Protein AF-A0A953M5I7-F1 (afdb_monomer)

Secondary structure (DSSP, 8-state):
-PPPPP------------S-EEEEHHHHHS----SS--SS-EEEEEEEEETTEEEEEEEEEEESTTPPPPPHHHHHHHHHHHHHHTTSSS--SEEEEEHHHHHHHHT--S-TTHHHHHHHHHHHHHHEEEEE-S--B-TTSPBPS--S-EE-SEEEEEE-SSTT-EEEEEE-HHHHHHHHHT-EEEE-HHHHHHT-SHHHHHHHHHHHHHTTT--SEEEEEHHHHHHHTT--GGG-SSHHHHHHHHHHHHHHHHHTTSEEEEEEETTTEEEEEE--HHHHHHHHHHHHTT--HHHHHHHHHHS-HHHHHHHHHHHHHSS----S-HHHHHHHHHHTT------TTHHHHHHHHHHTS-HHHHHHHHHHHHHHHT--S-HHHH-S-GGGS-HHHHHHHHHHHHTT--HHHHH------------

Mean predicted aligned error: 7.11 Å

Foldseek 3Di:
DDDDDDPPPDDDDDPDAFLKFKDQLLPLQADQAAQDFDQDKDWFWDWFFFLNDIDIWIKIKHFPRPQTGHHLLLVLLLRLQRRQQVVDVQRDQKDKDFLVSSCSLLVVPPDPCSVVSNVSSLNNQLRIWMFTQGWGAALLGHTDPDHRDTKGQWNDWDHDDDRGGMIMTGGIDVVVSCSVLVRMDIDSSLLLSLLVDSLLSSVLSNVCSRCLLLDQKTKDALCSSCSSSNHHPVVDPDLVRSCVVCVVSQVSCCLLVQFVHWDADPNRMIMTGGLRQLSNLLLVLLVVQPADNVLSSSLSRRAASLLLLLLSLLQVAFPDDVDPRRNVVSSCCSVVVPDRGHDPCVLVVLVVLLVVDDPVRNVLLQLLLCVRVSPDDRCCVVPVRSSPPDSSSSSNSCSCSVSVNDSVSSVDGRDSDPPDPDD

Nearest PDB structures (foldseek):
  5tbf-assembly1_A  TM=6.062E-01  e=2.603E-06  Vibrio cholerae
  5tbf-assembly1_B  TM=6.198E-01  e=1.354E-05  Vibrio cholerae
  5ubf-assembly1_B  TM=5.785E-01  e=1.354E-05  Vibrio cholerae

Radius of gyration: 23.2 Å; Cα contacts (8 Å, |Δi|>4): 694; chains: 1; bounding box: 58×84×65 Å

Sequence (423 aa):
MGKPAAILATHHEPALLPATGRDHAALAILPFTVASGGTEPVTVAYQMEVDEQTRRVSVTLDTARSVRLPMPSDQTVLLGLLQLSLRVPEPSERLHFSRRDLFDVLQWGNRHDGYTRLREALHRLAALVITMHSEVLARDGRAYQQRDQAVHLVDRYDIGNGYDAPCFIVWGDIVREGFALGDFKRLDWDLLLALGNPTAMQLYRLLDRVTLAGGQEWRIGWRPLASALGMSPESYARPARFRQVLEPHLETLAEHEVIDGFEYERGGRFVFHIRNYLRAQIRRVLEELGVYGPAARQLVAGYDEPAIMAQVDCLQHGTRPRPKEAGGYLVTAVRERYELRYPEDEPAAFVGLWELLGDEERRLYHEAGLRLCGVRDSLFETNDDPGVWPLEFRAVVRFMVCNGLDPEEVLRRPRALVAGGVG

Structure (mmCIF, N/CA/C/O backbone):
data_AF-A0A953M5I7-F1
#
_entry.id   AF-A0A953M5I7-F1
#
loop_
_atom_site.group_PDB
_atom_site.id
_atom_site.type_symbol
_atom_site.label_atom_id
_atom_site.label_alt_id
_atom_site.label_comp_id
_atom_site.label_asym_id
_atom_site.label_entity_id
_atom_site.label_seq_id
_atom_site.pdbx_PDB_ins_code
_atom_site.Cartn_x
_atom_site.Cartn_y
_atom_site.Cartn_z
_atom_site.occupancy
_atom_site.B_iso_or_equiv
_atom_site.auth_seq_id
_atom_site.auth_comp_id
_atom_site.auth_asym_id
_atom_site.auth_atom_id
_atom_site.pdbx_PDB_model_num
ATOM 1 N N . MET A 1 1 ? -22.673 -57.034 -14.505 1.00 39.69 1 MET A N 1
ATOM 2 C CA . MET A 1 1 ? -21.464 -56.388 -15.063 1.00 39.69 1 MET A CA 1
ATOM 3 C C . MET A 1 1 ? -21.818 -54.949 -15.408 1.00 39.69 1 MET A C 1
ATOM 5 O O . MET A 1 1 ? -22.358 -54.695 -16.475 1.00 39.69 1 MET A O 1
ATOM 9 N N . GLY A 1 2 ? -21.643 -54.041 -14.445 1.00 34.81 2 GLY A N 1
ATOM 10 C CA . GLY A 1 2 ? -21.962 -52.619 -14.591 1.00 34.81 2 GLY A CA 1
ATOM 11 C C . GLY A 1 2 ? -20.758 -51.847 -15.124 1.00 34.81 2 GLY A C 1
ATOM 12 O O . GLY A 1 2 ? -19.649 -52.024 -14.626 1.00 34.81 2 GLY A O 1
ATOM 13 N N . LYS A 1 3 ? -20.979 -51.021 -16.150 1.00 31.72 3 LYS A N 1
ATOM 14 C CA . LYS A 1 3 ? -20.005 -50.031 -16.626 1.00 31.72 3 LYS A CA 1
ATOM 15 C C . LYS A 1 3 ? -19.831 -48.944 -15.553 1.00 31.72 3 LYS A C 1
ATOM 17 O O . LYS A 1 3 ? -20.847 -48.497 -15.021 1.00 31.72 3 LYS A O 1
ATOM 22 N N . PRO A 1 4 ? -18.605 -48.488 -15.250 1.00 31.27 4 PRO A N 1
ATOM 23 C CA . PRO A 1 4 ? -18.420 -47.348 -14.366 1.00 31.27 4 PRO A CA 1
ATOM 24 C C . PRO A 1 4 ? -18.886 -46.069 -15.072 1.00 31.27 4 PRO A C 1
ATOM 26 O O . PRO A 1 4 ? -18.529 -45.812 -16.223 1.00 31.27 4 PRO A O 1
ATOM 29 N N . ALA A 1 5 ? -19.721 -45.299 -14.376 1.00 30.39 5 ALA A N 1
ATOM 30 C CA . ALA A 1 5 ? -20.162 -43.980 -14.794 1.00 30.39 5 ALA A CA 1
ATOM 31 C C . ALA A 1 5 ? -18.973 -43.012 -14.763 1.00 30.39 5 ALA A C 1
ATOM 33 O O . ALA A 1 5 ? -18.291 -42.881 -13.746 1.00 30.39 5 ALA A O 1
ATOM 34 N N . ALA A 1 6 ? -18.727 -42.351 -15.891 1.00 27.30 6 ALA A N 1
ATOM 35 C CA . ALA A 1 6 ? -17.799 -41.239 -15.978 1.00 27.30 6 ALA A CA 1
ATOM 36 C C . ALA A 1 6 ? -18.358 -40.073 -15.155 1.00 27.30 6 ALA A C 1
ATOM 38 O O . ALA A 1 6 ? -19.434 -39.553 -15.451 1.00 27.30 6 ALA A O 1
ATOM 39 N N . ILE A 1 7 ? -17.628 -39.681 -14.113 1.00 27.05 7 ILE A N 1
ATOM 40 C CA . ILE A 1 7 ? -17.876 -38.445 -13.377 1.00 27.05 7 ILE A CA 1
ATOM 41 C C . ILE A 1 7 ? -17.452 -37.309 -14.309 1.00 27.05 7 ILE A C 1
ATOM 43 O O . ILE A 1 7 ? -16.266 -37.023 -14.467 1.00 27.05 7 ILE A O 1
ATOM 47 N N . LEU A 1 8 ? -18.431 -36.704 -14.979 1.00 27.00 8 LEU A N 1
ATOM 48 C CA . LEU A 1 8 ? -18.275 -35.407 -15.622 1.00 27.00 8 LEU A CA 1
ATOM 49 C C . LEU A 1 8 ? -18.069 -34.385 -14.503 1.00 27.00 8 LEU A C 1
ATOM 51 O O . LEU A 1 8 ? -19.022 -33.983 -13.841 1.00 27.00 8 LEU A O 1
ATOM 55 N N . ALA A 1 9 ? -16.812 -34.011 -14.267 1.00 26.20 9 ALA A N 1
ATOM 56 C CA . ALA A 1 9 ? -16.483 -32.831 -13.488 1.00 26.20 9 ALA A CA 1
ATOM 57 C C . ALA A 1 9 ? -17.078 -31.623 -14.220 1.00 26.20 9 ALA A C 1
ATOM 59 O O . ALA A 1 9 ? -16.627 -31.236 -15.297 1.00 26.20 9 ALA A O 1
ATOM 60 N N . THR A 1 10 ? -18.162 -31.095 -13.665 1.00 26.52 10 THR A N 1
ATOM 61 C CA . THR A 1 10 ? -18.832 -29.891 -14.134 1.00 26.52 10 THR A CA 1
ATOM 62 C C . THR A 1 10 ? -17.888 -28.703 -14.014 1.00 26.52 10 THR A C 1
ATOM 64 O O . THR A 1 10 ? -17.273 -28.487 -12.971 1.00 26.52 10 THR A O 1
ATOM 67 N N . HIS A 1 11 ? -17.782 -27.968 -15.116 1.00 25.17 11 HIS A N 1
ATOM 68 C CA . HIS A 1 11 ? -16.998 -26.758 -15.301 1.00 25.17 11 HIS A CA 1
ATOM 69 C C . HIS A 1 11 ? -17.124 -25.780 -14.122 1.00 25.17 11 HIS A C 1
ATOM 71 O O . HIS A 1 11 ? -18.221 -25.363 -13.761 1.00 25.17 11 HIS A O 1
ATOM 77 N N . HIS A 1 12 ? -15.979 -25.399 -13.555 1.00 24.73 12 HIS A N 1
ATOM 78 C CA . HIS A 1 12 ? -15.851 -24.228 -12.696 1.00 24.73 12 HIS A CA 1
ATOM 79 C C . HIS A 1 12 ? -15.833 -22.972 -13.579 1.00 24.73 12 HIS A C 1
ATOM 81 O O . HIS A 1 12 ? -14.829 -22.676 -14.220 1.00 24.73 12 HIS A O 1
ATOM 87 N N . GLU A 1 13 ? -16.930 -22.225 -13.580 1.00 29.23 13 GLU A N 1
ATOM 88 C CA . GLU A 1 13 ? -16.876 -20.760 -13.601 1.00 29.23 13 GLU A CA 1
ATOM 89 C C . GLU A 1 13 ? -17.251 -20.290 -12.186 1.00 29.23 13 GLU A C 1
ATOM 91 O O . GLU A 1 13 ? -18.150 -20.876 -11.578 1.00 29.23 13 GLU A O 1
ATOM 96 N N . PRO A 1 14 ? -16.497 -19.332 -11.611 1.00 27.31 14 PRO A N 1
ATOM 97 C CA . PRO A 1 14 ? -16.535 -17.961 -12.109 1.00 27.31 14 PRO A CA 1
ATOM 98 C C . PRO A 1 14 ? -15.143 -17.342 -12.308 1.00 27.31 14 PRO A C 1
ATOM 100 O O . PRO A 1 14 ? -14.349 -17.219 -11.374 1.00 27.31 14 PRO A O 1
ATOM 103 N N . ALA A 1 15 ? -14.867 -16.856 -13.517 1.00 37.88 15 ALA A N 1
ATOM 104 C CA . ALA A 1 15 ? -13.786 -15.904 -13.742 1.00 37.88 15 ALA A CA 1
ATOM 105 C C . ALA A 1 15 ? -14.292 -14.482 -13.446 1.00 37.88 15 ALA A C 1
ATOM 107 O O . ALA A 1 15 ? -14.683 -13.752 -14.349 1.00 37.88 15 ALA A O 1
ATOM 108 N N . LEU A 1 16 ? -14.278 -14.085 -12.171 1.00 31.12 16 LEU A N 1
ATOM 109 C CA . LEU A 1 16 ? -14.242 -12.672 -11.784 1.00 31.12 16 LEU A CA 1
ATOM 110 C C . LEU A 1 16 ? -13.149 -12.485 -10.724 1.00 31.12 16 LEU A C 1
ATOM 112 O O . LEU A 1 16 ? -13.227 -12.970 -9.586 1.00 31.12 16 LEU A O 1
ATOM 116 N N . LEU A 1 17 ? -12.077 -11.836 -11.175 1.00 35.03 17 LEU A N 1
ATOM 117 C CA . LEU A 1 17 ? -10.911 -11.394 -10.413 1.00 35.03 17 LEU A CA 1
ATOM 118 C C . LEU A 1 17 ? -11.342 -10.568 -9.185 1.00 35.03 17 LEU A C 1
ATOM 120 O O . LEU A 1 17 ? -12.412 -9.965 -9.203 1.00 35.03 17 LEU A O 1
ATOM 124 N N . PRO A 1 18 ? -10.570 -10.556 -8.084 1.00 37.66 18 PRO A N 1
ATOM 125 C CA . PRO A 1 18 ? -10.942 -9.776 -6.911 1.00 37.66 18 PRO A CA 1
ATOM 126 C C . PRO A 1 18 ? -10.880 -8.277 -7.223 1.00 37.66 18 PRO A C 1
ATOM 128 O O . PRO A 1 18 ? -9.871 -7.803 -7.733 1.00 37.66 18 PRO A O 1
ATOM 131 N N . ALA A 1 19 ? -11.893 -7.527 -6.779 1.00 51.19 19 ALA A N 1
ATOM 132 C CA . ALA A 1 19 ? -11.892 -6.060 -6.690 1.00 51.19 19 ALA A CA 1
ATOM 133 C C . ALA A 1 19 ? -10.783 -5.493 -5.757 1.00 51.19 19 ALA A C 1
ATOM 135 O O . ALA A 1 19 ? -10.795 -4.320 -5.392 1.00 51.19 19 ALA A O 1
ATOM 136 N N . THR A 1 20 ? -9.847 -6.335 -5.305 1.00 70.31 20 THR A N 1
ATOM 137 C CA . THR A 1 20 ? -8.784 -6.053 -4.340 1.00 70.31 20 THR A CA 1
ATOM 138 C C . THR A 1 20 ? -7.496 -6.751 -4.781 1.00 70.31 20 THR A C 1
ATOM 140 O O . THR A 1 20 ? -7.315 -7.956 -4.611 1.00 70.31 20 THR A O 1
ATOM 143 N N . GLY A 1 21 ? -6.580 -5.981 -5.363 1.00 86.81 21 GLY A N 1
ATOM 144 C CA . GLY A 1 21 ? -5.219 -6.420 -5.643 1.00 86.81 21 GLY A CA 1
ATOM 145 C C . GLY A 1 21 ? -4.281 -6.191 -4.462 1.00 86.81 21 GLY A C 1
ATOM 146 O O . GLY A 1 21 ? -4.641 -5.620 -3.425 1.00 86.81 21 GLY A O 1
ATOM 147 N N . ARG A 1 22 ? -3.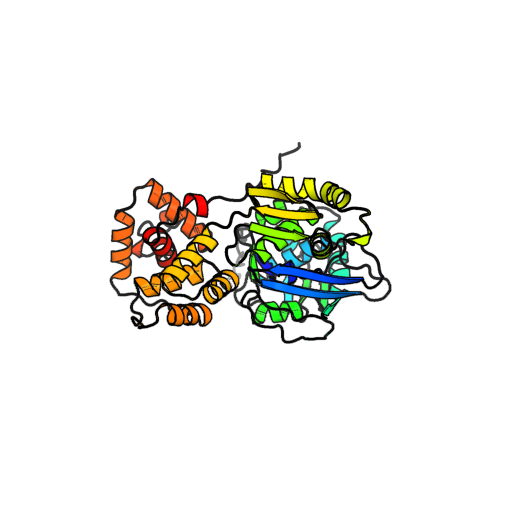035 -6.616 -4.639 1.00 91.88 22 ARG A N 1
ATOM 148 C CA . ARG A 1 22 ? -1.933 -6.420 -3.697 1.00 91.88 22 ARG A CA 1
ATOM 149 C C . ARG A 1 22 ? -0.703 -5.888 -4.423 1.00 91.88 22 ARG A C 1
ATOM 151 O O . ARG A 1 22 ? -0.410 -6.292 -5.541 1.00 91.88 22 ARG A O 1
ATOM 158 N N . ASP A 1 23 ? 0.055 -5.014 -3.782 1.00 95.06 23 ASP A N 1
ATOM 159 C CA . ASP A 1 23 ? 1.322 -4.505 -4.309 1.00 95.06 23 ASP A CA 1
ATOM 160 C C . ASP A 1 23 ? 2.426 -4.683 -3.279 1.00 95.06 23 ASP A C 1
ATOM 162 O O . ASP A 1 23 ? 2.204 -4.489 -2.084 1.00 95.06 23 ASP A O 1
ATOM 166 N N . HIS A 1 24 ? 3.623 -5.007 -3.746 1.00 95.94 24 HIS A N 1
ATOM 167 C CA . HIS A 1 24 ? 4.792 -5.110 -2.892 1.00 95.94 24 HIS A CA 1
ATOM 168 C C . HIS A 1 24 ? 5.241 -3.703 -2.486 1.00 95.94 24 HIS A C 1
ATOM 170 O O . HIS A 1 24 ? 5.701 -2.911 -3.312 1.00 95.94 24 HIS A O 1
ATOM 176 N N . ALA A 1 25 ? 5.108 -3.381 -1.202 1.00 95.56 25 ALA A N 1
ATOM 177 C CA . ALA A 1 25 ? 5.200 -2.009 -0.726 1.00 95.56 25 ALA A CA 1
ATOM 178 C C . ALA A 1 25 ? 6.622 -1.438 -0.863 1.00 95.56 25 ALA A C 1
ATOM 180 O O . ALA A 1 25 ? 6.769 -0.303 -1.315 1.00 95.56 25 ALA A O 1
ATOM 181 N N . ALA A 1 26 ? 7.677 -2.206 -0.565 1.00 94.19 26 ALA A N 1
ATOM 182 C CA . ALA A 1 26 ? 9.047 -1.757 -0.836 1.00 94.19 26 ALA A CA 1
ATOM 183 C C . ALA A 1 26 ? 9.332 -1.543 -2.339 1.00 94.19 26 ALA A C 1
ATOM 185 O O . ALA A 1 26 ? 9.894 -0.516 -2.720 1.00 94.19 26 ALA A O 1
ATOM 186 N N . LEU A 1 27 ? 8.888 -2.451 -3.218 1.00 94.69 27 LEU A N 1
ATOM 187 C CA . LEU A 1 27 ? 9.096 -2.332 -4.671 1.00 94.69 27 LEU A CA 1
ATOM 188 C C . LEU A 1 27 ? 8.278 -1.207 -5.330 1.00 94.69 27 LEU A C 1
ATOM 190 O O . LEU A 1 27 ? 8.489 -0.906 -6.503 1.00 94.69 27 LEU A O 1
ATOM 194 N N . ALA A 1 28 ? 7.330 -0.588 -4.625 1.00 95.12 28 ALA A N 1
ATOM 195 C CA . ALA A 1 28 ? 6.624 0.595 -5.118 1.00 95.12 28 ALA A CA 1
ATOM 196 C C . ALA A 1 28 ? 7.483 1.874 -5.034 1.00 95.12 28 ALA A C 1
ATOM 198 O O . ALA A 1 28 ? 7.301 2.784 -5.840 1.00 95.12 28 ALA A O 1
ATOM 199 N N . ILE A 1 29 ? 8.439 1.930 -4.097 1.00 93.56 29 ILE A N 1
ATOM 200 C CA . ILE A 1 29 ? 9.386 3.051 -3.933 1.00 93.56 29 ILE A CA 1
ATOM 201 C C . ILE A 1 29 ? 10.806 2.716 -4.396 1.00 93.56 29 ILE A C 1
ATOM 203 O O . ILE A 1 29 ? 11.629 3.624 -4.486 1.00 93.56 29 ILE A O 1
ATOM 207 N N . LEU A 1 30 ? 11.110 1.443 -4.661 1.00 91.44 30 LEU A N 1
ATOM 208 C CA . LEU A 1 30 ? 12.396 0.984 -5.177 1.00 91.44 30 LEU A CA 1
ATOM 209 C C . LEU A 1 30 ? 12.289 0.789 -6.698 1.00 91.44 30 LEU A C 1
ATOM 211 O O . LEU A 1 30 ? 11.549 -0.088 -7.143 1.00 91.44 30 LEU A O 1
ATOM 215 N N . PRO A 1 31 ? 13.009 1.574 -7.516 1.00 89.88 31 PRO A N 1
ATOM 216 C CA . PRO A 1 31 ? 12.932 1.448 -8.961 1.00 89.88 31 PRO A CA 1
ATOM 217 C C . PRO A 1 31 ? 13.656 0.175 -9.400 1.00 89.88 31 PRO A C 1
ATOM 219 O O . PRO A 1 31 ? 14.823 -0.021 -9.078 1.00 89.88 31 PRO A O 1
ATOM 222 N N . PHE A 1 32 ? 12.970 -0.670 -10.163 1.00 93.06 32 PHE A N 1
ATOM 223 C CA . PHE A 1 32 ? 13.538 -1.868 -10.798 1.00 93.06 32 PHE A CA 1
ATOM 224 C C . PHE A 1 32 ? 13.303 -1.892 -12.316 1.00 93.06 32 PHE A C 1
ATOM 226 O O . PHE A 1 32 ? 13.588 -2.881 -12.988 1.00 93.06 32 PHE A O 1
ATOM 233 N N . THR A 1 33 ? 12.774 -0.794 -12.859 1.00 92.94 33 THR A N 1
ATOM 234 C CA . THR A 1 33 ? 12.593 -0.575 -14.293 1.00 92.94 33 THR A CA 1
ATOM 235 C C . THR A 1 33 ? 13.203 0.761 -14.704 1.00 92.94 33 THR A C 1
ATOM 237 O O . THR A 1 33 ? 13.356 1.666 -13.880 1.00 92.94 33 THR A O 1
ATOM 240 N N . VAL A 1 34 ? 13.549 0.888 -15.984 1.00 91.62 34 VAL A N 1
ATOM 241 C CA . VAL A 1 34 ? 14.074 2.123 -16.579 1.00 91.62 34 VAL A CA 1
ATOM 242 C C . VAL A 1 34 ? 13.256 2.524 -17.805 1.00 91.62 34 VAL A C 1
ATOM 244 O O . VAL A 1 34 ? 12.856 1.679 -18.605 1.00 91.62 34 VAL A O 1
ATOM 247 N N . ALA A 1 35 ? 13.009 3.825 -17.978 1.00 84.19 35 ALA A N 1
ATOM 248 C CA . ALA A 1 35 ? 12.167 4.350 -19.058 1.00 84.19 35 ALA A CA 1
ATOM 249 C C . ALA A 1 35 ? 12.726 4.043 -20.461 1.00 84.19 35 ALA A C 1
ATOM 251 O O . ALA A 1 35 ? 11.968 3.778 -21.392 1.00 84.19 35 ALA A O 1
ATOM 252 N N . SER A 1 36 ? 14.052 4.038 -20.607 1.00 76.00 36 SER A N 1
ATOM 253 C CA . SER A 1 36 ? 14.759 3.625 -21.821 1.00 76.00 36 SER A CA 1
ATOM 254 C C . SER A 1 36 ? 15.642 2.417 -21.505 1.00 76.00 36 SER A C 1
ATOM 256 O O . SER A 1 36 ? 16.695 2.569 -20.886 1.00 76.00 36 SER A O 1
ATOM 258 N N . GLY A 1 37 ? 15.201 1.219 -21.902 1.00 70.06 37 GLY A N 1
ATOM 259 C CA . GLY A 1 37 ? 15.881 -0.054 -21.632 1.00 70.06 37 GLY A CA 1
ATOM 260 C C . GLY A 1 37 ? 17.238 -0.187 -22.331 1.00 70.06 37 GLY A C 1
ATOM 261 O O . GLY A 1 37 ? 17.312 -0.686 -23.454 1.00 70.06 37 GLY A O 1
ATOM 262 N N . GLY A 1 38 ? 18.306 0.253 -21.665 1.00 84.19 38 GLY A N 1
ATOM 263 C CA . GLY A 1 38 ? 19.694 -0.011 -22.053 1.00 84.19 38 GLY A CA 1
ATOM 264 C C . GLY A 1 38 ? 20.195 -1.368 -21.548 1.00 84.19 38 GLY A C 1
ATOM 265 O O . GLY A 1 38 ? 19.484 -2.074 -20.840 1.00 84.19 38 GLY A O 1
ATOM 266 N N . THR A 1 39 ? 21.419 -1.733 -21.923 1.00 86.81 39 THR A N 1
ATOM 267 C CA . THR A 1 39 ? 22.130 -2.925 -21.411 1.00 86.81 39 THR A CA 1
ATOM 268 C C . THR A 1 39 ? 23.199 -2.578 -20.376 1.00 86.81 39 THR A C 1
ATOM 270 O O . THR A 1 39 ? 23.814 -3.476 -19.815 1.00 86.81 39 THR A O 1
ATOM 273 N N . GLU A 1 40 ? 23.472 -1.287 -20.184 1.00 90.19 40 GLU A N 1
ATOM 274 C CA . GLU A 1 40 ? 24.459 -0.808 -19.219 1.00 90.19 40 GLU A CA 1
ATOM 275 C C . GLU A 1 40 ? 23.847 -0.743 -17.814 1.00 90.19 40 GLU A C 1
ATOM 277 O O . GLU A 1 40 ? 22.667 -0.390 -17.694 1.00 90.19 40 GLU A O 1
ATOM 282 N N . PRO A 1 41 ? 24.635 -1.017 -16.759 1.00 92.75 41 PRO A N 1
ATOM 283 C CA . PRO A 1 41 ? 24.179 -0.855 -15.388 1.00 92.75 41 PRO A CA 1
ATOM 284 C C . PRO A 1 41 ? 23.714 0.579 -15.104 1.00 92.75 41 PRO A C 1
ATOM 286 O O . PRO A 1 41 ? 24.354 1.552 -15.512 1.00 92.75 41 PRO A O 1
ATOM 289 N N . VAL A 1 42 ? 22.626 0.721 -14.346 1.00 93.75 42 VAL A N 1
ATOM 290 C CA . VAL A 1 42 ? 22.060 2.021 -13.957 1.00 93.75 42 VAL A CA 1
ATOM 291 C C . VAL A 1 42 ? 22.004 2.129 -12.440 1.00 93.75 42 VAL A C 1
ATOM 293 O O . VAL A 1 42 ? 21.349 1.331 -11.776 1.00 93.75 42 VAL A O 1
ATOM 296 N N . THR A 1 43 ? 22.647 3.156 -11.884 1.00 93.62 43 THR A N 1
ATOM 297 C CA . THR A 1 43 ? 22.565 3.474 -10.451 1.00 93.62 43 THR A CA 1
ATOM 298 C C . THR A 1 43 ? 21.579 4.607 -10.218 1.00 93.62 43 THR A C 1
ATOM 300 O O . THR A 1 43 ? 21.716 5.691 -10.784 1.00 93.62 43 THR A O 1
ATOM 303 N N . VAL A 1 44 ? 20.608 4.368 -9.340 1.00 93.50 44 VAL A N 1
ATOM 304 C CA . VAL A 1 44 ? 19.579 5.326 -8.950 1.00 93.50 44 VAL A CA 1
ATOM 305 C C . VAL A 1 44 ? 19.721 5.631 -7.466 1.00 93.50 44 VAL A C 1
ATOM 307 O O . VAL A 1 44 ? 19.649 4.730 -6.634 1.00 93.50 44 VAL A O 1
ATOM 310 N N . ALA A 1 45 ? 19.906 6.908 -7.128 1.00 94.50 45 ALA A N 1
ATOM 311 C CA . ALA A 1 45 ? 19.994 7.362 -5.746 1.00 94.50 45 ALA A CA 1
ATOM 312 C C . ALA A 1 45 ? 19.182 8.643 -5.529 1.00 94.50 45 ALA A C 1
ATOM 314 O O . ALA A 1 45 ? 19.343 9.623 -6.258 1.00 94.50 45 ALA A O 1
ATOM 315 N N . TYR A 1 46 ? 18.318 8.645 -4.517 1.00 95.69 46 TYR A N 1
ATOM 316 C CA . TYR A 1 46 ? 17.535 9.813 -4.119 1.00 95.69 46 TYR A CA 1
ATOM 317 C C . TYR A 1 46 ? 17.064 9.718 -2.667 1.00 95.69 46 TYR A C 1
ATOM 319 O O . TYR A 1 46 ? 17.187 8.691 -1.996 1.00 95.69 46 TYR A O 1
ATOM 327 N N . GLN A 1 47 ? 16.512 10.826 -2.183 1.00 96.12 47 GLN A N 1
ATOM 328 C CA . GLN A 1 47 ? 15.783 10.896 -0.926 1.00 96.12 47 GLN A CA 1
ATOM 329 C C . GLN A 1 47 ? 14.378 11.424 -1.190 1.00 96.12 47 GLN 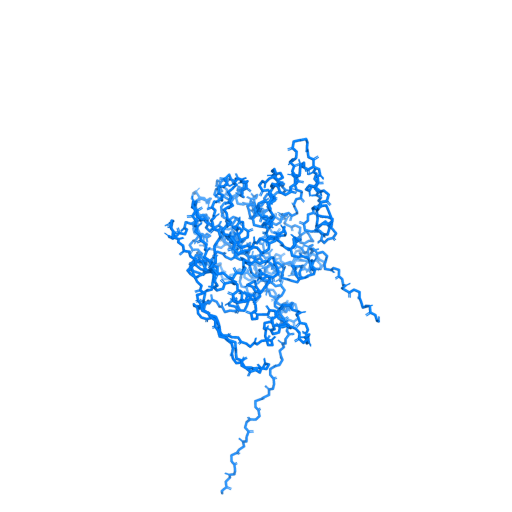A C 1
ATOM 331 O O . GLN A 1 47 ? 14.189 12.305 -2.032 1.00 96.12 47 GLN A O 1
ATOM 336 N N . MET A 1 48 ? 13.408 10.881 -0.469 1.00 95.81 48 MET A N 1
ATOM 337 C CA . MET A 1 48 ? 12.023 11.338 -0.488 1.00 95.81 48 MET A CA 1
ATOM 338 C C . MET A 1 48 ? 11.399 11.152 0.890 1.00 95.81 48 MET A C 1
ATOM 340 O O . MET A 1 48 ? 11.904 10.388 1.713 1.00 95.81 48 MET A O 1
ATOM 344 N N . GLU A 1 49 ? 10.299 11.848 1.131 1.00 95.50 49 GLU A N 1
ATOM 345 C CA . GLU A 1 49 ? 9.448 11.572 2.278 1.00 95.50 49 GLU A CA 1
ATOM 346 C C . GLU A 1 49 ? 8.590 10.336 1.981 1.00 95.50 49 GLU A C 1
ATOM 348 O O . GLU A 1 49 ? 8.008 10.226 0.905 1.00 95.50 49 GLU A O 1
ATOM 353 N N . VAL A 1 50 ? 8.534 9.394 2.913 1.00 94.38 50 VAL A N 1
ATOM 354 C CA . VAL A 1 50 ? 7.668 8.213 2.874 1.00 94.38 50 VAL A CA 1
ATOM 355 C C . VAL A 1 50 ? 7.051 8.111 4.257 1.00 94.38 50 VAL A C 1
ATOM 357 O O . VAL A 1 50 ? 7.792 8.004 5.235 1.00 94.38 50 VAL A O 1
ATOM 360 N N . ASP A 1 51 ? 5.725 8.162 4.350 1.00 91.75 51 ASP A N 1
ATOM 361 C CA . ASP A 1 51 ? 5.009 8.080 5.627 1.00 91.75 51 ASP A CA 1
ATOM 362 C C . ASP A 1 51 ? 5.486 9.136 6.651 1.00 91.75 51 ASP A C 1
ATOM 364 O O . ASP A 1 51 ? 5.712 8.835 7.826 1.00 91.75 51 ASP A O 1
ATOM 368 N N . GLU A 1 52 ? 5.688 10.379 6.187 1.00 89.81 52 GLU A N 1
ATOM 369 C CA . GLU A 1 52 ? 6.217 11.516 6.969 1.00 89.81 52 GLU A CA 1
ATOM 370 C C . GLU A 1 52 ? 7.650 11.310 7.502 1.00 89.81 52 GLU A C 1
ATOM 372 O O . GLU A 1 52 ? 8.086 11.969 8.450 1.00 89.81 52 GLU A O 1
ATOM 377 N N . GLN A 1 53 ? 8.410 10.382 6.912 1.00 90.69 53 GLN A N 1
ATOM 378 C CA . GLN A 1 53 ? 9.808 10.127 7.255 1.00 90.69 53 GLN A CA 1
ATOM 379 C C . GLN A 1 53 ? 10.706 10.206 6.023 1.00 90.69 53 GLN A C 1
ATOM 381 O O . GLN A 1 53 ? 10.426 9.610 4.985 1.00 90.69 53 GLN A O 1
ATOM 386 N N . THR A 1 54 ? 11.845 10.887 6.142 1.00 93.56 54 THR A N 1
ATOM 387 C CA . THR A 1 54 ? 12.843 10.907 5.069 1.00 93.56 54 THR A CA 1
ATOM 388 C C . THR A 1 54 ? 13.454 9.520 4.893 1.00 93.56 54 THR A C 1
ATOM 390 O O . THR A 1 54 ? 14.102 8.989 5.798 1.00 93.56 54 THR A O 1
ATOM 393 N N . ARG A 1 55 ? 13.299 8.947 3.700 1.00 92.69 55 ARG A N 1
ATOM 394 C CA . ARG A 1 55 ? 13.920 7.687 3.287 1.00 92.69 55 ARG A CA 1
ATOM 395 C C . ARG A 1 55 ? 14.944 7.938 2.196 1.00 92.69 55 ARG A C 1
ATOM 397 O O . ARG A 1 55 ? 14.727 8.740 1.288 1.00 92.69 55 ARG A O 1
ATOM 404 N N . ARG A 1 56 ? 16.062 7.219 2.279 1.00 93.94 56 ARG A N 1
ATOM 405 C CA . ARG A 1 56 ? 17.060 7.147 1.212 1.00 93.94 56 ARG A CA 1
ATOM 406 C C . ARG A 1 56 ? 16.816 5.880 0.406 1.00 93.94 56 ARG A C 1
ATOM 408 O O . ARG A 1 56 ? 16.719 4.808 0.986 1.00 93.94 56 ARG A O 1
ATOM 415 N N . VAL A 1 57 ? 16.785 6.024 -0.911 1.00 93.81 57 VAL A N 1
ATOM 416 C CA . VAL A 1 57 ? 16.793 4.912 -1.861 1.00 93.81 57 VAL A CA 1
ATOM 417 C C . VAL A 1 57 ? 18.089 5.007 -2.647 1.00 93.81 57 VAL A C 1
ATOM 419 O O . VAL A 1 57 ? 18.432 6.076 -3.152 1.00 93.81 57 VAL A O 1
ATOM 422 N N . SER A 1 58 ? 18.839 3.915 -2.705 1.00 93.69 58 SER A N 1
ATOM 423 C CA . SER A 1 58 ? 20.082 3.825 -3.462 1.00 93.69 58 SER A CA 1
ATOM 424 C C . SER A 1 58 ? 20.229 2.406 -3.986 1.00 93.69 58 SER A C 1
ATOM 426 O O . SER A 1 58 ? 20.489 1.495 -3.206 1.00 93.69 58 SER A O 1
ATOM 428 N N . VAL A 1 59 ? 20.053 2.212 -5.290 1.00 93.69 59 VAL A N 1
ATOM 429 C CA . VAL A 1 59 ? 20.113 0.894 -5.934 1.00 93.69 59 VAL A CA 1
ATOM 430 C C . VAL A 1 59 ? 20.903 0.948 -7.232 1.00 93.69 59 VAL A C 1
ATOM 432 O O . VAL A 1 59 ? 20.901 1.966 -7.922 1.00 93.69 59 VAL A O 1
ATOM 435 N N . THR A 1 60 ? 21.556 -0.153 -7.578 1.00 94.75 60 THR A N 1
ATOM 436 C CA . THR A 1 60 ? 22.116 -0.386 -8.911 1.00 94.75 60 THR A CA 1
ATOM 437 C C . THR A 1 60 ? 21.344 -1.512 -9.573 1.00 94.75 60 THR A C 1
ATOM 439 O O . THR A 1 60 ? 21.177 -2.579 -8.988 1.00 94.75 60 THR A O 1
ATOM 442 N N . LEU A 1 61 ? 20.875 -1.252 -10.786 1.00 95.12 61 LEU A N 1
ATOM 443 C CA . LEU A 1 61 ? 20.206 -2.207 -11.652 1.00 95.12 61 LEU A CA 1
ATOM 444 C C . LEU A 1 61 ? 21.207 -2.684 -12.691 1.00 95.12 61 LEU A C 1
ATOM 446 O O . LEU A 1 61 ? 21.802 -1.864 -13.390 1.00 95.12 61 LEU A O 1
ATOM 450 N N . ASP A 1 62 ? 21.380 -3.993 -12.790 1.00 94.69 62 ASP A N 1
ATOM 451 C CA . ASP A 1 62 ? 22.267 -4.620 -13.761 1.00 94.69 62 ASP A CA 1
ATOM 452 C C . ASP A 1 62 ? 21.600 -5.863 -14.358 1.00 94.69 62 ASP A C 1
ATOM 454 O O . ASP A 1 62 ? 20.685 -6.444 -13.778 1.00 94.69 62 ASP A O 1
ATOM 458 N N . THR A 1 63 ? 22.050 -6.277 -15.531 1.00 92.62 63 THR A N 1
ATOM 459 C CA . THR A 1 63 ? 21.632 -7.509 -16.199 1.00 92.62 63 THR A CA 1
ATOM 460 C C . THR A 1 63 ? 22.843 -8.170 -16.841 1.00 92.62 63 THR A C 1
ATOM 462 O O . THR A 1 63 ? 23.824 -7.508 -17.170 1.00 92.62 63 THR A O 1
ATOM 465 N N . ALA A 1 64 ? 22.779 -9.477 -17.104 1.00 81.25 64 ALA A N 1
ATOM 466 C CA . ALA A 1 64 ? 23.819 -10.136 -17.894 1.00 81.25 64 ALA A CA 1
ATOM 467 C C . ALA A 1 64 ? 24.064 -9.396 -19.230 1.00 81.25 64 ALA A C 1
ATOM 469 O O . ALA A 1 64 ? 23.114 -8.976 -19.899 1.00 81.25 64 ALA A O 1
ATOM 470 N N . ARG A 1 65 ? 25.340 -9.266 -19.639 1.00 70.06 65 ARG A N 1
ATOM 471 C CA . ARG A 1 65 ? 25.729 -8.602 -20.899 1.00 70.06 65 ARG A CA 1
ATOM 472 C C . ARG A 1 65 ? 24.866 -9.134 -22.044 1.00 70.06 65 ARG A C 1
ATOM 474 O O . ARG A 1 65 ? 24.833 -10.345 -22.238 1.00 70.06 65 ARG A O 1
ATOM 481 N N . SER A 1 66 ? 24.236 -8.232 -22.806 1.00 81.12 66 SER A N 1
ATOM 482 C CA . SER A 1 66 ? 23.274 -8.457 -23.913 1.00 81.12 66 SER A CA 1
ATOM 483 C C . SER A 1 66 ? 21.780 -8.494 -23.568 1.00 81.12 66 SER A C 1
ATOM 485 O O . SER A 1 66 ? 20.963 -8.384 -24.484 1.00 81.12 66 SER A O 1
ATOM 487 N N . VAL A 1 67 ? 21.396 -8.556 -22.292 1.00 90.88 67 VAL A N 1
ATOM 488 C CA . VAL A 1 67 ? 19.992 -8.390 -21.890 1.00 90.88 67 VAL A CA 1
ATOM 489 C C . VAL A 1 67 ? 19.731 -6.915 -21.592 1.00 90.88 67 VAL A C 1
ATOM 491 O O . VAL A 1 67 ? 20.575 -6.228 -21.029 1.00 90.88 67 VAL A O 1
ATOM 494 N N . ARG A 1 68 ? 18.582 -6.394 -22.035 1.00 93.69 68 ARG A N 1
ATOM 495 C CA . ARG A 1 68 ? 18.157 -5.030 -21.689 1.00 93.69 68 ARG A CA 1
ATOM 496 C C . ARG A 1 68 ? 17.553 -5.016 -20.291 1.00 93.69 68 ARG A C 1
ATOM 498 O O . ARG A 1 68 ? 16.819 -5.942 -19.945 1.00 93.69 68 ARG A O 1
ATOM 505 N N . LEU A 1 69 ? 17.772 -3.931 -19.557 1.00 95.19 69 LEU A N 1
ATOM 506 C CA . LEU A 1 69 ? 17.097 -3.674 -18.291 1.00 95.19 69 LEU A CA 1
ATOM 507 C C . LEU A 1 69 ? 15.565 -3.716 -18.462 1.00 95.19 69 LEU A C 1
ATOM 509 O O . LEU A 1 69 ? 15.053 -3.329 -19.523 1.00 95.19 69 LEU A O 1
ATOM 513 N N . PRO A 1 70 ? 14.822 -4.162 -17.433 1.00 95.31 70 PRO A N 1
ATOM 514 C CA . PRO A 1 70 ? 13.368 -4.137 -17.446 1.00 95.31 70 PRO A CA 1
ATOM 515 C C . PRO A 1 70 ? 12.811 -2.738 -17.703 1.00 95.31 70 PRO A C 1
ATOM 517 O O . PRO A 1 70 ? 13.312 -1.731 -17.201 1.00 95.31 70 PRO A O 1
ATOM 520 N N . MET A 1 71 ? 11.738 -2.686 -18.479 1.00 92.31 71 MET A N 1
ATOM 521 C CA . MET A 1 71 ? 11.003 -1.468 -18.805 1.00 92.31 71 MET A CA 1
ATOM 522 C C . MET A 1 71 ? 9.706 -1.406 -17.986 1.00 92.31 71 MET A C 1
ATOM 524 O O . MET A 1 71 ? 9.239 -2.443 -17.508 1.00 92.31 71 MET A O 1
ATOM 528 N N . PRO A 1 72 ? 9.055 -0.235 -17.862 1.00 89.31 72 PRO A N 1
ATOM 529 C CA . PRO A 1 72 ? 7.798 -0.095 -17.121 1.00 89.31 72 PRO A CA 1
ATOM 530 C C . PRO A 1 72 ? 6.697 -1.096 -17.520 1.00 89.31 72 PRO A C 1
ATOM 532 O O . PRO A 1 72 ? 5.877 -1.482 -16.695 1.00 89.31 72 PRO A O 1
ATOM 535 N N . SER A 1 73 ? 6.686 -1.583 -18.765 1.00 87.94 73 SER A N 1
ATOM 536 C CA . SER A 1 73 ? 5.755 -2.628 -19.210 1.00 87.94 73 SER A CA 1
ATOM 537 C C . SER A 1 73 ? 5.973 -4.000 -18.559 1.00 87.94 73 SER A C 1
ATOM 539 O O . SER A 1 73 ? 5.031 -4.790 -18.495 1.00 87.94 73 SER A O 1
ATOM 541 N N . ASP A 1 74 ? 7.199 -4.304 -18.128 1.00 94.00 74 ASP A N 1
ATOM 542 C CA . ASP A 1 74 ? 7.569 -5.577 -17.491 1.00 94.00 74 ASP A CA 1
ATOM 543 C C . ASP A 1 74 ? 7.103 -5.611 -16.032 1.00 94.00 74 ASP A C 1
ATOM 545 O O . ASP A 1 74 ? 6.724 -6.660 -15.513 1.00 94.00 74 ASP A O 1
ATOM 549 N N . GLN A 1 75 ? 7.044 -4.444 -15.388 1.00 92.38 75 GLN A N 1
ATOM 550 C CA . GLN A 1 75 ? 6.476 -4.290 -14.053 1.00 92.38 75 GLN A CA 1
ATOM 551 C C . GLN A 1 75 ? 5.014 -4.744 -13.998 1.00 92.38 75 GLN A C 1
ATOM 553 O O . GLN A 1 75 ? 4.626 -5.394 -13.033 1.00 92.38 75 GLN A O 1
ATOM 558 N N . THR A 1 76 ? 4.200 -4.464 -15.020 1.00 91.88 76 THR A N 1
ATOM 559 C CA . THR A 1 76 ? 2.807 -4.937 -15.043 1.00 91.88 76 THR A CA 1
ATOM 560 C C . THR A 1 76 ? 2.739 -6.468 -15.019 1.00 91.88 76 THR A C 1
ATOM 562 O O . THR A 1 76 ? 1.890 -7.026 -14.332 1.00 91.88 76 THR A O 1
ATOM 565 N N . VAL A 1 77 ? 3.670 -7.158 -15.694 1.00 95.12 77 VAL A N 1
ATOM 566 C CA . VAL A 1 77 ? 3.772 -8.630 -15.659 1.00 95.12 77 VAL A CA 1
ATOM 567 C C . VAL A 1 77 ? 4.128 -9.119 -14.261 1.00 95.12 77 VAL A C 1
ATOM 569 O O . VAL A 1 77 ? 3.458 -10.012 -13.748 1.00 95.12 77 VAL A O 1
ATOM 572 N N . LEU A 1 78 ? 5.139 -8.510 -13.630 1.00 96.00 78 LEU A N 1
ATOM 573 C CA . LEU A 1 78 ? 5.517 -8.814 -12.247 1.00 96.00 78 LEU A CA 1
ATOM 574 C C . LEU A 1 78 ? 4.315 -8.666 -11.304 1.00 96.00 78 LEU A C 1
ATOM 576 O O . LEU A 1 78 ? 4.042 -9.555 -10.503 1.00 96.00 78 LEU A O 1
ATOM 580 N N . LEU A 1 79 ? 3.568 -7.569 -11.435 1.00 95.19 79 LEU A N 1
ATOM 581 C CA . LEU A 1 79 ? 2.389 -7.301 -10.618 1.00 95.19 79 LEU A CA 1
ATOM 582 C C . LEU A 1 79 ? 1.273 -8.326 -10.847 1.00 95.19 79 LEU A C 1
ATOM 584 O O . LEU A 1 79 ? 0.679 -8.777 -9.872 1.00 95.19 79 LEU A O 1
ATOM 588 N N . GLY A 1 80 ? 1.016 -8.739 -12.092 1.00 95.19 80 GLY A N 1
ATOM 589 C CA . GLY A 1 80 ? 0.041 -9.793 -12.393 1.00 95.19 80 GLY A CA 1
ATOM 590 C C . GLY A 1 80 ? 0.428 -11.143 -11.782 1.00 95.19 80 GLY A C 1
ATOM 591 O O . GLY A 1 80 ? -0.410 -11.826 -11.196 1.00 95.19 80 GLY A O 1
ATOM 592 N N . LEU A 1 81 ? 1.714 -11.499 -11.838 1.00 96.75 81 LEU A N 1
ATOM 593 C CA . LEU A 1 81 ? 2.248 -12.702 -11.190 1.00 96.75 81 LEU A CA 1
ATOM 594 C C . LEU A 1 81 ? 2.110 -12.625 -9.661 1.00 96.75 81 LEU A C 1
ATOM 596 O O . LEU A 1 81 ? 1.728 -13.608 -9.031 1.00 96.75 81 LEU A O 1
ATOM 600 N N . LEU A 1 82 ? 2.350 -11.457 -9.057 1.00 96.12 82 LEU A N 1
ATOM 601 C CA . LEU A 1 82 ? 2.105 -11.243 -7.627 1.00 96.12 82 LEU A CA 1
ATOM 602 C C . LEU A 1 82 ? 0.624 -11.414 -7.268 1.00 96.12 82 LEU A C 1
ATOM 604 O O . LEU A 1 82 ? 0.334 -12.043 -6.252 1.00 96.12 82 LEU A O 1
ATOM 608 N N . GLN A 1 83 ? -0.307 -10.937 -8.108 1.00 95.06 83 GLN A N 1
ATOM 609 C CA . GLN A 1 83 ? -1.740 -11.155 -7.868 1.00 95.06 83 GLN A CA 1
ATOM 610 C C . GLN A 1 83 ? -2.067 -12.646 -7.817 1.00 95.06 83 GLN A C 1
ATOM 612 O O . GLN A 1 83 ? -2.829 -13.068 -6.956 1.00 95.06 83 GLN A O 1
ATOM 617 N N . LEU A 1 84 ? -1.486 -13.449 -8.715 1.00 94.50 84 LEU A N 1
ATOM 618 C CA . LEU A 1 84 ? -1.679 -14.899 -8.719 1.00 94.50 84 LEU A CA 1
ATOM 619 C C . LEU A 1 84 ? -1.111 -15.557 -7.455 1.00 94.50 84 LEU A C 1
ATOM 621 O O . LEU A 1 84 ? -1.806 -16.364 -6.840 1.00 94.50 84 LEU A O 1
ATOM 625 N N . SER A 1 85 ? 0.105 -15.186 -7.040 1.00 94.88 85 SER A N 1
ATOM 626 C CA . SER A 1 85 ? 0.731 -15.712 -5.816 1.00 94.88 85 SER A CA 1
ATOM 627 C C . SER A 1 85 ? -0.082 -15.410 -4.561 1.00 94.88 85 SER A C 1
ATOM 629 O O . SER A 1 85 ? -0.173 -16.250 -3.675 1.00 94.88 85 SER A O 1
ATOM 631 N N . LEU A 1 86 ? -0.687 -14.224 -4.486 1.00 91.50 86 LEU A N 1
ATOM 632 C CA . LEU A 1 86 ? -1.375 -13.728 -3.291 1.00 91.50 86 LEU A CA 1
ATOM 633 C C . LEU A 1 86 ? -2.864 -14.104 -3.236 1.00 91.50 86 LEU A C 1
ATOM 635 O O . LEU A 1 86 ? -3.584 -13.634 -2.357 1.00 91.50 86 LEU A O 1
ATOM 639 N N . ARG A 1 87 ? -3.338 -14.969 -4.144 1.00 87.94 87 ARG A N 1
ATOM 640 C CA . ARG A 1 87 ? -4.678 -15.581 -4.048 1.00 87.94 87 ARG A CA 1
ATOM 641 C C . ARG A 1 87 ? -4.784 -16.599 -2.919 1.00 87.94 87 ARG A C 1
ATOM 643 O O . ARG A 1 87 ? -5.893 -16.912 -2.496 1.00 87.94 87 ARG A O 1
ATOM 650 N N . VAL A 1 88 ? -3.654 -17.137 -2.469 1.00 85.00 88 VAL A N 1
ATOM 651 C CA . VAL A 1 88 ? -3.590 -18.087 -1.359 1.00 85.00 88 VAL A CA 1
ATOM 652 C C . VAL A 1 88 ? -3.048 -17.396 -0.103 1.00 85.00 88 VAL A C 1
ATOM 654 O O . VAL A 1 88 ? -2.221 -16.492 -0.232 1.00 85.00 88 VAL A O 1
ATOM 657 N N . PRO A 1 89 ? -3.474 -17.806 1.107 1.00 77.69 89 PRO A N 1
ATOM 658 C CA . PRO A 1 89 ? -3.014 -17.187 2.354 1.00 77.69 89 PRO A CA 1
ATOM 659 C C . PRO A 1 89 ? -1.498 -17.270 2.570 1.00 77.69 89 PRO A C 1
ATOM 661 O O . PRO A 1 89 ? -0.902 -16.347 3.119 1.00 77.69 89 PRO A O 1
ATOM 664 N N . GLU A 1 90 ? -0.882 -18.365 2.121 1.00 87.62 90 GLU A N 1
ATOM 665 C CA . GLU A 1 90 ? 0.550 -18.633 2.260 1.00 87.62 90 GLU A CA 1
ATOM 666 C C . GLU A 1 90 ? 1.184 -18.777 0.867 1.00 87.62 90 GLU A C 1
ATOM 668 O O . GLU A 1 90 ? 1.199 -19.873 0.297 1.00 87.62 90 GLU A O 1
ATOM 673 N N . PRO A 1 91 ? 1.659 -17.673 0.260 1.00 89.75 91 PRO A N 1
ATOM 674 C CA . PRO A 1 91 ? 2.326 -17.720 -1.035 1.00 89.75 91 PRO A CA 1
ATOM 675 C C . PRO A 1 91 ? 3.632 -18.515 -0.936 1.00 89.75 91 PRO A C 1
ATOM 677 O O . PRO A 1 91 ? 4.432 -18.327 -0.020 1.00 89.75 91 PRO A O 1
ATOM 680 N N . SER A 1 92 ? 3.865 -19.395 -1.910 1.00 91.69 92 SER A N 1
ATOM 681 C CA . SER A 1 92 ? 5.080 -20.210 -1.960 1.00 91.69 92 SER A CA 1
ATOM 682 C C . SER A 1 92 ? 6.188 -19.544 -2.782 1.00 91.69 92 SER A C 1
ATOM 684 O O . SER A 1 92 ? 5.929 -18.688 -3.630 1.00 91.69 92 SER A O 1
ATOM 686 N N . GLU A 1 93 ? 7.431 -19.990 -2.589 1.00 95.31 93 GLU A N 1
ATOM 687 C CA . GLU A 1 93 ? 8.584 -19.586 -3.407 1.00 95.31 93 GLU A CA 1
ATOM 688 C C . GLU A 1 93 ? 8.354 -19.810 -4.913 1.00 95.31 93 GLU A C 1
ATOM 690 O O . GLU A 1 93 ? 8.841 -19.034 -5.737 1.00 95.31 93 GLU A O 1
ATOM 695 N N . ARG A 1 94 ? 7.612 -20.858 -5.289 1.00 97.44 94 ARG A N 1
ATOM 696 C CA . ARG A 1 94 ? 7.330 -21.189 -6.687 1.00 97.44 94 ARG A CA 1
ATOM 697 C C . ARG A 1 94 ? 5.869 -20.920 -7.021 1.00 97.44 94 ARG A C 1
ATOM 699 O O . ARG A 1 94 ? 4.967 -21.565 -6.493 1.00 97.44 94 ARG A O 1
ATOM 706 N N . LEU A 1 95 ? 5.631 -20.038 -7.982 1.00 97.00 95 LEU A N 1
ATOM 707 C CA . LEU A 1 95 ? 4.303 -19.844 -8.550 1.00 97.00 95 LEU A CA 1
ATOM 708 C C . LEU A 1 95 ? 4.138 -20.739 -9.779 1.00 97.00 95 LEU A C 1
ATOM 710 O O . LEU A 1 95 ? 4.883 -20.601 -10.748 1.00 97.00 95 LEU A O 1
ATOM 714 N N . HIS A 1 96 ? 3.131 -21.609 -9.753 1.00 95.50 96 HIS A N 1
ATOM 715 C CA . HIS A 1 96 ? 2.625 -22.307 -10.933 1.00 95.50 96 HIS A CA 1
ATOM 716 C C . HIS A 1 96 ? 1.403 -21.567 -11.480 1.00 95.50 96 HIS A C 1
ATOM 718 O O . HIS A 1 96 ? 0.536 -21.160 -10.710 1.00 95.50 96 HIS A O 1
ATOM 724 N N . PHE A 1 97 ? 1.330 -21.393 -12.797 1.00 93.94 97 PHE A N 1
ATOM 725 C CA . PHE A 1 97 ? 0.223 -20.691 -13.448 1.00 93.94 97 PHE A CA 1
ATOM 726 C C . PHE A 1 97 ? 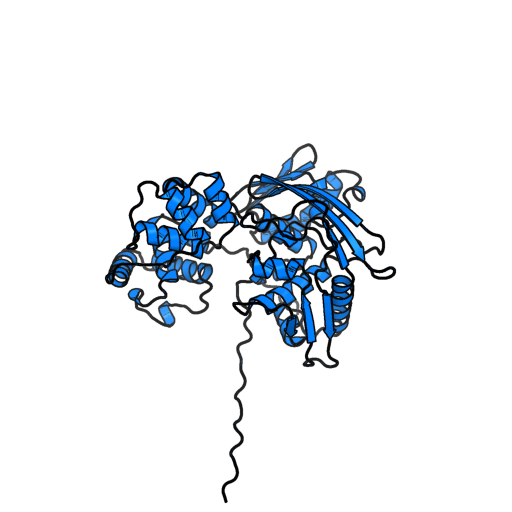0.053 -21.146 -14.901 1.00 93.94 97 PHE A C 1
ATOM 728 O O . PHE A 1 97 ? 0.975 -21.713 -15.493 1.00 93.94 97 PHE A O 1
ATOM 735 N N . SER A 1 98 ? -1.110 -20.880 -15.497 1.00 91.31 98 SER A N 1
ATOM 736 C CA . SER A 1 98 ? -1.289 -20.948 -16.950 1.00 91.31 98 SER A CA 1
ATOM 737 C C . SER A 1 98 ? -1.200 -19.552 -17.572 1.00 91.31 98 SER A C 1
ATOM 739 O O . SER A 1 98 ? -1.460 -18.539 -16.917 1.00 91.31 98 SER A O 1
ATOM 741 N N . ARG A 1 99 ? -0.857 -19.467 -18.864 1.00 90.62 99 ARG A N 1
ATOM 742 C CA . ARG A 1 99 ? -0.849 -18.171 -19.569 1.00 90.62 99 ARG A CA 1
ATOM 743 C C . ARG A 1 99 ? -2.229 -17.534 -19.600 1.00 90.62 99 ARG A C 1
ATOM 745 O O . ARG A 1 99 ? -2.310 -16.319 -19.478 1.00 90.62 99 ARG A O 1
ATOM 752 N N . ARG A 1 100 ? -3.274 -18.357 -19.719 1.00 88.25 100 ARG A N 1
ATOM 753 C CA . ARG A 1 100 ? -4.670 -17.931 -19.633 1.00 88.25 100 ARG A CA 1
ATOM 754 C C . ARG A 1 100 ? -4.931 -17.187 -18.326 1.00 88.25 100 ARG A C 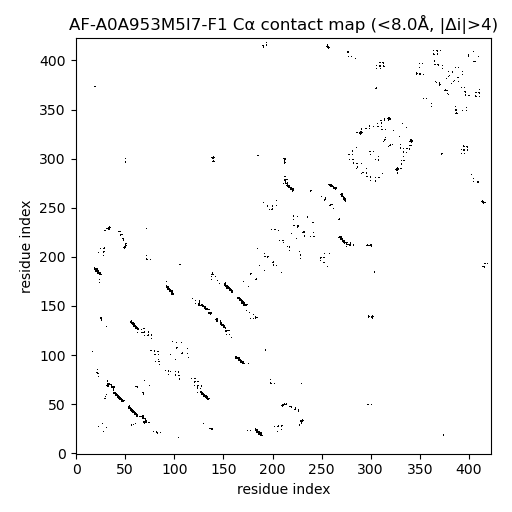1
ATOM 756 O O . ARG A 1 100 ? -5.289 -16.020 -18.377 1.00 88.25 100 ARG A O 1
ATOM 763 N N . ASP A 1 101 ? -4.614 -17.799 -17.183 1.00 89.12 101 ASP A N 1
ATOM 764 C CA . ASP A 1 101 ? -4.863 -17.185 -15.870 1.00 89.12 101 ASP A CA 1
ATOM 765 C C . ASP A 1 101 ? -4.157 -15.833 -15.720 1.00 89.12 101 ASP A C 1
ATOM 767 O O . ASP A 1 101 ? -4.724 -14.881 -15.183 1.00 89.12 101 ASP A O 1
ATOM 771 N N . LEU A 1 102 ? -2.909 -15.738 -16.189 1.00 91.88 102 LEU A N 1
ATOM 772 C CA . LEU A 1 102 ? -2.153 -14.490 -16.131 1.00 91.88 102 LEU A CA 1
ATOM 773 C C . LEU A 1 102 ? -2.712 -13.440 -17.098 1.00 91.88 102 LEU A C 1
ATOM 775 O O . LEU A 1 102 ? -2.772 -12.264 -16.753 1.00 91.88 102 LEU A O 1
ATOM 779 N N . PHE A 1 103 ? -3.100 -13.834 -18.306 1.00 91.06 103 PHE A N 1
ATOM 780 C CA . PHE A 1 103 ? -3.648 -12.915 -19.302 1.00 91.06 103 PHE A CA 1
ATOM 781 C C . PHE A 1 103 ? -5.020 -12.390 -18.893 1.00 91.06 103 PHE A C 1
ATOM 783 O O . PHE A 1 103 ? -5.265 -11.197 -19.065 1.00 91.06 103 PHE A O 1
ATOM 790 N N . ASP A 1 104 ? -5.836 -13.224 -18.251 1.00 89.75 104 ASP A N 1
ATOM 791 C CA . ASP A 1 104 ? -7.093 -12.811 -17.634 1.00 89.75 104 ASP A CA 1
ATOM 792 C C . ASP A 1 104 ? -6.827 -11.772 -16.537 1.00 89.75 104 ASP A C 1
ATOM 794 O O . ASP A 1 104 ? -7.396 -10.682 -16.576 1.00 89.75 104 ASP A O 1
ATOM 798 N N . VAL A 1 105 ? -5.885 -12.043 -15.617 1.00 91.25 105 VAL A N 1
ATOM 799 C CA . VAL A 1 105 ? -5.463 -11.082 -14.573 1.00 91.25 105 VAL A CA 1
ATOM 800 C C . VAL A 1 105 ? -5.008 -9.753 -15.165 1.00 91.25 105 VAL A C 1
ATOM 802 O O . VAL A 1 105 ? -5.352 -8.699 -14.639 1.00 91.25 105 VAL A O 1
ATOM 805 N N . LEU A 1 106 ? -4.210 -9.797 -16.230 1.00 90.69 106 LEU A N 1
ATOM 806 C CA . LEU A 1 106 ? -3.638 -8.616 -16.874 1.00 90.69 106 LEU A CA 1
ATOM 807 C C . LEU A 1 106 ? -4.609 -7.918 -17.839 1.00 90.69 106 LEU A C 1
ATOM 809 O O . LEU A 1 106 ? -4.244 -6.883 -18.400 1.00 90.69 106 LEU A O 1
ATOM 813 N N . GLN A 1 107 ? -5.790 -8.497 -18.083 1.00 88.94 107 GLN A N 1
ATOM 814 C CA . GLN A 1 107 ? -6.725 -8.099 -19.142 1.00 88.94 107 GLN A CA 1
ATOM 815 C C . GLN A 1 107 ? -6.055 -7.998 -20.525 1.00 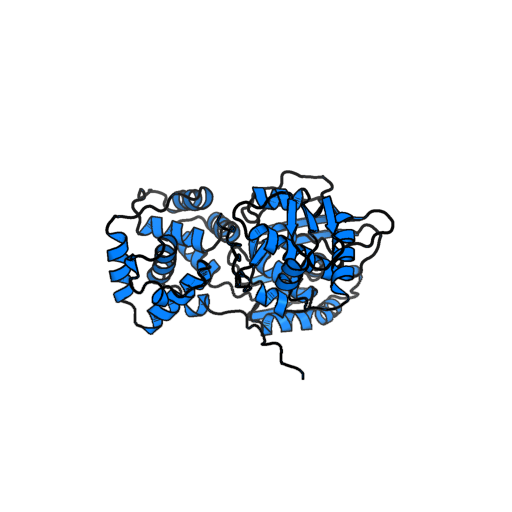88.94 107 GLN A C 1
ATOM 817 O O . GLN A 1 107 ? -6.428 -7.204 -21.394 1.00 88.94 107 GLN A O 1
ATOM 822 N N . TRP A 1 108 ? -5.031 -8.819 -20.756 1.00 86.06 108 TRP A N 1
ATOM 823 C CA . TRP A 1 108 ? -4.438 -8.985 -22.073 1.00 86.06 108 TRP A CA 1
ATOM 824 C C . TRP A 1 108 ? -5.332 -9.972 -22.807 1.00 86.06 108 TRP A C 1
ATOM 826 O O . TRP A 1 108 ? -5.208 -11.170 -22.600 1.00 86.06 108 TRP A O 1
ATOM 836 N N . GLY A 1 109 ? -6.264 -9.492 -23.634 1.00 71.94 109 GLY A N 1
ATOM 837 C CA . GLY A 1 109 ? -7.100 -10.383 -24.450 1.00 71.94 109 GLY A CA 1
ATOM 838 C C . GLY A 1 109 ? -6.273 -11.340 -25.331 1.00 71.94 109 GLY A C 1
ATOM 839 O O . GLY A 1 109 ? -5.045 -11.372 -25.270 1.00 71.94 109 GLY A O 1
ATOM 840 N N . ASN A 1 110 ? -6.918 -12.077 -26.240 1.00 59.75 110 ASN A N 1
ATOM 841 C CA . ASN A 1 110 ? -6.263 -13.056 -27.133 1.00 59.75 110 ASN A CA 1
ATOM 842 C C . ASN A 1 110 ? -5.346 -12.444 -28.222 1.00 59.75 110 ASN A C 1
ATOM 844 O O . ASN A 1 110 ? -5.347 -12.876 -29.376 1.00 59.75 110 ASN A O 1
ATOM 848 N N . ARG A 1 111 ? -4.546 -11.427 -27.886 1.00 60.47 111 ARG A N 1
ATOM 849 C CA . ARG A 1 111 ? -3.549 -10.829 -28.769 1.00 60.47 111 ARG A CA 1
ATOM 850 C C . ARG A 1 111 ? -2.452 -11.845 -29.071 1.00 60.47 111 ARG A C 1
ATOM 852 O O . ARG A 1 111 ? -1.895 -12.483 -28.177 1.00 60.47 111 ARG A O 1
ATOM 859 N N . HIS A 1 112 ? -2.113 -11.969 -30.350 1.00 59.69 112 HIS A N 1
ATOM 860 C CA . HIS A 1 112 ? -1.111 -12.921 -30.831 1.00 59.69 112 HIS A CA 1
ATOM 861 C C . HIS A 1 112 ? 0.320 -12.631 -30.331 1.00 59.69 112 HIS A C 1
ATOM 863 O O . HIS A 1 112 ? 1.178 -13.507 -30.418 1.00 59.69 112 HIS A O 1
ATOM 869 N N . ASP A 1 113 ? 0.584 -11.451 -29.761 1.00 79.88 113 ASP A N 1
ATOM 870 C CA . ASP A 1 113 ? 1.889 -11.042 -29.227 1.00 79.88 113 ASP A CA 1
ATOM 871 C C . ASP A 1 113 ? 2.067 -11.293 -27.715 1.00 79.88 113 ASP A C 1
ATOM 873 O O . ASP A 1 113 ? 3.189 -11.191 -27.211 1.00 79.88 113 ASP A O 1
ATOM 877 N N . GLY A 1 114 ? 1.006 -11.675 -26.989 1.00 84.19 114 GLY A N 1
ATOM 878 C CA . GLY A 1 114 ? 1.034 -11.822 -25.529 1.00 84.19 114 GLY A CA 1
ATOM 879 C C . GLY A 1 114 ? 2.080 -12.826 -25.037 1.00 84.19 114 GLY A C 1
ATOM 880 O O . GLY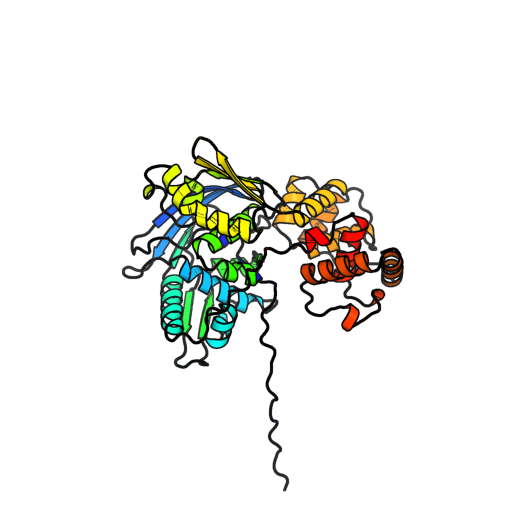 A 1 114 ? 2.764 -12.581 -24.044 1.00 84.19 114 GLY A O 1
ATOM 881 N N . TYR A 1 115 ? 2.276 -13.929 -25.770 1.00 87.50 115 TYR A N 1
ATOM 882 C CA . TYR A 1 115 ? 3.323 -14.911 -25.464 1.00 87.50 115 TYR A CA 1
ATOM 883 C C . TYR A 1 115 ? 4.727 -14.309 -25.564 1.00 87.50 115 TYR A C 1
ATOM 885 O O . TYR A 1 115 ? 5.530 -14.455 -24.644 1.00 87.50 115 TYR A O 1
ATOM 893 N N . THR A 1 116 ? 5.019 -13.618 -26.668 1.00 90.12 116 THR A N 1
ATOM 894 C CA . THR A 1 116 ? 6.321 -12.980 -26.887 1.00 90.12 116 THR A CA 1
ATOM 895 C C . THR A 1 116 ? 6.575 -11.923 -25.823 1.00 90.12 116 THR A C 1
ATOM 897 O O . THR A 1 116 ? 7.646 -11.920 -25.219 1.00 90.12 116 THR A O 1
ATOM 900 N N . ARG A 1 117 ? 5.566 -11.096 -25.521 1.00 91.25 117 ARG A N 1
ATOM 901 C CA . ARG A 1 117 ? 5.632 -10.075 -24.474 1.00 91.25 117 ARG A CA 1
ATOM 902 C C . ARG A 1 117 ? 5.922 -10.677 -23.098 1.00 91.25 117 ARG A C 1
ATOM 904 O O . ARG A 1 117 ? 6.820 -10.196 -22.413 1.00 91.25 117 ARG A O 1
ATOM 911 N N . LEU A 1 118 ? 5.210 -11.739 -22.711 1.00 93.50 118 LEU A N 1
ATOM 912 C CA . LEU A 1 118 ? 5.435 -12.444 -21.445 1.00 93.50 118 LEU A CA 1
ATOM 913 C C . LEU A 1 118 ? 6.845 -13.037 -21.373 1.00 93.50 118 LEU A C 1
ATOM 915 O O . LEU A 1 118 ? 7.551 -12.830 -20.389 1.00 93.50 118 LEU A O 1
ATOM 919 N N . ARG A 1 119 ? 7.269 -13.749 -22.423 1.00 93.81 119 ARG A N 1
ATOM 920 C CA . ARG A 1 119 ? 8.594 -14.378 -22.495 1.00 93.81 119 ARG A CA 1
ATOM 921 C C . ARG A 1 119 ? 9.711 -13.351 -22.364 1.00 93.81 119 ARG A C 1
ATOM 923 O O . ARG A 1 119 ? 10.670 -13.573 -21.635 1.00 93.81 119 ARG A O 1
ATOM 930 N N . GLU A 1 120 ? 9.590 -12.230 -23.060 1.00 94.50 120 GLU A N 1
ATOM 931 C CA . GLU A 1 120 ? 10.571 -11.155 -22.995 1.00 94.50 120 GLU A CA 1
ATOM 932 C C . GLU A 1 120 ? 10.607 -10.454 -21.635 1.00 94.50 120 GLU A C 1
ATOM 934 O O . GLU A 1 120 ? 11.697 -10.170 -21.138 1.00 94.50 120 GLU A O 1
ATOM 939 N N . ALA A 1 121 ? 9.444 -10.203 -21.027 1.00 95.38 121 ALA A N 1
ATOM 940 C CA . ALA A 1 121 ? 9.361 -9.624 -19.691 1.00 95.38 121 ALA A CA 1
ATOM 941 C C . ALA A 1 121 ? 10.005 -10.549 -18.651 1.00 95.38 121 ALA A C 1
ATOM 943 O O . ALA A 1 121 ? 10.878 -10.114 -17.907 1.00 95.38 121 ALA A O 1
ATOM 944 N N . LEU A 1 122 ? 9.652 -11.840 -18.650 1.00 96.75 122 LEU A N 1
ATOM 945 C CA . LEU A 1 122 ? 10.244 -12.832 -17.748 1.00 96.75 122 LEU A CA 1
ATOM 946 C C . LEU A 1 122 ? 11.749 -12.989 -17.968 1.00 96.75 122 LEU A C 1
ATOM 948 O O . LEU A 1 122 ? 12.495 -13.086 -17.000 1.00 96.75 122 LEU A O 1
ATOM 952 N N . HIS A 1 123 ? 12.213 -12.951 -19.219 1.00 95.69 123 HIS A N 1
ATOM 953 C CA . HIS A 1 123 ? 13.641 -12.992 -19.506 1.00 95.69 123 HIS A CA 1
ATOM 954 C C . HIS A 1 123 ? 14.391 -11.793 -18.910 1.00 95.69 123 HIS A C 1
ATOM 956 O O . HIS A 1 123 ? 15.427 -11.994 -18.281 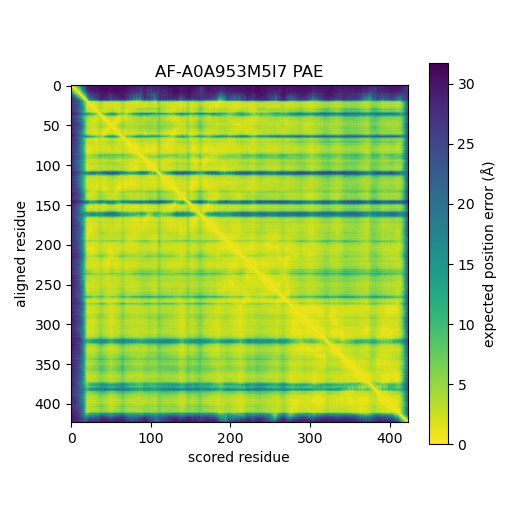1.00 95.69 123 HIS A O 1
ATOM 962 N N . ARG A 1 124 ? 13.866 -10.567 -19.060 1.00 96.31 124 ARG A N 1
ATOM 963 C CA . ARG A 1 124 ? 14.472 -9.361 -18.469 1.00 96.31 124 ARG A CA 1
ATOM 964 C C . ARG A 1 124 ? 14.398 -9.365 -16.944 1.00 96.31 124 ARG A C 1
ATOM 966 O O . ARG A 1 124 ? 15.391 -9.056 -16.298 1.00 96.31 124 ARG A O 1
ATOM 973 N N . LEU A 1 125 ? 13.255 -9.746 -16.371 1.00 96.94 125 LEU A N 1
ATOM 974 C CA . LEU A 1 125 ? 13.057 -9.819 -14.919 1.00 96.94 125 LEU A CA 1
ATOM 975 C C . LEU A 1 125 ? 13.959 -10.869 -14.261 1.00 96.94 125 LEU A C 1
ATOM 977 O O . LEU A 1 125 ? 14.478 -10.615 -13.181 1.00 96.94 125 LEU A O 1
ATOM 981 N N . ALA A 1 126 ? 14.171 -12.016 -14.914 1.00 96.44 126 ALA A N 1
ATOM 982 C CA . ALA A 1 126 ? 15.056 -13.060 -14.404 1.00 96.44 126 ALA A CA 1
ATOM 983 C C . ALA A 1 126 ? 16.546 -12.745 -14.598 1.00 96.44 126 ALA A C 1
ATOM 985 O O . ALA A 1 126 ? 17.390 -13.225 -13.851 1.00 96.44 126 ALA A O 1
ATOM 986 N N . ALA A 1 127 ? 16.884 -11.936 -15.604 1.00 95.94 127 ALA A N 1
ATOM 987 C CA . ALA A 1 127 ? 18.247 -11.455 -15.799 1.00 95.94 127 ALA A CA 1
ATOM 988 C C . ALA A 1 127 ? 18.603 -10.273 -14.884 1.00 95.94 127 ALA A C 1
ATOM 990 O O . ALA A 1 127 ? 19.788 -9.973 -14.749 1.00 95.94 127 ALA A O 1
ATOM 991 N N . LEU A 1 128 ? 17.606 -9.585 -14.312 1.00 96.44 128 LEU A N 1
ATOM 992 C CA . LEU A 1 128 ? 17.813 -8.413 -13.469 1.00 96.44 128 LEU A CA 1
ATOM 993 C C . LEU A 1 128 ? 18.482 -8.807 -12.153 1.00 96.44 128 LEU A C 1
ATOM 995 O O . LEU A 1 128 ? 17.988 -9.655 -11.409 1.00 96.44 128 LEU A O 1
ATOM 999 N N . VAL A 1 129 ? 19.558 -8.096 -11.849 1.00 95.19 129 VAL A N 1
ATOM 1000 C CA . VAL A 1 129 ? 20.225 -8.049 -10.556 1.00 95.19 129 VAL A CA 1
ATOM 1001 C C . VAL A 1 129 ? 20.001 -6.661 -9.961 1.00 95.19 129 VAL A C 1
ATOM 1003 O O . VAL A 1 129 ? 20.262 -5.646 -10.610 1.00 95.19 129 VAL A O 1
ATOM 1006 N N . ILE A 1 130 ? 19.521 -6.613 -8.721 1.00 94.56 130 ILE A N 1
ATOM 1007 C CA . ILE A 1 130 ? 19.331 -5.383 -7.953 1.00 94.56 130 ILE A CA 1
ATOM 1008 C C . ILE A 1 130 ? 20.340 -5.380 -6.810 1.00 94.56 130 ILE A C 1
ATOM 1010 O O . ILE A 1 130 ? 20.252 -6.196 -5.899 1.00 94.56 130 ILE A O 1
ATOM 1014 N N . THR A 1 131 ? 21.275 -4.436 -6.823 1.00 94.19 131 THR A N 1
ATOM 1015 C CA . THR A 1 131 ? 22.208 -4.220 -5.711 1.00 94.19 131 THR A CA 1
ATOM 1016 C C . THR A 1 131 ? 21.726 -3.042 -4.880 1.00 94.19 131 THR A C 1
ATOM 1018 O O . THR A 1 131 ? 21.662 -1.917 -5.377 1.00 94.19 131 THR A O 1
ATOM 1021 N N . MET A 1 132 ? 21.380 -3.286 -3.619 1.00 91.94 132 MET A N 1
ATOM 1022 C CA . MET A 1 132 ? 20.889 -2.255 -2.703 1.00 91.94 132 MET A CA 1
ATOM 1023 C C . MET A 1 132 ? 22.052 -1.654 -1.908 1.00 91.94 132 MET A C 1
ATOM 1025 O O . MET A 1 132 ? 22.811 -2.379 -1.278 1.00 91.94 132 MET A O 1
ATOM 1029 N N . HIS A 1 133 ? 22.155 -0.324 -1.905 1.00 91.44 133 HIS A N 1
ATOM 1030 C CA . HIS A 1 133 ? 23.168 0.458 -1.170 1.00 91.44 133 HIS A CA 1
ATOM 1031 C C . HIS A 1 133 ? 22.562 1.258 -0.006 1.00 91.44 133 HIS A C 1
ATOM 1033 O O . HIS A 1 133 ? 23.186 2.158 0.559 1.00 91.44 133 HIS A O 1
ATOM 1039 N N . SER A 1 134 ? 21.290 1.011 0.291 1.00 88.31 134 SER A N 1
ATOM 1040 C CA . SER A 1 134 ? 20.539 1.607 1.391 1.00 88.31 134 SER A CA 1
ATOM 1041 C C . SER A 1 134 ? 19.629 0.554 2.004 1.00 88.31 134 SER A C 1
ATOM 1043 O O . SER A 1 134 ? 19.162 -0.340 1.303 1.00 88.31 134 SER A O 1
ATOM 1045 N N . GLU A 1 135 ? 19.339 0.694 3.294 1.00 88.69 135 GLU A N 1
ATOM 1046 C CA . GLU A 1 135 ? 18.408 -0.183 3.999 1.00 88.69 135 GLU A CA 1
ATOM 1047 C C . GLU A 1 135 ? 17.015 -0.149 3.351 1.00 88.69 135 GLU A C 1
ATOM 1049 O O . GLU A 1 135 ? 16.425 0.920 3.171 1.00 88.69 135 GLU A O 1
ATOM 1054 N N . VAL A 1 136 ? 16.494 -1.330 3.015 1.00 90.38 136 VAL A N 1
ATOM 1055 C CA . VAL A 1 136 ? 15.112 -1.509 2.568 1.00 90.38 136 VAL A CA 1
ATOM 1056 C C . VAL A 1 136 ? 14.270 -1.888 3.775 1.00 90.38 136 VAL A C 1
ATOM 1058 O O . VAL A 1 136 ? 14.617 -2.795 4.531 1.00 90.38 136 VAL A O 1
ATOM 1061 N N . LEU A 1 137 ? 13.164 -1.174 3.959 1.00 92.06 137 LEU A N 1
ATOM 1062 C CA . LEU A 1 137 ? 12.226 -1.412 5.046 1.00 92.06 137 LEU A CA 1
ATOM 1063 C C . LEU A 1 137 ? 10.864 -1.796 4.487 1.00 92.06 137 LEU A C 1
ATOM 1065 O O . LEU A 1 137 ? 10.368 -1.165 3.548 1.00 92.06 137 LEU A O 1
ATOM 1069 N N . ALA A 1 138 ? 10.249 -2.784 5.122 1.00 94.56 138 ALA A N 1
ATOM 1070 C CA . ALA A 1 138 ? 8.849 -3.101 4.921 1.00 94.56 138 ALA A CA 1
ATOM 1071 C C . ALA A 1 138 ? 7.953 -1.949 5.404 1.00 94.56 138 ALA A C 1
ATOM 1073 O O . ALA A 1 138 ? 8.374 -1.064 6.158 1.00 94.56 138 ALA A O 1
ATOM 1074 N N . ARG A 1 139 ? 6.688 -1.962 4.979 1.00 93.88 139 ARG A N 1
ATOM 1075 C CA . ARG A 1 139 ? 5.657 -0.981 5.358 1.00 93.88 139 ARG A CA 1
ATOM 1076 C C . ARG A 1 139 ? 5.456 -0.863 6.869 1.00 93.88 139 ARG A C 1
ATOM 1078 O O . ARG A 1 139 ? 5.124 0.211 7.356 1.00 93.88 139 ARG A O 1
ATOM 1085 N N . ASP A 1 140 ? 5.707 -1.933 7.618 1.00 90.75 140 ASP A N 1
ATOM 1086 C CA . ASP A 1 140 ? 5.621 -1.948 9.081 1.00 90.75 140 ASP A CA 1
ATOM 1087 C C . ASP A 1 140 ? 6.908 -1.471 9.782 1.00 90.75 140 ASP A C 1
ATOM 1089 O O . ASP A 1 140 ? 6.955 -1.396 11.012 1.00 90.75 140 ASP A O 1
ATOM 1093 N N . GLY A 1 141 ? 7.944 -1.119 9.017 1.00 90.62 141 GLY A N 1
ATOM 1094 C CA . GLY A 1 141 ? 9.226 -0.619 9.502 1.00 90.62 141 GLY A CA 1
ATOM 1095 C C . GLY A 1 141 ? 10.277 -1.691 9.795 1.00 90.62 141 GLY A C 1
ATOM 1096 O O . GLY A 1 141 ? 11.396 -1.320 10.150 1.00 90.62 141 GLY A O 1
ATOM 1097 N N . ARG A 1 142 ? 9.976 -2.991 9.647 1.00 92.19 142 ARG A N 1
ATOM 1098 C CA . ARG A 1 142 ? 11.001 -4.044 9.749 1.00 92.19 142 ARG A CA 1
ATOM 1099 C C . ARG A 1 142 ? 11.978 -3.954 8.580 1.00 92.19 142 ARG A C 1
ATOM 1101 O O . ARG A 1 142 ? 11.585 -3.683 7.448 1.00 92.19 142 ARG A O 1
ATOM 1108 N N . ALA A 1 143 ? 13.256 -4.184 8.861 1.00 91.94 143 ALA A N 1
ATOM 1109 C CA . ALA A 1 143 ? 14.291 -4.188 7.838 1.00 91.94 143 ALA A CA 1
ATOM 1110 C C . ALA A 1 143 ? 14.348 -5.521 7.102 1.00 91.94 143 ALA A C 1
ATOM 1112 O O . ALA A 1 143 ? 14.236 -6.576 7.727 1.00 91.94 143 ALA A O 1
ATOM 1113 N N . TYR A 1 144 ? 14.598 -5.443 5.798 1.00 91.81 144 TYR A N 1
ATOM 1114 C CA . TYR A 1 144 ? 15.005 -6.597 5.011 1.00 91.81 144 TYR A CA 1
ATOM 1115 C C . TYR A 1 144 ? 16.401 -7.050 5.479 1.00 91.81 144 TYR A C 1
ATOM 1117 O O . TYR A 1 144 ? 17.275 -6.230 5.792 1.00 91.81 144 TYR A O 1
ATOM 1125 N N . GLN A 1 145 ? 16.598 -8.361 5.573 1.00 84.50 145 GLN A N 1
ATOM 1126 C CA . GLN A 1 145 ? 17.805 -9.024 6.055 1.00 84.50 145 GLN A CA 1
ATOM 1127 C C . GLN A 1 145 ? 18.959 -8.861 5.065 1.00 84.50 145 GLN A C 1
ATOM 1129 O O . GLN A 1 145 ? 20.111 -8.724 5.481 1.00 84.50 145 GLN A O 1
ATOM 1134 N N . GLN A 1 146 ? 18.655 -8.831 3.767 1.00 66.69 146 GLN A N 1
ATOM 1135 C CA . GLN A 1 146 ? 19.650 -8.773 2.698 1.00 66.69 146 GLN A CA 1
ATOM 1136 C C . GLN A 1 146 ? 20.197 -7.349 2.505 1.00 66.69 146 GLN A C 1
ATOM 1138 O O . GLN A 1 146 ? 19.835 -6.642 1.566 1.00 66.69 146 GLN A O 1
ATOM 1143 N N . ARG A 1 147 ? 21.076 -6.903 3.410 1.00 60.44 147 ARG A N 1
ATOM 1144 C CA . ARG A 1 147 ? 21.853 -5.659 3.253 1.00 60.44 147 ARG A CA 1
ATOM 1145 C C . ARG A 1 147 ? 23.105 -5.935 2.418 1.00 60.44 147 ARG A C 1
ATOM 1147 O O . ARG A 1 147 ? 23.770 -6.943 2.634 1.00 60.44 147 ARG A O 1
ATOM 1154 N N . ASP A 1 148 ? 23.410 -5.043 1.476 1.00 59.09 148 ASP A N 1
ATOM 1155 C CA . ASP A 1 148 ? 24.608 -5.083 0.620 1.00 59.09 148 ASP A CA 1
ATOM 1156 C C . ASP A 1 148 ? 24.737 -6.320 -0.295 1.00 59.09 148 ASP A C 1
ATOM 1158 O O . ASP A 1 148 ? 25.832 -6.647 -0.759 1.00 59.09 148 ASP A O 1
ATOM 1162 N N . GLN A 1 149 ? 23.626 -7.005 -0.591 1.00 70.69 149 GLN A N 1
ATOM 1163 C CA . GLN A 1 149 ? 23.598 -8.139 -1.517 1.00 70.69 149 GLN A CA 1
ATOM 1164 C C . GLN A 1 149 ? 22.892 -7.799 -2.829 1.00 70.69 149 GLN A C 1
ATOM 1166 O O . GLN A 1 149 ? 21.923 -7.038 -2.879 1.00 70.69 149 GLN A O 1
ATOM 1171 N N . ALA A 1 150 ? 23.413 -8.391 -3.898 1.00 86.75 150 ALA A N 1
ATOM 1172 C CA . ALA A 1 150 ? 22.761 -8.475 -5.190 1.00 86.75 150 ALA A CA 1
ATOM 1173 C C . ALA A 1 150 ? 21.596 -9.470 -5.087 1.00 86.75 150 ALA A C 1
ATOM 1175 O O . ALA A 1 150 ? 21.817 -10.638 -4.776 1.00 86.75 150 ALA A O 1
ATOM 1176 N N . VAL A 1 151 ? 20.373 -9.008 -5.338 1.00 92.69 151 VAL A N 1
ATOM 1177 C CA . VAL A 1 151 ? 19.152 -9.821 -5.263 1.00 92.69 151 VAL A CA 1
ATOM 1178 C C . VAL A 1 151 ? 18.430 -9.857 -6.604 1.00 92.69 151 VAL A C 1
ATOM 1180 O O . VAL A 1 151 ? 18.551 -8.946 -7.425 1.00 92.69 151 VAL A O 1
ATOM 1183 N N . HIS A 1 152 ? 17.638 -10.902 -6.808 1.00 94.50 152 HIS A N 1
ATOM 1184 C CA . HIS A 1 152 ? 16.786 -11.069 -7.981 1.00 94.50 152 HIS A CA 1
ATOM 1185 C C . HIS A 1 152 ? 15.312 -10.876 -7.619 1.00 94.50 152 HIS A C 1
ATOM 1187 O O . HIS A 1 152 ? 14.892 -11.140 -6.492 1.00 94.50 152 HIS A O 1
ATOM 1193 N N . LEU A 1 153 ? 14.506 -10.453 -8.598 1.00 95.94 153 LEU A N 1
ATOM 1194 C CA . LEU A 1 153 ? 13.040 -10.490 -8.491 1.00 95.94 153 LEU A CA 1
ATOM 1195 C C . LEU A 1 153 ? 12.493 -11.877 -8.848 1.00 95.94 153 LEU A C 1
ATOM 1197 O O . LEU A 1 153 ? 11.552 -12.363 -8.223 1.00 95.94 153 LEU A O 1
ATOM 1201 N N . VAL A 1 154 ? 13.088 -12.510 -9.860 1.00 97.44 154 VAL A N 1
ATOM 1202 C CA . VAL A 1 154 ? 12.743 -13.840 -10.366 1.00 97.44 154 VAL A CA 1
ATOM 1203 C C . VAL A 1 154 ? 14.046 -14.614 -10.540 1.00 97.44 154 VAL A C 1
ATOM 1205 O O . VAL A 1 154 ? 14.895 -14.195 -11.314 1.00 97.44 154 VAL A O 1
ATOM 1208 N N . ASP A 1 155 ? 14.200 -15.745 -9.860 1.00 96.25 155 ASP A N 1
ATOM 1209 C CA . ASP A 1 155 ? 15.412 -16.573 -9.963 1.00 96.25 155 ASP A CA 1
ATOM 1210 C C . ASP A 1 155 ? 15.364 -17.484 -11.193 1.00 96.25 155 ASP A C 1
ATOM 1212 O O . ASP A 1 155 ? 16.371 -17.780 -11.837 1.00 96.25 155 ASP A O 1
ATOM 1216 N N . ARG A 1 156 ? 14.167 -17.981 -11.518 1.00 96.88 156 ARG A N 1
ATOM 1217 C CA . ARG A 1 156 ? 13.959 -18.938 -12.605 1.00 96.88 156 ARG A CA 1
ATOM 1218 C C . ARG A 1 156 ? 12.549 -18.837 -13.145 1.00 96.88 156 ARG A C 1
ATOM 1220 O O . ARG A 1 156 ? 11.615 -18.556 -12.405 1.00 96.88 156 ARG A O 1
ATOM 1227 N N . TYR A 1 157 ? 12.382 -19.155 -14.420 1.00 97.38 157 TYR A N 1
ATOM 1228 C CA . TYR A 1 157 ? 11.070 -19.333 -15.018 1.00 97.38 157 TYR A CA 1
ATOM 1229 C C . TYR A 1 157 ? 11.076 -20.469 -16.039 1.00 97.38 157 TYR A C 1
ATOM 1231 O O . TYR A 1 157 ? 12.130 -20.857 -16.547 1.00 97.38 157 TYR A O 1
ATOM 1239 N N . ASP A 1 158 ? 9.889 -20.979 -16.333 1.00 95.69 158 ASP A N 1
ATOM 1240 C CA . ASP A 1 158 ? 9.607 -21.875 -17.447 1.00 95.69 158 ASP A CA 1
ATOM 1241 C C . ASP A 1 158 ? 8.247 -21.507 -18.040 1.00 95.69 158 ASP A C 1
ATOM 1243 O O . ASP A 1 158 ? 7.287 -21.239 -17.309 1.00 95.69 158 ASP A O 1
ATOM 1247 N N . ILE A 1 159 ? 8.176 -21.454 -19.368 1.00 91.25 159 ILE A N 1
ATOM 1248 C CA . ILE A 1 159 ? 6.946 -21.136 -20.094 1.00 91.25 159 ILE A CA 1
ATOM 1249 C C . ILE A 1 159 ? 6.655 -22.305 -21.019 1.00 91.25 159 ILE A C 1
ATOM 1251 O O . ILE A 1 159 ? 7.330 -22.479 -22.036 1.00 91.25 159 ILE A O 1
ATOM 1255 N N . GLY A 1 160 ? 5.633 -23.084 -20.679 1.00 82.75 160 GLY A N 1
ATOM 1256 C CA . GLY A 1 160 ? 5.230 -24.231 -21.474 1.00 82.75 160 GLY A CA 1
ATOM 1257 C C . GLY A 1 160 ? 4.807 -23.865 -22.906 1.00 82.75 160 GLY A C 1
ATOM 1258 O O . GLY A 1 160 ? 4.279 -22.783 -23.196 1.00 82.75 160 GLY A O 1
ATOM 1259 N N . ASN A 1 161 ? 5.004 -24.816 -23.820 1.00 74.25 161 ASN A N 1
ATOM 1260 C CA . ASN A 1 161 ? 4.571 -24.709 -25.212 1.00 74.25 161 ASN A CA 1
ATOM 1261 C C . ASN A 1 161 ? 3.064 -25.009 -25.326 1.00 74.25 161 ASN A C 1
ATOM 1263 O O . ASN A 1 161 ? 2.639 -26.126 -25.057 1.00 74.25 161 ASN A O 1
ATOM 1267 N N . GLY A 1 162 ? 2.261 -24.030 -25.756 1.00 68.44 162 GLY A N 1
ATOM 1268 C CA . GLY A 1 162 ? 0.790 -24.143 -25.870 1.00 68.44 162 GLY A CA 1
ATOM 1269 C C . GLY A 1 162 ? 0.016 -23.290 -24.853 1.00 68.44 162 GLY A C 1
ATOM 1270 O O . GLY A 1 162 ? 0.540 -22.970 -23.787 1.00 68.44 162 GLY A O 1
ATOM 1271 N N . TYR A 1 163 ? -1.179 -22.815 -25.220 1.00 67.06 163 TYR A N 1
ATOM 1272 C CA . TYR A 1 163 ? -1.901 -21.756 -24.486 1.00 67.06 163 TYR A CA 1
ATOM 1273 C C . TYR A 1 163 ? -2.222 -22.140 -23.028 1.00 67.06 163 TYR A C 1
ATOM 1275 O O . TYR A 1 163 ? -2.027 -21.325 -22.131 1.00 67.06 163 TYR A O 1
ATOM 1283 N N . ASP A 1 164 ? -2.567 -23.408 -22.793 1.00 76.06 164 ASP A N 1
ATOM 1284 C CA . ASP A 1 164 ? -2.853 -23.965 -21.461 1.00 76.06 164 ASP A CA 1
ATOM 1285 C C . ASP A 1 164 ? -1.676 -24.760 -20.872 1.00 76.06 164 ASP A C 1
ATOM 1287 O O . ASP A 1 164 ? -1.838 -25.535 -19.930 1.00 76.06 164 ASP A O 1
ATOM 1291 N N . ALA A 1 165 ? -0.478 -24.617 -21.443 1.00 81.06 165 ALA A N 1
ATOM 1292 C CA . ALA A 1 165 ? 0.688 -25.315 -20.931 1.00 81.06 165 ALA A CA 1
ATOM 1293 C C . ALA A 1 165 ? 1.093 -24.749 -19.558 1.00 81.06 165 ALA A C 1
ATOM 1295 O O . ALA A 1 165 ? 1.066 -23.525 -19.365 1.00 81.06 165 ALA A O 1
ATOM 1296 N N . PRO A 1 166 ? 1.496 -25.617 -18.613 1.00 89.19 166 PRO A N 1
ATOM 1297 C CA . PRO A 1 166 ? 1.920 -25.177 -17.296 1.00 89.19 166 PRO A CA 1
ATOM 1298 C C . PRO A 1 166 ? 3.151 -24.282 -17.427 1.00 89.19 166 PRO A C 1
ATOM 1300 O O . PRO A 1 166 ? 4.110 -24.610 -18.125 1.00 89.19 166 PRO A O 1
ATOM 1303 N N . CYS A 1 167 ? 3.104 -23.140 -16.756 1.00 94.94 167 CYS A N 1
ATOM 1304 C CA . CYS A 1 167 ? 4.221 -22.227 -16.589 1.00 94.94 167 CYS A CA 1
ATOM 1305 C C . CYS A 1 167 ? 4.598 -22.188 -15.107 1.00 94.94 167 CYS A C 1
ATOM 1307 O O . CYS A 1 167 ? 3.768 -22.459 -14.230 1.00 94.94 167 CYS A O 1
ATOM 1309 N N . PHE A 1 168 ? 5.844 -21.834 -14.812 1.00 96.94 168 PHE A N 1
ATOM 1310 C CA . PHE A 1 168 ? 6.221 -21.506 -13.445 1.00 96.94 168 PHE A CA 1
ATOM 1311 C C . PHE A 1 168 ? 7.252 -20.391 -13.383 1.00 96.94 168 PHE A C 1
ATOM 1313 O O . PHE A 1 168 ? 8.029 -20.183 -14.314 1.00 96.94 168 PHE A O 1
ATOM 1320 N N . ILE A 1 169 ? 7.287 -19.717 -12.239 1.00 98.12 169 ILE A N 1
ATOM 1321 C CA . ILE A 1 169 ? 8.415 -18.892 -11.815 1.00 98.12 169 ILE A CA 1
ATOM 1322 C C . ILE A 1 169 ? 8.864 -19.301 -10.416 1.00 98.12 169 ILE A C 1
ATOM 1324 O O . ILE A 1 169 ? 8.075 -19.810 -9.623 1.00 98.12 169 ILE A O 1
ATOM 1328 N N . VAL A 1 170 ? 10.134 -19.068 -10.122 1.00 98.38 170 VAL A N 1
ATOM 1329 C CA . VAL A 1 170 ? 10.701 -19.092 -8.777 1.00 98.38 170 VAL A CA 1
ATOM 1330 C C . VAL A 1 170 ? 10.991 -17.645 -8.409 1.00 98.38 170 VAL A C 1
ATOM 1332 O O . VAL A 1 170 ? 11.750 -16.971 -9.108 1.00 98.38 170 VAL A O 1
ATOM 1335 N N . TRP A 1 171 ? 10.332 -17.158 -7.363 1.00 97.94 171 TRP A N 1
ATOM 1336 C CA . TRP A 1 171 ? 10.516 -15.806 -6.846 1.00 97.94 171 TRP A CA 1
ATOM 1337 C C . TRP A 1 171 ? 11.914 -15.645 -6.283 1.00 97.94 171 TRP A C 1
ATOM 1339 O O . TRP A 1 171 ? 12.347 -16.536 -5.566 1.00 97.94 171 TRP A O 1
ATOM 1349 N N . GLY A 1 172 ? 12.584 -14.530 -6.568 1.00 95.75 172 GLY A N 1
ATOM 1350 C CA . GLY A 1 172 ? 13.881 -14.218 -5.969 1.00 95.75 172 GLY A CA 1
ATOM 1351 C C . GLY A 1 172 ? 13.774 -13.700 -4.533 1.00 95.75 172 GLY A C 1
ATOM 1352 O O . GLY A 1 172 ? 12.676 -13.445 -4.025 1.00 95.75 172 GLY A O 1
ATOM 1353 N N . ASP A 1 173 ? 14.926 -13.556 -3.873 1.00 92.56 173 ASP A N 1
ATOM 1354 C CA . ASP A 1 173 ? 15.034 -13.285 -2.431 1.00 92.56 173 ASP A CA 1
ATOM 1355 C C . ASP A 1 173 ? 14.184 -12.113 -1.947 1.00 92.56 173 ASP A C 1
ATOM 1357 O O . ASP A 1 173 ? 13.461 -12.253 -0.964 1.00 92.56 173 ASP A O 1
ATOM 1361 N N . ILE A 1 174 ? 14.214 -10.978 -2.652 1.00 93.56 174 ILE A N 1
ATOM 1362 C CA . ILE A 1 174 ? 13.496 -9.774 -2.215 1.00 93.56 174 ILE A CA 1
ATOM 1363 C C . ILE A 1 174 ? 11.980 -9.992 -2.165 1.00 93.56 174 ILE A C 1
ATOM 1365 O O . ILE A 1 174 ? 11.319 -9.512 -1.250 1.00 93.56 174 ILE A O 1
ATOM 1369 N N . VAL A 1 175 ? 11.424 -10.771 -3.099 1.00 95.94 175 VAL A N 1
ATOM 1370 C CA . VAL A 1 175 ? 9.986 -11.067 -3.127 1.00 95.94 175 VAL A CA 1
ATOM 1371 C C . VAL A 1 175 ? 9.627 -12.108 -2.065 1.00 95.94 175 VAL A C 1
ATOM 1373 O O . VAL A 1 175 ? 8.613 -11.960 -1.383 1.00 95.94 175 VAL A O 1
ATOM 1376 N N . ARG A 1 176 ? 10.469 -13.137 -1.881 1.00 94.94 176 ARG A N 1
ATOM 1377 C CA . ARG A 1 176 ? 10.282 -14.144 -0.820 1.00 94.94 176 ARG A CA 1
ATOM 1378 C C . ARG A 1 176 ? 10.327 -13.519 0.568 1.00 94.94 176 ARG A C 1
ATOM 1380 O O . ARG A 1 176 ? 9.505 -13.845 1.421 1.00 94.94 176 ARG A O 1
ATOM 1387 N N . GLU A 1 177 ? 11.260 -12.603 0.787 1.00 93.88 177 GLU A N 1
ATOM 1388 C CA . GLU A 1 177 ? 11.342 -11.851 2.030 1.00 93.88 177 GLU A CA 1
ATOM 1389 C C . GLU A 1 177 ? 10.119 -10.946 2.212 1.00 93.88 177 GLU A C 1
ATOM 1391 O O . GLU A 1 177 ? 9.552 -10.906 3.303 1.00 93.88 177 GLU A O 1
ATOM 1396 N N . GLY A 1 178 ? 9.624 -10.328 1.135 1.00 94.81 178 GLY A N 1
ATOM 1397 C CA . GLY A 1 178 ? 8.332 -9.647 1.136 1.00 94.81 178 GLY A CA 1
ATOM 1398 C C . GLY A 1 178 ? 7.191 -10.544 1.634 1.00 94.81 178 GLY A C 1
ATOM 1399 O O . GLY A 1 178 ? 6.396 -10.100 2.464 1.00 94.81 178 GLY A O 1
ATOM 1400 N N . PHE A 1 179 ? 7.119 -11.815 1.201 1.00 94.88 179 PHE A N 1
ATOM 1401 C CA . PHE A 1 179 ? 6.138 -12.795 1.710 1.00 94.88 179 PHE A CA 1
ATOM 1402 C C . PHE A 1 179 ? 6.300 -13.051 3.207 1.00 94.88 179 PHE A C 1
ATOM 1404 O O . PHE A 1 179 ? 5.318 -12.966 3.942 1.00 94.88 179 PHE A O 1
ATOM 1411 N N . ALA A 1 180 ? 7.526 -13.291 3.673 1.00 93.25 180 ALA A N 1
ATOM 1412 C CA . ALA A 1 180 ? 7.804 -13.540 5.087 1.00 93.25 180 ALA A CA 1
ATOM 1413 C C . ALA A 1 180 ? 7.505 -12.322 5.982 1.00 93.25 180 ALA A C 1
ATOM 1415 O O . ALA A 1 180 ? 7.048 -12.465 7.118 1.00 93.25 180 ALA A O 1
ATOM 1416 N N . LEU A 1 181 ? 7.746 -11.111 5.475 1.00 93.00 181 LEU A N 1
ATOM 1417 C CA . LEU A 1 181 ? 7.446 -9.864 6.172 1.00 93.00 181 LEU A CA 1
ATOM 1418 C C . LEU A 1 181 ? 5.972 -9.456 6.035 1.00 93.00 181 LEU A C 1
ATOM 1420 O O . LEU A 1 181 ? 5.503 -8.648 6.830 1.00 93.00 181 LEU A O 1
ATOM 1424 N N . GLY A 1 182 ? 5.220 -10.005 5.080 1.00 92.44 182 GLY A N 1
ATOM 1425 C CA . GLY A 1 182 ? 3.873 -9.529 4.770 1.00 92.44 182 GLY A CA 1
ATOM 1426 C C . GLY A 1 182 ? 3.872 -8.111 4.186 1.00 92.44 182 GLY A C 1
ATOM 1427 O O . GLY A 1 182 ? 2.943 -7.342 4.430 1.00 92.44 182 GLY A O 1
ATOM 1428 N N . ASP A 1 183 ? 4.904 -7.749 3.417 1.00 95.19 183 ASP A N 1
ATOM 1429 C CA . ASP A 1 183 ? 5.129 -6.399 2.879 1.00 95.19 183 ASP A CA 1
ATOM 1430 C C . ASP A 1 183 ? 4.250 -6.072 1.653 1.00 95.19 183 ASP A C 1
ATOM 1432 O O . ASP A 1 183 ? 4.700 -5.506 0.654 1.00 95.19 183 ASP A O 1
ATOM 1436 N N . PHE A 1 184 ? 2.968 -6.441 1.716 1.00 93.81 184 PHE A N 1
ATOM 1437 C CA . PHE A 1 184 ? 2.009 -6.259 0.630 1.00 93.81 184 PHE A CA 1
ATOM 1438 C C . PHE A 1 184 ? 0.877 -5.335 1.048 1.00 93.81 184 PHE A C 1
ATOM 1440 O O . PHE A 1 184 ? 0.061 -5.669 1.909 1.00 93.81 184 PHE A O 1
ATOM 1447 N N . LYS A 1 185 ? 0.804 -4.168 0.412 1.00 91.94 185 LYS A N 1
ATOM 1448 C CA . LYS A 1 185 ? -0.308 -3.226 0.574 1.00 91.94 185 LYS A CA 1
ATOM 1449 C C . LYS A 1 185 ? -1.471 -3.611 -0.330 1.00 91.94 185 LYS A C 1
ATOM 1451 O O . LYS A 1 185 ? -1.269 -4.237 -1.371 1.00 91.94 185 LYS A O 1
ATOM 1456 N N . ARG A 1 186 ? -2.689 -3.243 0.066 1.00 89.06 186 ARG A N 1
ATOM 1457 C CA . ARG A 1 186 ? -3.851 -3.305 -0.829 1.00 89.06 186 ARG A CA 1
ATOM 1458 C C . ARG A 1 186 ? -3.602 -2.405 -2.039 1.00 89.06 186 ARG A C 1
ATOM 1460 O O . ARG A 1 186 ? -2.950 -1.374 -1.921 1.00 89.06 186 ARG A O 1
ATOM 1467 N N . LEU A 1 187 ? -4.107 -2.818 -3.189 1.00 89.31 187 LEU A N 1
ATOM 1468 C CA . LEU A 1 187 ? -4.039 -2.073 -4.438 1.00 89.31 187 LEU A CA 1
ATOM 1469 C C . LEU A 1 187 ? -5.400 -2.165 -5.122 1.00 89.31 187 LEU A C 1
ATOM 1471 O O . LEU A 1 187 ? -5.987 -3.246 -5.173 1.00 89.31 187 LEU A O 1
ATOM 1475 N N . ASP A 1 188 ? -5.890 -1.061 -5.673 1.00 88.50 188 ASP A N 1
ATOM 1476 C CA . ASP A 1 188 ? -7.021 -1.118 -6.592 1.00 88.50 188 ASP A CA 1
ATOM 1477 C C . ASP A 1 188 ? -6.505 -1.631 -7.946 1.00 88.50 188 ASP A C 1
ATOM 1479 O O . ASP A 1 188 ? -5.843 -0.914 -8.702 1.00 88.50 188 ASP A O 1
ATOM 1483 N N . TRP A 1 189 ? -6.696 -2.931 -8.186 1.00 90.44 189 TRP A N 1
ATOM 1484 C CA . TRP A 1 189 ? -6.165 -3.614 -9.367 1.00 90.44 189 TRP A CA 1
ATOM 1485 C C . TRP A 1 189 ? -6.850 -3.143 -10.646 1.00 90.44 189 TRP A C 1
ATOM 1487 O O . TRP A 1 189 ? -6.178 -2.882 -11.644 1.00 90.44 189 TRP A O 1
ATOM 1497 N N . ASP A 1 190 ? -8.172 -2.991 -10.600 1.00 87.75 190 ASP A N 1
ATOM 1498 C CA . ASP A 1 190 ? -8.963 -2.566 -11.750 1.00 87.75 190 ASP A CA 1
ATOM 1499 C C . ASP A 1 190 ? -8.606 -1.134 -12.142 1.00 87.75 190 ASP A C 1
ATOM 1501 O O . ASP A 1 190 ? -8.392 -0.851 -13.320 1.00 87.75 190 ASP A O 1
ATOM 1505 N N . LEU A 1 191 ? -8.438 -0.248 -11.156 1.00 89.25 191 LEU A N 1
ATOM 1506 C CA . LEU A 1 191 ? -7.925 1.096 -11.389 1.00 89.25 191 LEU A CA 1
ATOM 1507 C C . LEU A 1 191 ? -6.521 1.077 -11.994 1.00 89.25 191 LEU A C 1
ATOM 1509 O O . LEU A 1 191 ? -6.284 1.769 -12.981 1.00 89.25 191 LEU A O 1
ATOM 1513 N N . LEU A 1 192 ? -5.592 0.295 -11.426 1.00 91.75 192 LEU A N 1
ATOM 1514 C CA . LEU A 1 192 ? -4.228 0.195 -11.950 1.00 91.75 192 LEU A CA 1
ATOM 1515 C C . LEU A 1 192 ? -4.256 -0.158 -13.442 1.00 91.75 192 LEU A C 1
ATOM 1517 O O . LEU A 1 192 ? -3.561 0.487 -14.223 1.00 91.75 192 LEU A O 1
ATOM 1521 N N . LEU A 1 193 ? -5.056 -1.151 -13.839 1.00 90.00 193 LEU A N 1
ATOM 1522 C CA . LEU A 1 193 ? -5.201 -1.538 -15.241 1.00 90.00 193 LEU A CA 1
ATOM 1523 C C . LEU A 1 193 ? -5.877 -0.443 -16.077 1.00 90.00 193 LEU A C 1
ATOM 1525 O O . LEU A 1 193 ? -5.405 -0.156 -17.181 1.00 90.00 193 LEU A O 1
ATOM 1529 N N . ALA A 1 194 ? -6.916 0.206 -15.542 1.00 89.12 194 ALA A N 1
ATOM 1530 C CA . ALA A 1 194 ? -7.652 1.278 -16.210 1.00 89.12 194 ALA A CA 1
ATOM 1531 C C . ALA A 1 194 ? -6.780 2.500 -16.537 1.00 89.12 194 ALA A C 1
ATOM 1533 O O . ALA A 1 194 ? -7.008 3.141 -17.560 1.00 89.12 194 ALA A O 1
ATOM 1534 N N . LEU A 1 195 ? -5.738 2.784 -15.742 1.00 91.00 195 LEU A N 1
ATOM 1535 C CA . LEU A 1 195 ? -4.790 3.868 -16.034 1.00 91.00 195 LEU A CA 1
ATOM 1536 C C . LEU A 1 195 ? -4.082 3.686 -17.386 1.00 91.00 195 LEU A C 1
ATOM 1538 O O . LEU A 1 195 ? -3.646 4.673 -17.977 1.00 91.00 195 LEU A O 1
ATOM 1542 N N . GLY A 1 196 ? -3.913 2.443 -17.862 1.00 85.12 196 GLY A N 1
ATOM 1543 C CA . GLY A 1 196 ? -3.426 2.084 -19.205 1.00 85.12 196 GLY A CA 1
ATOM 1544 C C . GLY A 1 196 ? -1.981 2.480 -19.555 1.00 85.12 196 GLY A C 1
ATOM 1545 O O . GLY A 1 196 ? -1.369 1.885 -20.444 1.00 85.12 196 GLY A O 1
ATOM 1546 N N . ASN A 1 197 ? -1.399 3.450 -18.850 1.00 89.94 197 ASN A N 1
ATOM 1547 C CA . ASN A 1 197 ? -0.075 4.001 -19.082 1.00 89.94 197 ASN A CA 1
ATOM 1548 C C . ASN A 1 197 ? 0.901 3.569 -17.968 1.00 89.94 197 ASN A C 1
ATOM 1550 O O . ASN A 1 197 ? 0.635 3.833 -16.794 1.00 89.94 197 ASN A O 1
ATOM 1554 N N . PRO A 1 198 ? 2.069 2.985 -18.298 1.00 89.75 198 PRO A N 1
ATOM 1555 C CA . PRO A 1 198 ? 3.017 2.513 -17.287 1.00 89.75 198 PRO A CA 1
ATOM 1556 C C . PRO A 1 198 ? 3.548 3.592 -16.328 1.00 89.75 198 PRO A C 1
ATOM 1558 O O . PRO A 1 198 ? 3.804 3.300 -15.162 1.00 89.75 198 PRO A O 1
ATOM 1561 N N . THR A 1 199 ? 3.701 4.839 -16.783 1.00 91.75 199 THR A N 1
ATOM 1562 C CA . THR A 1 199 ? 4.126 5.957 -15.928 1.00 91.75 199 THR A CA 1
ATOM 1563 C C . THR A 1 199 ? 3.021 6.362 -14.958 1.00 91.75 199 THR A C 1
ATOM 1565 O O . THR A 1 199 ? 3.310 6.555 -13.779 1.00 91.75 199 THR A O 1
ATOM 1568 N N . ALA A 1 200 ? 1.764 6.425 -15.410 1.00 94.25 200 ALA A N 1
ATOM 1569 C CA . ALA A 1 200 ? 0.621 6.671 -14.526 1.00 94.25 200 ALA A CA 1
ATOM 1570 C C . ALA A 1 200 ? 0.458 5.543 -13.491 1.00 94.25 200 ALA A C 1
ATOM 1572 O O . ALA A 1 200 ? 0.286 5.818 -12.306 1.00 94.25 200 ALA A O 1
ATOM 1573 N N . MET A 1 201 ? 0.619 4.280 -13.906 1.00 94.12 201 MET A N 1
ATOM 1574 C CA . MET A 1 201 ? 0.623 3.128 -12.994 1.00 94.12 201 MET A CA 1
ATOM 1575 C C . MET A 1 201 ? 1.729 3.241 -11.936 1.00 94.12 201 MET A C 1
ATOM 1577 O O . MET A 1 201 ? 1.479 3.006 -10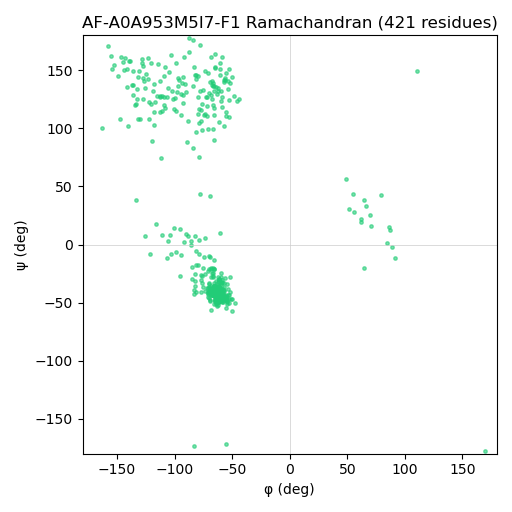.756 1.00 94.12 201 MET A O 1
ATOM 1581 N N . GLN A 1 202 ? 2.951 3.613 -12.332 1.00 94.31 202 GLN A N 1
ATOM 1582 C CA . GLN A 1 202 ? 4.061 3.763 -11.389 1.00 94.31 202 GLN A CA 1
ATOM 1583 C C . GLN A 1 202 ? 3.867 4.955 -10.443 1.00 94.31 202 GLN A C 1
ATOM 1585 O O . GLN A 1 202 ? 4.172 4.835 -9.259 1.00 94.31 202 GLN A O 1
ATOM 1590 N N . LEU A 1 203 ? 3.314 6.072 -10.928 1.00 95.50 203 LEU A N 1
ATOM 1591 C CA . LEU A 1 203 ? 2.914 7.195 -10.077 1.00 95.50 203 LEU A CA 1
ATOM 1592 C C . LEU A 1 203 ? 1.854 6.773 -9.055 1.00 95.50 203 LEU A C 1
ATOM 1594 O O . LEU A 1 203 ? 2.013 7.078 -7.878 1.00 95.50 203 LEU A O 1
ATOM 1598 N N . TYR A 1 204 ? 0.813 6.048 -9.475 1.00 95.31 204 TYR A N 1
ATOM 1599 C CA . TYR A 1 204 ? -0.222 5.550 -8.567 1.00 95.31 204 TYR A CA 1
ATOM 1600 C C . TYR A 1 204 ? 0.379 4.665 -7.468 1.00 95.31 204 TYR A C 1
ATOM 1602 O O . TYR A 1 204 ? 0.151 4.915 -6.286 1.00 95.31 204 TYR A O 1
ATOM 1610 N N . ARG A 1 205 ? 1.219 3.687 -7.837 1.00 95.69 205 ARG A N 1
ATOM 1611 C CA . ARG A 1 205 ? 1.906 2.814 -6.868 1.00 95.69 205 ARG A CA 1
ATOM 1612 C C . ARG A 1 205 ? 2.767 3.600 -5.886 1.00 95.69 205 ARG A C 1
ATOM 1614 O O . ARG A 1 205 ? 2.743 3.306 -4.691 1.00 95.69 205 ARG A O 1
ATOM 1621 N N . LEU A 1 206 ? 3.518 4.581 -6.390 1.00 96.38 206 LEU A N 1
ATOM 1622 C CA . LEU A 1 206 ? 4.373 5.439 -5.581 1.00 96.38 206 LEU A CA 1
ATOM 1623 C C . LEU A 1 206 ? 3.544 6.263 -4.592 1.00 96.38 206 LEU A C 1
ATOM 1625 O O . LEU A 1 206 ? 3.817 6.205 -3.398 1.00 96.38 206 LEU A O 1
ATOM 1629 N N . LEU A 1 207 ? 2.524 6.984 -5.067 1.00 95.94 207 LEU A N 1
ATOM 1630 C CA . LEU A 1 207 ? 1.666 7.844 -4.244 1.00 95.94 207 LEU A CA 1
ATOM 1631 C C . LEU A 1 207 ? 0.932 7.050 -3.161 1.00 95.94 207 LEU A C 1
ATOM 1633 O O . LEU A 1 207 ? 0.948 7.441 -1.993 1.00 95.94 207 LEU A O 1
ATOM 1637 N N . ASP A 1 208 ? 0.363 5.902 -3.527 1.00 93.38 208 ASP A N 1
ATOM 1638 C CA . ASP A 1 208 ? -0.293 5.004 -2.576 1.00 93.38 208 ASP A CA 1
ATOM 1639 C C . ASP A 1 208 ? 0.702 4.468 -1.535 1.00 93.38 208 ASP A C 1
ATOM 1641 O O . ASP A 1 208 ? 0.380 4.370 -0.355 1.00 93.38 208 ASP A O 1
ATOM 1645 N N . ARG A 1 209 ? 1.956 4.191 -1.927 1.00 95.31 209 ARG A N 1
ATOM 1646 C CA . ARG A 1 209 ? 2.988 3.747 -0.982 1.00 95.31 209 ARG A CA 1
ATOM 1647 C C . ARG A 1 209 ? 3.455 4.851 -0.037 1.00 95.31 209 ARG A C 1
ATOM 1649 O O . ARG A 1 209 ? 3.648 4.571 1.141 1.00 95.31 209 ARG A O 1
ATOM 1656 N N . VAL A 1 210 ? 3.722 6.059 -0.523 1.00 95.25 210 VAL A N 1
ATOM 1657 C CA . VAL A 1 210 ? 4.323 7.128 0.302 1.00 95.25 210 VAL A CA 1
ATOM 1658 C C . VAL A 1 210 ? 3.343 7.757 1.288 1.00 95.25 210 VAL A C 1
ATOM 1660 O O . VAL A 1 210 ? 3.776 8.484 2.181 1.00 95.25 210 VAL A O 1
ATOM 1663 N N . THR A 1 211 ? 2.050 7.457 1.150 1.00 93.56 211 THR A N 1
ATOM 1664 C CA . THR A 1 211 ? 0.977 7.988 1.997 1.00 93.56 211 THR A CA 1
ATOM 1665 C C . THR A 1 211 ? 0.245 6.930 2.813 1.00 93.56 211 THR A C 1
ATOM 1667 O O . THR A 1 211 ? -0.830 7.202 3.352 1.00 93.56 211 THR A O 1
ATOM 1670 N N . LEU A 1 212 ? 0.818 5.738 2.997 1.00 94.06 212 LEU A N 1
ATOM 1671 C CA . LEU A 1 212 ? 0.185 4.707 3.822 1.00 94.06 212 LEU A CA 1
ATOM 1672 C C . LEU A 1 212 ? -0.030 5.171 5.275 1.00 94.06 212 LEU A C 1
ATOM 1674 O O . LEU A 1 212 ? -0.953 4.699 5.915 1.00 94.06 212 LEU A O 1
ATOM 1678 N N . ALA A 1 213 ? 0.731 6.138 5.798 1.00 93.38 213 ALA A N 1
ATOM 1679 C CA . ALA A 1 213 ? 0.493 6.717 7.132 1.00 93.38 213 ALA A CA 1
ATOM 1680 C C . ALA A 1 213 ? -0.718 7.675 7.253 1.00 93.38 213 ALA A C 1
ATOM 1682 O O . ALA A 1 213 ? -0.905 8.296 8.305 1.00 93.38 213 ALA A O 1
ATOM 1683 N N . GLY A 1 214 ? -1.533 7.831 6.204 1.00 91.88 214 GLY A N 1
ATOM 1684 C CA . GLY A 1 214 ? -2.718 8.700 6.229 1.00 91.88 214 GLY A CA 1
ATOM 1685 C C . GLY A 1 214 ? -2.450 10.161 5.860 1.00 91.88 214 GLY A C 1
ATOM 1686 O O . GLY A 1 214 ? -3.308 11.011 6.084 1.00 91.88 214 GLY A O 1
ATOM 1687 N N . GLY A 1 215 ? -1.271 10.469 5.310 1.00 91.69 215 GLY A N 1
ATOM 1688 C CA . GLY A 1 215 ? -0.955 11.805 4.806 1.00 91.69 215 GLY A CA 1
ATOM 1689 C C . GLY A 1 215 ? -1.880 12.191 3.649 1.00 91.69 215 GLY A C 1
ATOM 1690 O O . GLY A 1 215 ? -2.116 11.381 2.751 1.00 91.69 215 GLY A O 1
ATOM 1691 N N . GLN A 1 216 ? -2.400 13.419 3.687 1.00 92.06 216 GLN A N 1
ATOM 1692 C CA . GLN A 1 216 ? -3.259 13.997 2.641 1.00 92.06 216 GLN A CA 1
ATOM 1693 C C . GLN A 1 216 ? -2.491 14.913 1.684 1.00 92.06 216 GLN A C 1
ATOM 1695 O O . GLN A 1 216 ? -3.027 15.367 0.681 1.00 92.06 216 GLN A O 1
ATOM 1700 N N . GLU A 1 217 ? -1.223 15.181 1.979 1.00 94.94 217 GLU A N 1
ATOM 1701 C CA . GLU A 1 217 ? -0.349 15.961 1.122 1.00 94.94 217 GLU A CA 1
ATOM 1702 C C . GLU A 1 217 ? 1.008 15.269 1.037 1.00 94.94 217 GLU A C 1
ATOM 1704 O O . GLU A 1 217 ? 1.536 14.808 2.051 1.00 94.94 217 GLU A O 1
ATOM 1709 N N . TRP A 1 218 ? 1.588 15.209 -0.159 1.00 97.06 218 TRP A N 1
ATOM 1710 C CA . TRP A 1 218 ? 2.942 14.699 -0.348 1.00 97.06 218 TRP A CA 1
ATOM 1711 C C . TRP A 1 218 ? 3.772 15.630 -1.222 1.00 97.06 218 TRP A C 1
ATOM 1713 O O . TRP A 1 218 ? 3.329 16.085 -2.277 1.00 97.06 218 TRP A O 1
ATOM 1723 N N . ARG A 1 219 ? 5.003 15.910 -0.783 1.00 96.88 219 ARG A N 1
ATOM 1724 C CA . ARG A 1 219 ? 5.899 16.867 -1.437 1.00 96.88 219 ARG A CA 1
ATOM 1725 C C . ARG A 1 219 ? 7.172 16.183 -1.909 1.00 96.88 219 ARG A C 1
ATOM 1727 O O . ARG A 1 219 ? 7.848 15.502 -1.140 1.00 96.88 219 ARG A O 1
ATOM 1734 N N . ILE A 1 220 ? 7.567 16.436 -3.154 1.00 97.75 220 ILE A N 1
ATOM 1735 C CA . ILE A 1 220 ? 8.802 15.873 -3.714 1.00 97.75 220 ILE A CA 1
ATOM 1736 C C . ILE A 1 220 ? 9.438 16.799 -4.754 1.00 97.75 220 ILE A C 1
ATOM 1738 O O . ILE A 1 220 ? 8.767 17.491 -5.516 1.00 97.75 220 ILE A O 1
ATOM 1742 N N . GLY A 1 221 ? 10.771 16.829 -4.799 1.00 97.31 221 GLY A N 1
ATOM 1743 C CA . GLY A 1 221 ? 11.504 17.503 -5.872 1.00 97.31 221 GLY A CA 1
ATOM 1744 C C . GLY A 1 221 ? 11.446 16.719 -7.188 1.00 97.31 221 GLY A C 1
ATOM 1745 O O . GLY A 1 221 ? 11.447 15.491 -7.191 1.00 97.31 221 GLY A O 1
ATOM 1746 N N . TRP A 1 222 ? 11.486 17.416 -8.322 1.00 97.12 222 TRP A N 1
ATOM 1747 C CA . TRP A 1 222 ? 11.381 16.795 -9.647 1.00 97.12 222 TRP A CA 1
ATOM 1748 C C . TRP A 1 222 ? 12.464 15.742 -9.937 1.00 97.12 222 TRP A C 1
ATOM 1750 O O . TRP A 1 222 ? 12.184 14.770 -10.627 1.00 97.12 222 TRP A O 1
ATOM 1760 N N . ARG A 1 223 ? 13.689 15.908 -9.409 1.00 96.44 223 ARG A N 1
ATOM 1761 C CA . ARG A 1 223 ? 14.786 14.939 -9.599 1.00 96.44 223 ARG A CA 1
ATOM 1762 C C . ARG A 1 223 ? 14.513 13.619 -8.862 1.00 96.44 223 ARG A C 1
ATOM 1764 O O . ARG A 1 223 ? 14.481 12.598 -9.539 1.00 96.44 223 ARG A O 1
ATOM 1771 N N . PRO A 1 224 ? 14.270 13.609 -7.530 1.00 96.69 224 PRO A N 1
ATOM 1772 C CA . PRO A 1 224 ? 13.814 12.403 -6.841 1.00 96.69 224 PRO A CA 1
ATOM 1773 C C . PRO A 1 224 ? 12.585 11.754 -7.481 1.00 96.69 224 PRO A C 1
ATOM 1775 O O . PRO A 1 224 ? 12.553 10.535 -7.606 1.00 96.69 224 PRO A O 1
ATOM 1778 N N . LEU A 1 225 ? 11.607 12.553 -7.929 1.00 97.06 225 LEU A N 1
ATOM 1779 C CA . LEU A 1 225 ? 10.412 12.027 -8.585 1.00 97.06 225 LEU A CA 1
ATOM 1780 C C . LEU A 1 225 ? 10.745 11.341 -9.916 1.00 97.06 225 LEU A C 1
ATOM 1782 O O . LEU A 1 225 ? 10.334 10.207 -10.121 1.00 97.06 225 LEU A O 1
ATOM 1786 N N . ALA A 1 226 ? 11.534 11.972 -10.790 1.00 95.62 226 ALA A N 1
ATOM 1787 C CA . ALA A 1 226 ? 11.981 11.358 -12.042 1.00 95.62 226 ALA A CA 1
ATOM 1788 C C . ALA A 1 226 ? 12.681 10.013 -11.787 1.00 95.62 226 ALA A C 1
ATOM 1790 O O . ALA A 1 226 ? 12.306 9.003 -12.382 1.00 95.62 226 ALA A O 1
ATOM 1791 N N . SER A 1 227 ? 13.622 9.987 -10.839 1.00 95.25 227 SER A N 1
ATOM 1792 C CA . SER A 1 227 ? 14.341 8.772 -10.455 1.00 95.25 227 SER A CA 1
ATOM 1793 C C . SER A 1 227 ? 13.416 7.667 -9.928 1.00 95.25 227 SER A C 1
ATOM 1795 O O . SER A 1 227 ? 13.579 6.507 -10.302 1.00 95.25 227 SER A O 1
ATOM 1797 N N . ALA A 1 228 ? 12.422 8.009 -9.103 1.00 94.94 228 ALA A N 1
ATOM 1798 C CA . ALA A 1 228 ? 11.443 7.056 -8.570 1.00 94.94 228 ALA A CA 1
ATOM 1799 C C . ALA A 1 228 ? 10.516 6.464 -9.649 1.00 94.94 228 ALA A C 1
ATOM 1801 O O . ALA A 1 228 ? 9.999 5.356 -9.500 1.00 94.94 228 ALA A O 1
ATOM 1802 N N . LEU A 1 229 ? 10.331 7.186 -10.758 1.00 93.81 229 LEU A N 1
ATOM 1803 C CA . LEU A 1 229 ? 9.581 6.737 -11.933 1.00 93.81 229 LEU A CA 1
ATOM 1804 C C . LEU A 1 229 ? 10.450 5.973 -12.948 1.00 93.81 229 LEU A C 1
ATOM 1806 O O . LEU A 1 229 ? 9.989 5.687 -14.053 1.00 93.81 229 LEU A O 1
ATOM 1810 N N . GLY A 1 230 ? 11.711 5.674 -12.615 1.00 91.50 230 GLY A N 1
ATOM 1811 C CA . GLY A 1 230 ? 12.649 5.009 -13.524 1.00 91.50 230 GLY A CA 1
ATOM 1812 C C . GLY A 1 230 ? 13.115 5.898 -14.685 1.00 91.50 230 GLY A C 1
ATOM 1813 O O . GLY A 1 230 ? 13.633 5.399 -15.685 1.00 91.50 230 GLY A O 1
ATOM 1814 N N . MET A 1 231 ? 12.923 7.215 -14.590 1.00 92.50 231 MET A N 1
ATOM 1815 C CA . MET A 1 231 ? 13.380 8.190 -15.580 1.00 92.50 231 MET A CA 1
ATOM 1816 C C . MET A 1 231 ? 14.722 8.786 -15.149 1.00 92.50 231 MET A C 1
ATOM 1818 O O . MET A 1 231 ? 14.915 9.095 -13.977 1.00 92.50 231 MET A O 1
ATOM 1822 N N . SER A 1 232 ? 15.639 9.020 -16.092 1.00 91.12 232 SER A N 1
ATOM 1823 C CA . SER A 1 232 ? 16.892 9.726 -15.790 1.00 91.12 232 SER A CA 1
ATOM 1824 C C . SER A 1 232 ? 16.627 11.232 -15.643 1.00 91.12 232 SER A C 1
ATOM 1826 O O . SER A 1 232 ? 16.178 11.864 -16.606 1.00 91.12 232 SER A O 1
ATOM 1828 N N . PRO A 1 233 ? 16.927 11.848 -14.483 1.00 91.50 233 PRO A N 1
ATOM 1829 C CA . PRO A 1 233 ? 16.797 13.294 -14.309 1.00 91.50 233 PRO A CA 1
ATOM 1830 C C . PRO A 1 233 ? 17.656 14.102 -15.292 1.00 91.50 233 PRO A C 1
ATOM 1832 O O . PRO A 1 233 ? 17.277 15.202 -15.690 1.00 91.50 233 PRO A O 1
ATOM 1835 N N . GLU A 1 234 ? 18.796 13.555 -15.711 1.00 91.19 234 GLU A N 1
ATOM 1836 C CA . GLU A 1 234 ? 19.756 14.165 -16.640 1.00 91.19 234 GLU A CA 1
ATOM 1837 C C . GLU A 1 234 ? 19.192 14.278 -18.060 1.00 91.19 234 GLU A C 1
ATOM 1839 O O . GLU A 1 234 ? 19.631 15.127 -18.832 1.00 91.19 234 GLU A O 1
ATOM 1844 N N . SER A 1 235 ? 18.168 13.482 -18.386 1.00 89.56 235 SER A N 1
ATOM 1845 C CA . SER A 1 235 ? 17.452 13.568 -19.665 1.00 89.56 235 SER A CA 1
ATOM 1846 C C . SER A 1 235 ? 16.612 14.847 -19.794 1.00 89.56 235 SER A C 1
ATOM 1848 O O . SER A 1 235 ? 16.133 15.175 -20.881 1.00 89.56 235 SER A O 1
ATOM 1850 N N . TYR A 1 236 ? 16.435 15.599 -18.702 1.00 91.94 236 TYR A N 1
ATOM 1851 C CA . TYR A 1 236 ? 15.644 16.823 -18.669 1.00 91.94 236 TYR A CA 1
ATOM 1852 C C . TYR A 1 236 ? 16.529 18.046 -18.428 1.00 91.94 236 TYR A C 1
ATOM 1854 O O . TYR A 1 236 ? 17.049 18.264 -17.337 1.00 91.94 236 TYR A O 1
ATOM 1862 N N . ALA A 1 237 ? 16.617 18.922 -19.432 1.00 88.31 237 ALA A N 1
ATOM 1863 C CA . ALA A 1 237 ? 17.411 20.150 -19.339 1.00 88.31 237 ALA A CA 1
ATOM 1864 C C . ALA A 1 237 ? 16.942 21.107 -18.225 1.00 88.31 237 ALA A C 1
ATOM 1866 O O . ALA A 1 237 ? 17.729 21.885 -17.690 1.00 88.31 237 ALA A O 1
ATOM 1867 N N . ARG A 1 238 ? 15.643 21.091 -17.893 1.00 91.44 238 ARG A N 1
ATOM 1868 C CA . ARG A 1 238 ? 15.045 21.960 -16.872 1.00 91.44 238 ARG A CA 1
ATOM 1869 C C . ARG A 1 238 ? 13.807 21.324 -16.231 1.00 91.44 238 ARG A C 1
ATOM 1871 O O . ARG A 1 238 ? 13.095 20.593 -16.924 1.00 91.44 238 ARG A O 1
ATOM 1878 N N . PRO A 1 239 ? 13.464 21.698 -14.982 1.00 94.44 239 PRO A N 1
ATOM 1879 C CA . PRO A 1 239 ? 12.294 21.174 -14.266 1.00 94.44 239 PRO A CA 1
ATOM 1880 C C . PRO A 1 239 ? 10.976 21.304 -15.050 1.00 94.44 239 PRO A C 1
ATOM 1882 O O . PRO A 1 239 ? 10.160 20.389 -15.074 1.00 94.44 239 PRO A O 1
ATOM 1885 N N . ALA A 1 240 ? 10.801 22.415 -15.777 1.00 93.75 240 ALA A N 1
ATOM 1886 C CA . ALA A 1 240 ? 9.612 22.658 -16.594 1.00 93.75 240 ALA A CA 1
ATOM 1887 C C . ALA A 1 240 ? 9.418 21.620 -17.714 1.00 93.75 240 ALA A C 1
ATOM 1889 O O . ALA A 1 240 ? 8.286 21.330 -18.084 1.00 93.75 240 ALA A O 1
ATOM 1890 N N . ARG A 1 241 ? 10.506 21.051 -18.256 1.00 94.44 241 ARG A N 1
ATOM 1891 C CA . ARG A 1 241 ? 10.407 20.021 -19.298 1.00 94.44 241 ARG A CA 1
ATOM 1892 C C . ARG A 1 241 ? 9.946 18.690 -18.714 1.00 94.44 241 ARG A C 1
ATOM 1894 O O . ARG A 1 241 ? 9.126 18.030 -19.333 1.00 94.44 241 ARG A O 1
ATOM 1901 N N . PHE A 1 242 ? 10.441 18.337 -17.528 1.00 95.50 242 PHE A N 1
ATOM 1902 C CA . PHE A 1 242 ? 9.955 17.171 -16.795 1.00 95.50 242 PHE A CA 1
ATOM 1903 C C . PHE A 1 242 ? 8.471 17.322 -16.445 1.00 95.50 242 PHE A C 1
ATOM 1905 O O . PHE A 1 242 ? 7.691 16.418 -16.721 1.00 95.50 242 PHE A O 1
ATOM 1912 N N . ARG A 1 243 ? 8.058 18.500 -15.950 1.00 95.94 243 ARG A N 1
ATOM 1913 C CA . ARG A 1 243 ? 6.641 18.803 -15.702 1.00 95.94 243 ARG A CA 1
ATOM 1914 C C . ARG A 1 243 ? 5.777 18.557 -16.941 1.00 95.94 243 ARG A C 1
ATOM 1916 O O . ARG A 1 243 ? 4.808 17.830 -16.826 1.00 95.94 243 ARG A O 1
ATOM 1923 N N . GLN A 1 244 ? 6.147 19.094 -18.107 1.00 94.94 244 GLN A N 1
ATOM 1924 C CA . GLN A 1 244 ? 5.387 18.895 -19.354 1.00 94.94 244 GLN A CA 1
ATOM 1925 C C . GLN A 1 244 ? 5.215 17.419 -19.740 1.00 94.94 244 GLN A C 1
ATOM 1927 O O . GLN A 1 244 ? 4.219 17.063 -20.356 1.00 94.94 244 GLN A O 1
ATOM 1932 N N . VAL A 1 245 ? 6.203 16.576 -19.430 1.00 94.12 245 VAL A N 1
ATOM 1933 C CA . VAL A 1 245 ? 6.127 15.131 -19.690 1.00 94.12 245 VAL A CA 1
ATOM 1934 C C . VAL A 1 245 ? 5.212 14.441 -18.682 1.00 94.12 245 VAL A C 1
ATOM 1936 O O . VAL A 1 245 ? 4.503 13.511 -19.045 1.00 94.12 245 VAL A O 1
ATOM 1939 N N . LEU A 1 246 ? 5.221 14.890 -17.426 1.00 95.75 246 LEU A N 1
ATOM 1940 C CA . LEU A 1 246 ? 4.464 14.260 -16.351 1.00 95.75 246 LEU A CA 1
ATOM 1941 C C . LEU A 1 246 ? 2.992 14.697 -16.307 1.00 95.75 246 LEU A C 1
ATOM 1943 O O . LEU A 1 246 ? 2.145 13.901 -15.921 1.00 95.75 246 LEU A O 1
ATOM 1947 N N . GLU A 1 247 ? 2.693 15.934 -16.706 1.00 96.25 247 GLU A N 1
ATOM 1948 C CA . GLU A 1 247 ? 1.377 16.583 -16.591 1.00 96.25 247 GLU A CA 1
ATOM 1949 C C . GLU A 1 247 ? 0.216 15.727 -17.136 1.00 96.25 247 GLU A C 1
ATOM 1951 O O . GLU A 1 247 ? -0.708 15.492 -16.361 1.00 96.25 247 GLU A O 1
ATOM 1956 N N . PRO A 1 248 ? 0.291 15.104 -18.334 1.00 96.00 248 PRO A N 1
ATOM 1957 C CA . PRO A 1 248 ? -0.796 14.246 -18.826 1.00 96.00 248 PRO A CA 1
ATOM 1958 C C . PRO A 1 248 ? -1.080 13.032 -17.926 1.00 96.00 248 PRO A C 1
ATOM 1960 O O . PRO A 1 248 ? -2.213 12.568 -17.811 1.00 96.00 248 PRO A O 1
ATOM 1963 N N . HIS A 1 249 ? -0.049 12.495 -17.267 1.00 95.75 249 HIS A N 1
ATOM 1964 C CA . HIS A 1 249 ? -0.197 11.370 -16.342 1.00 95.75 249 HIS A CA 1
ATOM 1965 C C . HIS A 1 249 ? -0.802 11.810 -15.008 1.00 95.75 249 HIS A C 1
ATOM 1967 O O . HIS A 1 249 ? -1.547 11.049 -14.401 1.00 95.75 249 HIS A O 1
ATOM 1973 N N . LEU A 1 250 ? -0.502 13.030 -14.559 1.00 96.44 250 LEU A N 1
ATOM 1974 C CA . LEU A 1 250 ? -1.101 13.610 -13.355 1.00 96.44 250 LEU A CA 1
ATOM 1975 C C . LEU A 1 250 ? -2.573 13.954 -13.572 1.00 96.44 250 LEU A C 1
ATOM 1977 O O . LEU A 1 250 ? -3.390 13.678 -12.699 1.00 96.44 250 LEU A O 1
ATOM 1981 N N . GLU A 1 251 ? -2.909 14.495 -14.743 1.00 95.25 251 GLU A N 1
ATOM 1982 C CA . GLU A 1 251 ? -4.292 14.729 -15.165 1.00 95.25 251 GLU A CA 1
ATOM 1983 C C . GLU A 1 251 ? -5.079 13.416 -15.177 1.00 95.25 251 GLU A C 1
ATOM 1985 O O . GLU A 1 251 ? -6.138 13.350 -14.562 1.00 95.25 251 GLU A O 1
ATOM 1990 N N . THR A 1 252 ? -4.506 12.338 -15.730 1.00 94.12 252 THR A N 1
ATOM 1991 C CA . THR A 1 252 ? -5.121 10.997 -15.676 1.00 94.12 252 THR A CA 1
ATOM 1992 C C . THR A 1 252 ? -5.402 10.568 -14.227 1.00 94.12 252 THR A C 1
ATOM 1994 O O . THR A 1 252 ? -6.487 10.091 -13.912 1.00 94.12 252 THR A O 1
ATOM 1997 N N . LEU A 1 253 ? -4.452 10.752 -13.303 1.00 93.69 253 LEU A N 1
ATOM 1998 C CA . LEU A 1 253 ? -4.667 10.399 -11.893 1.00 93.69 253 LEU A CA 1
ATOM 1999 C C . LEU A 1 253 ? -5.759 11.245 -11.223 1.00 93.69 253 LEU A C 1
ATOM 2001 O O . LEU A 1 253 ? -6.497 10.718 -10.393 1.00 93.69 253 LEU A O 1
ATOM 2005 N N . ALA A 1 254 ? -5.873 12.527 -11.574 1.00 93.00 254 ALA A N 1
ATOM 2006 C CA . ALA A 1 254 ? -6.919 13.407 -11.061 1.00 93.00 254 ALA A CA 1
ATOM 2007 C C . ALA A 1 254 ? -8.305 13.057 -11.636 1.00 93.00 254 ALA A C 1
ATOM 2009 O O . ALA A 1 254 ? -9.281 12.999 -10.893 1.00 93.00 254 ALA A O 1
ATOM 2010 N N . GLU A 1 255 ? -8.394 12.755 -12.935 1.00 90.94 255 GLU A N 1
ATOM 2011 C CA . GLU A 1 255 ? -9.624 12.294 -13.603 1.00 90.94 255 GLU A CA 1
ATOM 2012 C C . GLU A 1 255 ? -10.156 10.998 -12.993 1.00 90.94 255 GLU A C 1
ATOM 2014 O O . GLU A 1 255 ? -11.361 10.831 -12.792 1.00 90.94 255 GLU A O 1
ATOM 2019 N N . HIS A 1 256 ? -9.236 10.097 -12.661 1.00 88.25 256 HIS A N 1
ATOM 2020 C CA . HIS A 1 256 ? -9.537 8.873 -11.948 1.00 88.25 256 HIS A CA 1
ATOM 2021 C C . HIS A 1 256 ? -9.712 9.090 -10.437 1.00 88.25 256 HIS A C 1
ATOM 2023 O O . HIS A 1 256 ? -9.914 8.112 -9.746 1.00 88.25 256 HIS A O 1
ATOM 2029 N N . GLU A 1 257 ? -9.672 10.308 -9.888 1.00 88.06 257 GLU A N 1
ATOM 2030 C CA . GLU A 1 257 ? -9.807 10.606 -8.446 1.00 88.06 257 GLU A CA 1
ATOM 2031 C C . GLU A 1 257 ? -8.792 9.880 -7.526 1.00 88.06 257 GLU A C 1
ATOM 2033 O O . GLU A 1 257 ? -9.072 9.623 -6.355 1.00 88.06 257 GLU A O 1
ATOM 2038 N N . VAL A 1 258 ? -7.595 9.552 -8.031 1.00 88.62 258 VAL A N 1
ATOM 2039 C CA . VAL A 1 258 ? -6.463 9.076 -7.204 1.00 88.62 258 VAL A CA 1
ATOM 2040 C C . VAL A 1 258 ? -5.886 10.219 -6.369 1.00 88.62 258 VAL A C 1
ATOM 2042 O O . VAL A 1 258 ? -5.471 10.026 -5.227 1.00 88.62 258 VAL A O 1
ATOM 2045 N N . ILE A 1 259 ? -5.852 11.414 -6.956 1.00 93.12 259 ILE A N 1
ATOM 2046 C CA . ILE A 1 259 ? -5.450 12.664 -6.313 1.00 93.12 259 ILE A CA 1
ATOM 2047 C C . ILE A 1 259 ? -6.573 13.687 -6.471 1.00 93.12 259 ILE A C 1
ATOM 2049 O O . ILE A 1 259 ? -7.250 13.711 -7.496 1.00 93.12 259 ILE A O 1
ATOM 2053 N N . ASP A 1 260 ? -6.740 14.554 -5.476 1.00 92.50 260 ASP A N 1
ATOM 2054 C CA . ASP A 1 260 ? -7.645 15.707 -5.567 1.00 92.50 260 ASP A CA 1
ATOM 2055 C C . ASP A 1 260 ? -7.064 16.797 -6.479 1.00 92.50 260 ASP A C 1
ATOM 2057 O O . ASP A 1 260 ? -7.789 17.597 -7.068 1.00 92.50 260 ASP A O 1
ATOM 2061 N N . GLY A 1 261 ? -5.739 16.817 -6.613 1.00 95.06 261 GLY A N 1
ATOM 2062 C CA . GLY A 1 261 ? -5.027 17.724 -7.493 1.00 95.06 261 GLY A CA 1
ATOM 2063 C C . GLY A 1 261 ? -3.526 17.699 -7.249 1.00 95.06 261 GLY A C 1
ATOM 2064 O O . GLY A 1 261 ? -3.007 16.953 -6.415 1.00 95.06 261 GLY A O 1
ATOM 2065 N N . PHE A 1 262 ? -2.818 18.542 -7.990 1.00 97.00 262 PHE A N 1
ATOM 2066 C CA . PHE A 1 262 ? -1.391 18.745 -7.809 1.00 97.00 262 PHE A CA 1
ATOM 2067 C C . PHE A 1 262 ? -1.016 20.202 -8.053 1.00 97.00 262 PHE A C 1
ATOM 2069 O O . PHE A 1 262 ? -1.616 20.900 -8.870 1.00 97.00 262 PHE A O 1
ATOM 2076 N N . GLU A 1 263 ? 0.030 20.643 -7.370 1.00 96.75 263 GLU A N 1
ATOM 2077 C CA . GLU A 1 263 ? 0.631 21.953 -7.557 1.00 96.75 263 GLU A CA 1
ATOM 2078 C C . GLU A 1 263 ? 2.108 21.821 -7.909 1.00 96.75 263 GLU A C 1
ATOM 2080 O O . GLU A 1 263 ? 2.771 20.804 -7.676 1.00 96.75 263 GLU A O 1
ATOM 2085 N N . TYR A 1 264 ? 2.633 22.895 -8.489 1.00 95.50 264 TYR A N 1
ATOM 2086 C CA . TYR A 1 264 ? 4.027 22.987 -8.874 1.00 95.50 264 TYR A CA 1
ATOM 2087 C C . TYR A 1 264 ? 4.634 24.284 -8.347 1.00 95.50 264 TYR A C 1
ATOM 2089 O O . TYR A 1 264 ? 4.358 25.378 -8.849 1.00 95.50 264 TYR A O 1
ATOM 2097 N N . GLU A 1 265 ? 5.494 24.149 -7.345 1.00 95.00 265 GLU A N 1
ATOM 2098 C CA . GLU A 1 265 ? 6.147 25.264 -6.673 1.00 95.00 265 GLU A CA 1
ATOM 2099 C C . GLU A 1 265 ? 7.458 25.680 -7.364 1.00 95.00 265 GLU A C 1
ATOM 2101 O O . GLU A 1 265 ? 8.070 24.961 -8.171 1.00 95.00 265 GLU A O 1
ATOM 2106 N N . ARG A 1 266 ? 7.950 26.870 -6.993 1.00 89.12 266 ARG A N 1
ATOM 2107 C CA . ARG A 1 266 ? 9.277 27.349 -7.404 1.00 89.12 266 ARG A CA 1
ATOM 2108 C C . ARG A 1 266 ? 10.361 26.342 -7.000 1.00 89.12 266 ARG A C 1
ATOM 2110 O O . ARG A 1 266 ? 10.308 25.732 -5.940 1.00 89.12 266 ARG A O 1
ATOM 2117 N N . GLY A 1 267 ? 11.376 26.192 -7.851 1.00 85.94 267 GLY A N 1
ATOM 2118 C CA . GLY A 1 267 ? 12.463 25.228 -7.631 1.00 85.94 267 GLY A CA 1
ATOM 2119 C C . GLY A 1 267 ? 12.160 23.805 -8.113 1.00 85.94 267 GLY A C 1
ATOM 2120 O O . GLY A 1 267 ? 13.020 22.935 -8.005 1.00 85.94 267 GLY A O 1
ATOM 2121 N N . GLY A 1 268 ? 10.986 23.569 -8.708 1.00 93.50 268 GLY A N 1
ATOM 2122 C CA . GLY A 1 268 ? 10.639 22.270 -9.277 1.00 93.50 268 GLY A CA 1
ATOM 2123 C C . GLY A 1 268 ? 10.204 21.257 -8.237 1.00 93.50 268 GLY A C 1
ATOM 2124 O O . GLY A 1 268 ? 10.636 20.106 -8.284 1.00 93.50 268 GLY A O 1
ATOM 2125 N N . ARG A 1 269 ? 9.383 21.697 -7.285 1.00 96.69 269 ARG A N 1
ATOM 2126 C CA . ARG A 1 269 ? 8.767 20.832 -6.286 1.00 96.69 269 ARG A CA 1
ATOM 2127 C C . ARG A 1 269 ? 7.313 20.580 -6.670 1.00 96.69 269 ARG A C 1
ATOM 2129 O O . ARG A 1 269 ? 6.596 21.516 -7.010 1.00 96.69 269 ARG A O 1
ATOM 2136 N N . PHE A 1 270 ? 6.925 19.315 -6.634 1.00 97.88 270 PHE A N 1
ATOM 2137 C CA . PHE A 1 270 ? 5.552 18.869 -6.798 1.00 97.88 270 PHE A CA 1
ATOM 2138 C C . PHE A 1 270 ? 4.913 18.728 -5.426 1.00 97.88 270 PHE A C 1
ATOM 2140 O O . PHE A 1 270 ? 5.553 18.226 -4.495 1.00 97.88 270 PHE A O 1
ATOM 2147 N N . VAL A 1 271 ? 3.664 19.161 -5.337 1.00 97.69 271 VAL A N 1
ATOM 2148 C CA . VAL A 1 271 ? 2.794 18.970 -4.183 1.00 97.69 271 VAL A CA 1
ATOM 2149 C C . VAL A 1 271 ? 1.583 18.195 -4.671 1.00 97.69 271 VAL A C 1
ATOM 2151 O O . VAL A 1 271 ? 0.916 18.630 -5.604 1.00 97.69 271 VAL A O 1
ATOM 2154 N N . PHE A 1 272 ? 1.337 17.032 -4.088 1.00 97.62 272 PHE A N 1
ATOM 2155 C CA . PHE A 1 272 ? 0.208 16.175 -4.424 1.00 97.62 272 PHE A CA 1
ATOM 2156 C C . PHE A 1 272 ? -0.815 16.250 -3.303 1.00 97.62 272 PHE A C 1
ATOM 2158 O O . PHE A 1 272 ? -0.460 15.990 -2.154 1.00 97.62 272 PHE A O 1
ATOM 2165 N N . HIS A 1 273 ? -2.063 16.550 -3.649 1.00 96.19 273 HIS A N 1
ATOM 2166 C CA . HIS A 1 273 ? -3.197 16.516 -2.728 1.00 96.19 273 HIS A CA 1
ATOM 2167 C C . HIS A 1 273 ? -3.867 15.154 -2.857 1.00 96.19 273 HIS A C 1
ATOM 2169 O O . HIS A 1 273 ? -4.385 14.805 -3.918 1.00 96.19 273 HIS A O 1
ATOM 2175 N N . ILE A 1 274 ? -3.768 14.342 -1.811 1.00 91.19 274 ILE A N 1
ATOM 2176 C CA . ILE A 1 274 ? -4.070 12.912 -1.838 1.00 91.19 274 ILE A CA 1
ATOM 2177 C C . ILE A 1 274 ? -5.303 12.649 -0.991 1.00 91.19 274 ILE A C 1
ATOM 2179 O O . ILE A 1 274 ? -5.353 12.975 0.198 1.00 91.19 274 ILE A O 1
ATOM 2183 N N . ARG A 1 275 ? -6.281 11.976 -1.595 1.00 83.00 275 ARG A N 1
ATOM 2184 C CA . ARG A 1 275 ? -7.488 11.582 -0.885 1.00 83.00 275 ARG A CA 1
ATOM 2185 C C . ARG A 1 275 ? -7.207 10.350 -0.037 1.00 83.00 275 ARG A C 1
ATOM 2187 O O . ARG A 1 275 ? -7.104 9.237 -0.539 1.00 83.00 275 ARG A O 1
ATOM 2194 N N . ASN A 1 276 ? -7.083 10.560 1.269 1.00 88.88 276 ASN A N 1
ATOM 2195 C CA . ASN A 1 276 ? -6.693 9.513 2.216 1.00 88.88 276 ASN A CA 1
ATOM 2196 C C . ASN A 1 276 ? -7.593 9.482 3.460 1.00 88.88 276 ASN A C 1
ATOM 2198 O O . ASN A 1 276 ? -7.123 9.305 4.585 1.00 88.88 276 ASN A O 1
ATOM 2202 N N . TYR A 1 277 ? -8.894 9.714 3.251 1.00 92.50 277 TYR A N 1
ATOM 2203 C CA . TYR A 1 277 ? -9.888 9.908 4.310 1.00 92.50 277 TYR A CA 1
ATOM 2204 C C . TYR A 1 277 ? -9.840 8.807 5.375 1.00 92.50 277 TYR A C 1
ATOM 2206 O O . TYR A 1 277 ? -9.603 9.098 6.544 1.00 92.50 277 TYR A O 1
ATOM 2214 N N . LEU A 1 278 ? -9.993 7.542 4.972 1.00 93.69 278 LEU A N 1
ATOM 2215 C CA . LEU A 1 278 ? -10.080 6.423 5.910 1.00 93.69 278 LEU A CA 1
ATOM 2216 C C . LEU A 1 278 ? -8.838 6.308 6.801 1.00 93.69 278 LEU A C 1
ATOM 2218 O O . LEU A 1 278 ? -8.959 6.207 8.018 1.00 93.69 278 LEU A O 1
ATOM 2222 N N . ARG A 1 279 ? -7.637 6.360 6.216 1.00 95.00 279 ARG A N 1
ATOM 2223 C CA . ARG A 1 279 ? -6.382 6.252 6.975 1.00 95.00 279 ARG A CA 1
ATOM 2224 C C . ARG A 1 279 ? -6.169 7.457 7.888 1.00 95.00 279 ARG A C 1
ATOM 2226 O O . ARG A 1 279 ? -5.715 7.281 9.018 1.00 95.00 279 ARG A O 1
ATOM 2233 N N . ALA A 1 280 ? -6.548 8.656 7.443 1.00 95.50 280 ALA A N 1
ATOM 2234 C CA . ALA A 1 280 ? -6.535 9.852 8.282 1.00 95.50 280 ALA A CA 1
ATOM 2235 C C . ALA A 1 280 ? -7.502 9.722 9.476 1.00 95.50 280 ALA A C 1
ATOM 2237 O O . ALA A 1 280 ? -7.120 10.035 10.604 1.00 95.50 280 ALA A O 1
ATOM 2238 N N . GLN A 1 281 ? -8.713 9.190 9.265 1.00 97.75 281 GLN A N 1
ATOM 2239 C CA . GLN A 1 281 ? -9.678 8.944 10.343 1.00 97.75 281 GLN A CA 1
ATOM 2240 C C . GLN A 1 281 ? -9.208 7.857 11.310 1.00 97.75 281 GLN A C 1
ATOM 2242 O O . GLN A 1 281 ? -9.287 8.047 12.520 1.00 97.75 281 GLN A O 1
ATOM 2247 N N . ILE A 1 282 ? -8.657 6.749 10.811 1.00 98.19 282 ILE A N 1
ATOM 2248 C CA . ILE A 1 282 ? -8.092 5.699 11.669 1.00 98.19 282 ILE A CA 1
ATOM 2249 C C . ILE A 1 282 ? -6.965 6.272 12.526 1.00 98.19 282 ILE A C 1
ATOM 2251 O O . ILE A 1 282 ? -6.937 6.042 13.733 1.00 98.19 282 ILE A O 1
ATOM 2255 N N . ARG A 1 283 ? -6.060 7.063 11.937 1.00 97.44 283 ARG A N 1
ATOM 2256 C CA . ARG A 1 283 ? -4.993 7.726 12.690 1.00 97.44 283 ARG A CA 1
ATOM 2257 C C . ARG A 1 283 ? -5.545 8.651 13.774 1.00 97.44 283 ARG A C 1
ATOM 2259 O O . ARG A 1 283 ? -5.065 8.572 14.901 1.00 97.44 283 ARG A O 1
ATOM 2266 N N . ARG A 1 284 ? -6.558 9.468 13.461 1.00 97.75 284 ARG A N 1
ATOM 2267 C CA . ARG A 1 284 ? -7.244 10.321 14.447 1.00 97.75 284 ARG A CA 1
ATOM 2268 C C . ARG A 1 284 ? -7.762 9.491 15.622 1.00 97.75 284 ARG A C 1
ATOM 2270 O O . ARG A 1 284 ? -7.444 9.800 16.765 1.00 97.75 284 ARG A O 1
ATOM 2277 N N . VAL A 1 285 ? -8.499 8.414 15.345 1.00 98.19 285 VAL A N 1
ATOM 2278 C CA . VAL A 1 285 ? -9.075 7.545 16.385 1.00 98.19 285 VAL A CA 1
ATOM 2279 C C . VAL A 1 285 ? -7.982 6.879 17.231 1.00 98.19 285 VAL A C 1
ATOM 2281 O O . VAL A 1 285 ? -8.097 6.818 18.453 1.00 98.19 285 VAL A O 1
ATOM 2284 N N . LEU A 1 286 ? -6.886 6.417 16.617 1.00 98.31 286 LEU A N 1
ATOM 2285 C CA . LEU A 1 286 ? -5.740 5.869 17.353 1.00 98.31 286 LEU A CA 1
ATOM 2286 C C . LEU A 1 286 ? -5.148 6.902 18.326 1.00 98.31 286 LEU A C 1
ATOM 2288 O O . LEU A 1 286 ? -4.889 6.578 19.486 1.00 98.31 286 LEU A O 1
ATOM 2292 N N . GLU A 1 287 ? -4.937 8.137 17.869 1.00 97.69 287 GLU A N 1
ATOM 2293 C CA . GLU A 1 287 ? -4.380 9.223 18.685 1.00 97.69 287 GLU A CA 1
ATOM 2294 C C . GLU A 1 287 ? -5.335 9.632 19.824 1.00 97.69 287 GLU A C 1
ATOM 2296 O O . GLU A 1 287 ? -4.889 9.810 20.959 1.00 97.69 287 GLU A O 1
ATOM 2301 N N . GLU A 1 288 ? -6.648 9.679 19.574 1.00 97.00 288 GLU A N 1
ATOM 2302 C CA . GLU A 1 288 ? -7.685 9.920 20.594 1.00 97.00 288 GLU A CA 1
ATOM 2303 C C . GLU A 1 288 ? -7.721 8.830 21.676 1.00 97.00 288 GLU A C 1
ATOM 2305 O O . GLU A 1 288 ? -7.969 9.117 22.848 1.00 97.00 288 GLU A O 1
ATOM 2310 N N . LEU A 1 289 ? -7.395 7.587 21.312 1.00 95.69 289 LEU A N 1
ATOM 2311 C CA . LEU A 1 289 ? -7.246 6.461 22.241 1.00 95.69 289 LEU A CA 1
ATOM 2312 C C . LEU A 1 289 ? -5.871 6.419 22.936 1.00 95.69 289 LEU A C 1
ATOM 2314 O O . LEU A 1 289 ? -5.558 5.469 23.661 1.00 95.69 289 LEU A O 1
ATOM 2318 N N . GLY A 1 290 ? -5.048 7.453 22.748 1.00 96.19 290 GLY A N 1
ATOM 2319 C CA . GLY A 1 290 ? -3.769 7.630 23.427 1.00 96.19 290 GLY A CA 1
ATOM 2320 C C . GLY A 1 290 ? -2.586 6.937 22.751 1.00 96.19 290 GLY A C 1
ATOM 2321 O O . GLY A 1 290 ? -1.541 6.769 23.384 1.00 96.19 290 GLY A O 1
ATOM 2322 N N . VAL A 1 291 ? -2.711 6.511 21.490 1.00 97.75 291 VAL A N 1
ATOM 2323 C CA . VAL A 1 291 ? -1.561 6.031 20.711 1.00 97.75 291 VAL A CA 1
ATOM 2324 C C . VAL A 1 291 ? -0.673 7.220 20.348 1.00 97.75 291 VAL A C 1
ATOM 2326 O O . VAL A 1 291 ? -1.118 8.205 19.766 1.00 97.75 291 VAL A O 1
ATOM 2329 N N . TYR A 1 292 ? 0.617 7.123 20.660 1.00 96.44 292 TYR A N 1
ATOM 2330 C CA . TYR A 1 292 ? 1.595 8.151 20.306 1.00 96.44 292 TYR A CA 1
ATOM 2331 C C . TYR A 1 292 ? 1.670 8.351 18.780 1.00 96.44 292 TYR A C 1
ATOM 2333 O O . TYR A 1 292 ? 1.813 7.374 18.048 1.00 96.44 292 TYR A O 1
ATOM 2341 N N . GLY A 1 293 ? 1.635 9.598 18.293 1.00 95.31 293 GLY A N 1
ATOM 2342 C CA . GLY A 1 293 ? 1.512 9.923 16.859 1.00 95.31 293 GLY A CA 1
ATOM 2343 C C . GLY A 1 293 ? 2.454 9.149 15.916 1.00 95.31 293 GLY A C 1
ATOM 2344 O O . GLY A 1 293 ? 1.985 8.531 14.963 1.00 95.31 293 GLY A O 1
ATOM 2345 N N . PRO A 1 294 ? 3.775 9.077 16.174 1.00 94.81 294 PRO A N 1
ATOM 2346 C CA . PRO A 1 294 ? 4.684 8.228 15.399 1.00 94.81 294 PRO A CA 1
ATOM 2347 C C . PRO A 1 294 ? 4.317 6.737 15.376 1.00 94.81 294 PRO A C 1
ATOM 2349 O O . PRO A 1 294 ? 4.487 6.091 14.344 1.00 94.81 294 PRO A O 1
ATOM 2352 N N . ALA A 1 295 ? 3.803 6.191 16.482 1.00 95.94 295 ALA A N 1
ATOM 2353 C CA . ALA A 1 295 ? 3.315 4.816 16.525 1.00 95.94 295 ALA A CA 1
ATOM 2354 C C . ALA A 1 295 ? 2.013 4.670 15.725 1.00 95.94 295 ALA A C 1
ATOM 2356 O O . ALA A 1 295 ? 1.896 3.719 14.961 1.00 95.94 295 ALA A O 1
ATOM 2357 N N . ALA A 1 296 ? 1.086 5.632 15.819 1.00 97.12 296 ALA A N 1
ATOM 2358 C CA . ALA A 1 296 ? -0.139 5.641 15.019 1.00 97.12 296 ALA A CA 1
ATOM 2359 C C . ALA A 1 296 ? 0.181 5.641 13.515 1.00 97.12 296 ALA A C 1
ATOM 2361 O O . ALA A 1 296 ? -0.329 4.797 12.784 1.00 97.12 296 ALA A O 1
ATOM 2362 N N . ARG A 1 297 ? 1.119 6.488 13.065 1.00 95.50 297 ARG A N 1
ATOM 2363 C CA . ARG A 1 297 ? 1.612 6.478 11.675 1.00 95.50 297 ARG A CA 1
ATOM 2364 C C . ARG A 1 297 ? 2.146 5.122 11.246 1.00 95.50 297 ARG A C 1
ATOM 2366 O O . ARG A 1 297 ? 1.801 4.644 10.172 1.00 95.50 297 ARG A O 1
ATOM 2373 N N . GLN A 1 298 ? 2.977 4.502 12.081 1.00 94.69 298 GLN A N 1
ATOM 2374 C CA . GLN A 1 298 ? 3.551 3.195 11.777 1.00 94.69 298 GLN A CA 1
ATOM 2375 C C . GLN A 1 298 ? 2.486 2.092 11.733 1.00 94.69 298 GLN A C 1
ATOM 2377 O O . GLN A 1 298 ? 2.602 1.182 10.918 1.00 94.69 298 GLN A O 1
ATOM 2382 N N . LEU A 1 299 ? 1.454 2.156 12.582 1.00 96.62 299 LEU A N 1
ATOM 2383 C CA . LEU A 1 299 ? 0.343 1.207 12.531 1.00 96.62 299 LEU A CA 1
ATOM 2384 C C . LEU A 1 299 ? -0.448 1.358 11.231 1.00 96.62 299 LEU A C 1
ATOM 2386 O O . LEU A 1 299 ? -0.635 0.371 10.528 1.00 96.62 299 LEU A O 1
ATOM 2390 N N . VAL A 1 300 ? -0.857 2.581 10.887 1.00 96.50 300 VAL A N 1
ATOM 2391 C CA . VAL A 1 300 ? -1.649 2.839 9.675 1.00 96.50 300 VAL A CA 1
ATOM 2392 C C . VAL A 1 300 ? -0.852 2.505 8.411 1.00 96.50 300 VAL A C 1
ATOM 2394 O O . VAL A 1 300 ? -1.393 1.900 7.491 1.00 96.50 300 VAL A O 1
ATOM 2397 N N . ALA A 1 301 ? 0.458 2.774 8.397 1.00 94.81 301 ALA A N 1
ATOM 2398 C CA . ALA A 1 301 ? 1.316 2.365 7.289 1.00 94.81 301 ALA A CA 1
ATOM 2399 C C . ALA A 1 301 ? 1.535 0.840 7.225 1.00 94.81 301 ALA A C 1
ATOM 2401 O O . ALA A 1 301 ? 1.546 0.227 6.152 1.00 94.81 301 ALA A O 1
ATOM 2402 N N . GLY A 1 302 ? 1.705 0.208 8.386 1.00 94.31 302 GLY A N 1
ATOM 2403 C CA . GLY A 1 302 ? 2.125 -1.184 8.511 1.00 94.31 302 GLY A CA 1
ATOM 2404 C C . GLY A 1 302 ? 1.017 -2.222 8.358 1.00 94.31 302 GLY A C 1
ATOM 2405 O O . GLY A 1 302 ? 1.311 -3.348 7.967 1.00 94.31 302 GLY A O 1
ATOM 2406 N N . TYR A 1 303 ? -0.239 -1.864 8.633 1.00 94.62 303 TYR A N 1
ATOM 2407 C CA . TYR A 1 303 ? -1.346 -2.819 8.768 1.00 94.62 303 TYR A CA 1
ATOM 2408 C C . TYR A 1 303 ? -2.562 -2.392 7.947 1.00 94.62 303 TYR A C 1
ATOM 2410 O O . TYR A 1 303 ? -2.753 -1.211 7.675 1.00 94.62 303 TYR A O 1
ATOM 2418 N N . ASP A 1 304 ? -3.334 -3.366 7.464 1.00 92.12 304 ASP A N 1
ATOM 2419 C CA . ASP A 1 304 ? -4.530 -3.085 6.668 1.00 92.12 304 ASP A CA 1
ATOM 2420 C C . ASP A 1 304 ? -5.625 -2.488 7.558 1.00 92.12 304 ASP A C 1
ATOM 2422 O O . ASP A 1 304 ? -5.742 -2.825 8.739 1.00 92.12 304 ASP A O 1
ATOM 2426 N N . GLU A 1 305 ? -6.442 -1.615 6.977 1.00 94.69 305 GLU A N 1
ATOM 2427 C CA . GLU A 1 305 ? -7.427 -0.814 7.699 1.00 94.69 305 GLU A CA 1
ATOM 2428 C C . GLU A 1 305 ? -8.390 -1.674 8.539 1.00 94.69 305 GLU A C 1
ATOM 2430 O O . GLU A 1 305 ? -8.494 -1.399 9.736 1.00 94.69 305 GLU A O 1
ATOM 2435 N N . PRO A 1 306 ? -9.001 -2.761 8.007 1.00 94.69 306 PRO A N 1
ATOM 2436 C CA . PRO A 1 306 ? -9.890 -3.625 8.791 1.00 94.69 306 PRO A CA 1
ATOM 2437 C C . PRO A 1 306 ? -9.228 -4.212 10.038 1.00 94.69 306 PRO A C 1
ATOM 2439 O O . PRO A 1 306 ? -9.841 -4.252 11.102 1.00 94.69 306 PRO A O 1
ATOM 2442 N N . ALA A 1 307 ? -7.953 -4.600 9.934 1.00 94.75 307 ALA A N 1
ATOM 2443 C CA . ALA A 1 307 ? -7.222 -5.183 11.049 1.00 94.75 307 ALA A CA 1
ATOM 2444 C C . ALA A 1 307 ? -7.019 -4.159 12.173 1.00 94.75 307 ALA A C 1
ATOM 2446 O O . ALA A 1 307 ? -7.153 -4.501 13.342 1.00 94.75 307 ALA A O 1
ATOM 2447 N N . ILE A 1 308 ? -6.736 -2.897 11.842 1.00 98.00 308 ILE A N 1
ATOM 2448 C CA . ILE A 1 308 ? -6.613 -1.830 12.845 1.00 98.00 308 ILE A CA 1
ATOM 2449 C C . ILE A 1 308 ? -7.986 -1.514 13.449 1.00 98.00 308 ILE A C 1
ATOM 2451 O O . ILE A 1 308 ? -8.123 -1.469 14.672 1.00 98.00 308 ILE A O 1
ATOM 2455 N N . MET A 1 309 ? -9.004 -1.342 12.599 1.00 98.50 309 MET A N 1
ATOM 2456 C CA . MET A 1 309 ? -10.376 -1.011 13.000 1.00 98.50 309 MET A CA 1
ATOM 2457 C C . MET A 1 309 ? -10.952 -2.061 13.955 1.00 98.50 309 MET A C 1
ATOM 2459 O O . MET A 1 309 ? -11.482 -1.702 15.001 1.00 98.50 309 MET A O 1
ATOM 2463 N N . ALA A 1 310 ? -10.772 -3.352 13.661 1.00 98.00 310 ALA A N 1
ATOM 2464 C CA . ALA A 1 310 ? -11.246 -4.435 14.517 1.00 98.00 310 ALA A CA 1
ATOM 2465 C C . ALA A 1 310 ? -10.536 -4.468 15.882 1.00 98.00 310 ALA A C 1
ATOM 2467 O O . ALA A 1 310 ? -11.154 -4.759 16.904 1.00 98.00 310 ALA A O 1
ATOM 2468 N N . GLN A 1 311 ? -9.241 -4.141 15.934 1.00 97.94 311 GLN A N 1
ATOM 2469 C CA . GLN A 1 311 ? -8.493 -4.085 17.196 1.00 97.94 311 GLN A CA 1
ATOM 2470 C C . GLN A 1 311 ? -8.913 -2.888 18.056 1.00 97.94 311 GLN A C 1
ATOM 2472 O O . GLN A 1 311 ? -8.995 -3.023 19.279 1.00 97.94 311 GLN A O 1
ATOM 2477 N N . VAL A 1 312 ? -9.206 -1.747 17.424 1.00 97.75 312 VAL A N 1
ATOM 2478 C CA . VAL A 1 312 ? -9.788 -0.576 18.093 1.00 97.75 312 VAL A CA 1
ATOM 2479 C C . VAL A 1 312 ? -11.180 -0.907 18.629 1.00 97.75 312 VAL A C 1
ATOM 2481 O O . VAL A 1 312 ? -11.440 -0.713 19.815 1.00 97.75 312 VAL A O 1
ATOM 2484 N N . ASP A 1 313 ? -12.045 -1.466 17.787 1.00 97.94 313 ASP A N 1
ATOM 2485 C CA . ASP A 1 313 ? -13.402 -1.852 18.164 1.00 97.94 313 ASP A CA 1
ATOM 2486 C C . ASP A 1 313 ? -13.396 -2.848 19.332 1.00 97.94 313 ASP A C 1
ATOM 2488 O O . ASP A 1 313 ? -14.094 -2.663 20.327 1.00 97.94 313 ASP A O 1
ATOM 2492 N N . CYS A 1 314 ? -12.527 -3.861 19.281 1.00 96.88 314 CYS A N 1
ATOM 2493 C CA . CYS A 1 314 ? -12.389 -4.843 20.352 1.00 96.88 314 CYS A CA 1
ATOM 2494 C C . CYS A 1 314 ? -11.839 -4.238 21.656 1.00 96.88 314 CYS A C 1
ATOM 2496 O O . CYS A 1 314 ? -12.131 -4.754 22.736 1.00 96.88 314 CYS A O 1
ATOM 2498 N N . LEU A 1 315 ? -11.049 -3.161 21.599 1.00 95.50 315 LEU A N 1
ATOM 2499 C CA . LEU A 1 315 ? -10.631 -2.427 22.797 1.00 95.50 315 LEU A CA 1
ATOM 2500 C C . LEU A 1 315 ? -11.807 -1.666 23.434 1.00 95.50 315 LEU A C 1
ATOM 2502 O O . LEU A 1 315 ? -11.884 -1.585 24.659 1.00 95.50 315 LEU A O 1
ATOM 2506 N N . GLN A 1 316 ? -12.709 -1.117 22.617 1.00 94.25 316 GLN A N 1
ATOM 2507 C CA . GLN A 1 316 ? -13.849 -0.310 23.067 1.00 94.25 316 GLN A CA 1
ATOM 2508 C C . GLN A 1 316 ? -15.039 -1.167 23.533 1.00 94.25 316 GLN A C 1
ATOM 2510 O O . GLN A 1 316 ? -15.663 -0.855 24.549 1.00 94.25 316 GLN A O 1
ATOM 2515 N N . HIS A 1 317 ? -15.328 -2.255 22.817 1.00 95.38 317 HIS A N 1
ATOM 2516 C CA . HIS A 1 317 ? -16.551 -3.055 22.962 1.00 95.38 317 HIS A CA 1
ATOM 2517 C C . HIS A 1 317 ? -16.300 -4.528 23.318 1.00 95.38 317 HIS A C 1
ATOM 2519 O O . HIS A 1 317 ? -17.243 -5.264 23.606 1.00 95.38 317 HIS A O 1
ATOM 2525 N N . GLY A 1 318 ? -15.046 -4.980 23.293 1.00 94.12 318 GLY A N 1
ATOM 2526 C CA . GLY A 1 318 ? -14.690 -6.362 23.600 1.00 94.12 318 GLY A CA 1
ATOM 2527 C C . GLY A 1 318 ? -14.542 -6.657 25.095 1.00 94.12 318 GLY A C 1
ATOM 2528 O O . GLY A 1 318 ? -14.776 -5.822 25.968 1.00 94.12 318 GLY A O 1
ATOM 2529 N N . THR A 1 319 ? -14.092 -7.875 25.398 1.00 92.12 319 THR A N 1
ATOM 2530 C CA . THR A 1 319 ? -13.836 -8.371 26.768 1.00 92.12 319 THR A CA 1
ATOM 2531 C C . THR A 1 319 ? -12.382 -8.214 27.203 1.00 92.12 319 THR A C 1
ATOM 2533 O O . THR A 1 319 ? -11.946 -8.803 28.197 1.00 92.12 319 THR A O 1
ATOM 2536 N N . ARG A 1 320 ? -11.594 -7.434 26.458 1.00 86.06 320 ARG A N 1
ATOM 2537 C CA . ARG A 1 320 ? -10.181 -7.221 26.770 1.00 86.06 320 ARG A CA 1
ATOM 2538 C C . ARG A 1 320 ? -10.019 -6.493 28.106 1.00 86.06 320 ARG A C 1
ATOM 2540 O O . ARG A 1 320 ? -10.888 -5.708 28.495 1.00 86.06 320 ARG A O 1
ATOM 2547 N N . PRO A 1 321 ? -8.894 -6.721 28.814 1.00 82.69 321 PRO A N 1
ATOM 2548 C CA . PRO A 1 321 ? -8.542 -5.901 29.963 1.00 82.69 321 PRO A CA 1
ATOM 2549 C C . PRO A 1 321 ? -8.620 -4.424 29.577 1.00 82.69 321 PRO A C 1
ATOM 2551 O O . PRO A 1 321 ? -8.271 -4.072 28.455 1.00 82.69 321 PRO A O 1
ATOM 2554 N N . ARG A 1 322 ? -9.056 -3.564 30.500 1.00 82.00 322 ARG A N 1
ATOM 2555 C CA . ARG A 1 322 ? -9.005 -2.106 30.329 1.00 82.00 322 ARG A CA 1
ATOM 2556 C C . ARG A 1 322 ? -7.658 -1.613 30.865 1.00 82.00 322 ARG A C 1
ATOM 2558 O O . ARG A 1 322 ? -7.555 -1.360 32.069 1.00 82.00 322 ARG A O 1
ATOM 2565 N N . PRO A 1 323 ? -6.592 -1.573 30.044 1.00 84.62 323 PRO A N 1
ATOM 2566 C CA . PRO A 1 323 ? -5.273 -1.163 30.506 1.00 84.62 323 PRO A CA 1
ATOM 2567 C C . PRO A 1 323 ? -5.296 0.304 30.942 1.00 84.62 323 PRO A C 1
ATOM 2569 O O . PRO A 1 323 ? -6.052 1.115 30.411 1.00 84.62 323 PRO A O 1
ATOM 2572 N N . LYS A 1 324 ? -4.403 0.669 31.867 1.00 83.88 324 LYS A N 1
ATOM 2573 C CA . LYS A 1 324 ? -4.153 2.085 32.186 1.00 83.88 324 LYS A CA 1
ATOM 2574 C C . LYS A 1 324 ? -3.577 2.845 30.985 1.00 83.88 324 LYS A C 1
ATOM 2576 O O . LYS A 1 324 ? -3.854 4.024 30.822 1.00 83.88 324 LYS A O 1
ATOM 2581 N N . GLU A 1 325 ? -2.805 2.153 30.146 1.00 90.69 325 GLU A N 1
ATOM 2582 C CA . GLU A 1 325 ? -2.165 2.686 28.940 1.00 90.69 325 GLU A CA 1
ATOM 2583 C C . GLU A 1 325 ? -2.802 2.065 27.687 1.00 90.69 325 GLU A C 1
ATOM 2585 O O . GLU A 1 325 ? -2.234 1.178 27.046 1.00 90.69 325 GLU A O 1
ATOM 2590 N N . ALA A 1 326 ? -4.016 2.514 27.356 1.00 92.06 326 ALA A N 1
ATOM 2591 C CA . ALA A 1 326 ? -4.789 2.028 26.208 1.00 92.06 326 ALA A CA 1
ATOM 2592 C C . ALA A 1 326 ? -4.012 2.095 24.885 1.00 92.06 326 ALA A C 1
ATOM 2594 O O . ALA A 1 326 ? -3.991 1.113 24.145 1.00 92.06 326 ALA A O 1
ATOM 2595 N N . GLY A 1 327 ? -3.298 3.195 24.631 1.00 94.31 327 GLY A N 1
ATOM 2596 C CA . GLY A 1 327 ? -2.518 3.363 23.407 1.00 94.31 327 GLY A CA 1
ATOM 2597 C C . GLY A 1 327 ? -1.383 2.348 23.249 1.00 94.31 327 GLY A C 1
ATOM 2598 O O . GLY A 1 327 ? -1.246 1.738 22.191 1.00 94.31 327 GLY A O 1
ATOM 2599 N N . GLY A 1 328 ? -0.589 2.117 24.300 1.00 94.81 328 GLY A N 1
ATOM 2600 C CA . GLY A 1 328 ? 0.498 1.130 24.265 1.00 94.81 328 GLY A CA 1
ATOM 2601 C C . GLY A 1 328 ? -0.025 -0.291 24.053 1.00 94.81 328 GLY A C 1
ATOM 2602 O O . GLY A 1 328 ? 0.502 -1.034 23.226 1.00 94.81 328 GLY A O 1
ATOM 2603 N N . TYR A 1 329 ? -1.118 -0.637 24.735 1.00 95.62 329 TYR A N 1
ATOM 2604 C CA . TYR A 1 329 ? -1.785 -1.923 24.556 1.00 95.62 329 TYR A CA 1
ATOM 2605 C C . TYR A 1 329 ? -2.318 -2.108 23.131 1.00 95.62 329 TYR A C 1
ATOM 2607 O O . TYR A 1 329 ? -2.129 -3.167 22.539 1.00 95.62 329 TYR A O 1
ATOM 2615 N N . LEU A 1 330 ? -2.941 -1.075 22.557 1.00 96.44 330 LEU A N 1
ATOM 2616 C CA . LEU A 1 330 ? -3.487 -1.123 21.204 1.00 96.44 330 LEU A CA 1
ATOM 2617 C C . LEU A 1 330 ? -2.395 -1.306 20.142 1.00 96.44 330 LEU A C 1
ATOM 2619 O O . LEU A 1 330 ? -2.574 -2.090 19.212 1.00 96.44 330 LEU A O 1
ATOM 2623 N N . VAL A 1 331 ? -1.241 -0.649 20.306 1.00 96.94 331 VAL A N 1
ATOM 2624 C CA . VAL A 1 331 ? -0.073 -0.848 19.429 1.00 96.94 331 VAL A CA 1
ATOM 2625 C C . VAL A 1 331 ? 0.346 -2.313 19.405 1.00 96.94 331 VAL A C 1
ATOM 2627 O O . VAL A 1 331 ? 0.543 -2.879 18.328 1.00 96.94 331 VAL A O 1
ATOM 2630 N N . THR A 1 332 ? 0.465 -2.936 20.575 1.00 96.31 332 THR A N 1
ATOM 2631 C CA . THR A 1 332 ? 0.827 -4.352 20.675 1.00 96.31 332 THR A CA 1
ATOM 2632 C C . THR A 1 332 ? -0.268 -5.242 20.097 1.00 96.31 332 THR A C 1
ATOM 2634 O O . THR A 1 332 ? 0.034 -6.134 19.311 1.00 96.31 332 THR A O 1
ATOM 2637 N N . ALA A 1 333 ? -1.537 -4.954 20.392 1.00 96.56 333 ALA A N 1
ATOM 2638 C CA . ALA A 1 333 ? -2.670 -5.736 19.909 1.00 96.56 333 ALA A CA 1
ATOM 2639 C C . ALA A 1 333 ? -2.761 -5.774 18.374 1.00 96.56 333 ALA A C 1
ATOM 2641 O O . ALA A 1 333 ? -3.044 -6.829 17.807 1.00 96.56 333 ALA A O 1
ATOM 2642 N N . VAL A 1 334 ? -2.473 -4.658 17.694 1.00 96.44 334 VAL A N 1
ATOM 2643 C CA . VAL A 1 334 ? -2.405 -4.609 16.224 1.00 96.44 334 VAL A CA 1
ATOM 2644 C C . VAL A 1 334 ? -1.201 -5.394 15.700 1.00 96.44 334 VAL A C 1
ATOM 2646 O O . VAL A 1 334 ? -1.357 -6.226 14.807 1.00 96.44 334 VAL A O 1
ATOM 2649 N N . ARG A 1 335 ? -0.008 -5.176 16.269 1.00 95.00 335 ARG A N 1
ATOM 2650 C CA . ARG A 1 335 ? 1.235 -5.823 15.810 1.00 95.00 335 ARG A CA 1
ATOM 2651 C C . ARG A 1 335 ? 1.225 -7.338 15.986 1.00 95.00 335 ARG A C 1
ATOM 2653 O O . ARG A 1 335 ? 1.639 -8.068 15.091 1.00 95.00 335 ARG A O 1
ATOM 2660 N N . GLU A 1 336 ? 0.739 -7.797 17.131 1.00 95.19 336 GLU A N 1
ATOM 2661 C CA . GLU A 1 336 ? 0.691 -9.211 17.509 1.00 95.19 336 GLU A CA 1
ATOM 2662 C C . GLU A 1 336 ? -0.634 -9.879 17.111 1.00 95.19 336 GLU A C 1
ATOM 2664 O O . GLU A 1 336 ? -0.829 -11.058 17.394 1.00 95.19 336 GLU A O 1
ATOM 2669 N N . ARG A 1 337 ? -1.540 -9.144 16.443 1.00 93.38 337 ARG A N 1
ATOM 2670 C CA . ARG A 1 337 ? -2.860 -9.616 15.993 1.00 93.38 337 ARG A CA 1
ATOM 2671 C C . ARG A 1 337 ? -3.628 -10.331 17.104 1.00 93.38 337 ARG A C 1
ATOM 2673 O O . ARG A 1 337 ? -4.030 -11.484 16.958 1.00 93.38 337 ARG A O 1
ATOM 2680 N N . TYR A 1 338 ? -3.825 -9.640 18.224 1.00 95.38 338 TYR A N 1
ATOM 2681 C CA . TYR A 1 338 ? -4.550 -10.205 19.360 1.00 95.38 338 TYR A CA 1
ATOM 2682 C C . TYR A 1 338 ? -5.917 -10.724 18.939 1.00 95.38 338 TYR A C 1
ATOM 2684 O O . TYR A 1 338 ? -6.624 -10.088 18.155 1.00 95.38 338 TYR A O 1
ATOM 2692 N N . GLU A 1 339 ? -6.298 -11.863 19.510 1.00 95.25 339 GLU A N 1
ATOM 2693 C CA . GLU A 1 339 ? -7.604 -12.467 19.286 1.00 95.25 339 GLU A CA 1
ATOM 2694 C C . GLU A 1 339 ? -8.718 -11.455 19.589 1.00 95.25 339 GLU A C 1
ATOM 2696 O O . GLU A 1 339 ? -8.684 -10.731 20.596 1.00 95.25 339 GLU A O 1
ATOM 2701 N N . LEU A 1 340 ? -9.691 -11.378 18.688 1.00 95.44 340 LEU A N 1
ATOM 2702 C CA . LEU A 1 340 ? -10.884 -10.566 18.867 1.00 95.44 340 LEU A CA 1
ATOM 2703 C C . LEU A 1 340 ? -11.822 -11.299 19.828 1.00 95.44 340 LEU A C 1
ATOM 2705 O O . LEU A 1 340 ? -12.286 -12.395 19.527 1.00 95.44 340 LEU A O 1
ATOM 2709 N N . ARG A 1 341 ? -12.076 -10.713 21.000 1.00 95.25 341 ARG A N 1
ATOM 2710 C CA . ARG A 1 341 ? -12.918 -11.315 22.040 1.00 95.25 341 ARG A CA 1
ATOM 2711 C C . ARG A 1 341 ? -13.997 -10.340 22.461 1.00 95.25 341 ARG A C 1
ATOM 2713 O O . ARG A 1 341 ? -13.689 -9.233 22.904 1.00 95.25 341 ARG A O 1
ATOM 2720 N N . TYR A 1 342 ? -15.240 -10.788 22.375 1.00 96.69 342 TYR A N 1
ATOM 2721 C CA . TYR A 1 342 ? -16.419 -9.998 22.696 1.00 96.69 342 TYR A CA 1
ATOM 2722 C C . TYR A 1 342 ? -17.336 -10.742 23.671 1.00 96.69 342 TYR A C 1
ATOM 2724 O O . TYR A 1 342 ? -17.197 -11.959 23.820 1.00 96.69 342 TYR A O 1
ATOM 2732 N N . PRO A 1 343 ? -18.222 -10.021 24.377 1.00 96.00 343 PRO A N 1
ATOM 2733 C CA . PRO A 1 343 ? -19.260 -10.633 25.200 1.00 96.00 343 PRO A CA 1
ATOM 2734 C C . PRO A 1 343 ? -20.212 -11.515 24.376 1.00 96.00 343 PRO A C 1
ATOM 2736 O O . PRO A 1 343 ? -20.366 -11.305 23.174 1.00 96.00 343 PRO A O 1
ATOM 2739 N N . GLU A 1 344 ? -20.875 -12.482 25.016 1.00 95.19 344 GLU A N 1
ATOM 2740 C CA . GLU A 1 344 ? -21.838 -13.373 24.339 1.00 95.19 344 GLU A CA 1
ATOM 2741 C C . GLU A 1 344 ? -23.037 -12.614 23.747 1.00 95.19 344 GLU A C 1
ATOM 2743 O O . GLU A 1 344 ? -23.609 -13.041 22.747 1.00 95.19 344 GLU A O 1
ATOM 2748 N N . ASP A 1 345 ? -23.395 -11.473 24.335 1.00 96.06 345 ASP A N 1
ATOM 2749 C CA . ASP A 1 345 ? -24.468 -10.588 23.886 1.00 96.06 345 ASP A CA 1
ATOM 2750 C C . ASP A 1 345 ? -24.029 -9.581 22.805 1.00 96.06 345 ASP A C 1
ATOM 2752 O O . ASP A 1 345 ? -24.847 -8.780 22.351 1.00 96.06 345 ASP A O 1
ATOM 2756 N N . GLU A 1 346 ? -22.776 -9.629 22.333 1.00 96.69 346 GLU A N 1
ATOM 2757 C CA . GLU A 1 346 ? -22.273 -8.726 21.289 1.00 96.69 346 GLU A CA 1
ATOM 2758 C C . GLU A 1 346 ? -23.098 -8.732 19.994 1.00 96.69 346 GLU A C 1
ATOM 2760 O O . GLU A 1 346 ? -23.373 -7.637 19.496 1.00 96.69 346 GLU A O 1
ATOM 2765 N N . PRO A 1 347 ? -23.547 -9.883 19.454 1.00 96.75 347 PRO A N 1
ATOM 2766 C CA . PRO A 1 347 ? -24.409 -9.897 18.277 1.00 96.75 347 PRO A CA 1
ATOM 2767 C C . PRO A 1 347 ? -25.696 -9.094 18.475 1.00 96.75 347 PRO A C 1
ATOM 2769 O O . PRO A 1 347 ? -26.056 -8.281 17.628 1.00 96.75 347 PRO A O 1
ATOM 2772 N N . ALA A 1 348 ? -26.357 -9.266 19.623 1.00 96.88 348 ALA A N 1
ATOM 2773 C CA . ALA A 1 348 ? -27.585 -8.547 19.947 1.00 96.88 348 ALA A CA 1
ATOM 2774 C C . ALA A 1 348 ? -27.322 -7.046 20.146 1.00 96.88 348 ALA A C 1
ATOM 2776 O O . ALA A 1 348 ? -28.095 -6.213 19.676 1.00 96.88 348 ALA A O 1
ATOM 2777 N N . ALA A 1 349 ? -26.205 -6.689 20.788 1.00 96.50 349 ALA A N 1
ATOM 2778 C CA . ALA A 1 349 ? -25.789 -5.298 20.939 1.00 96.50 349 ALA A CA 1
ATOM 2779 C C . ALA A 1 349 ? -25.484 -4.635 19.584 1.00 96.50 349 ALA A C 1
ATOM 2781 O O . ALA A 1 349 ? -25.831 -3.472 19.375 1.00 96.50 349 ALA A O 1
ATOM 2782 N N . PHE A 1 350 ? -24.868 -5.367 18.651 1.00 97.50 350 PHE A N 1
ATOM 2783 C CA . PHE A 1 350 ? -24.628 -4.887 17.292 1.00 97.50 350 PHE A CA 1
ATOM 2784 C C . PHE A 1 350 ? -25.935 -4.673 16.526 1.00 97.50 350 PHE A C 1
ATOM 2786 O O . PHE A 1 350 ? -26.091 -3.623 15.911 1.00 97.50 350 PHE A O 1
ATOM 2793 N N . VAL A 1 351 ? -26.888 -5.609 16.604 1.00 97.12 351 VAL A N 1
ATOM 2794 C CA . VAL A 1 351 ? -28.222 -5.439 16.000 1.00 97.12 351 VAL A CA 1
ATOM 2795 C C . VAL A 1 351 ? -28.920 -4.208 16.575 1.00 97.12 351 VAL A C 1
ATOM 2797 O O . VAL A 1 351 ? -29.409 -3.381 15.814 1.00 97.12 351 VAL A O 1
ATOM 2800 N N . GLY A 1 352 ? -28.876 -4.011 17.896 1.00 96.75 352 GLY A N 1
ATOM 2801 C CA . GLY A 1 352 ? -29.437 -2.816 18.528 1.00 96.75 352 GLY A CA 1
ATOM 2802 C C . GLY A 1 352 ? -28.806 -1.511 18.024 1.00 96.75 352 GLY A C 1
ATOM 2803 O O . GLY A 1 352 ? -29.525 -0.550 17.777 1.00 96.75 352 GLY A O 1
ATOM 2804 N N . LEU A 1 353 ? -27.482 -1.469 17.818 1.00 96.31 353 LEU A N 1
ATOM 2805 C CA . LEU A 1 353 ? -26.805 -0.326 17.185 1.00 96.31 353 LEU A CA 1
ATOM 2806 C C . LEU A 1 353 ? -27.258 -0.140 15.730 1.00 96.31 353 LEU A C 1
ATOM 2808 O O . LEU A 1 353 ? -27.530 0.980 15.304 1.00 96.31 353 LEU A O 1
ATOM 2812 N N . TRP A 1 354 ? -27.328 -1.234 14.976 1.00 95.25 354 TRP A N 1
ATOM 2813 C CA . TRP A 1 354 ? -27.720 -1.245 13.570 1.00 95.25 354 TRP A CA 1
ATOM 2814 C C . TRP A 1 354 ? -29.143 -0.720 13.368 1.00 95.25 354 TRP A C 1
ATOM 2816 O O . TRP A 1 354 ? -29.409 0.032 12.429 1.00 95.25 354 TRP A O 1
ATOM 2826 N N . GLU A 1 355 ? -30.048 -1.052 14.288 1.00 95.81 355 GLU A N 1
ATOM 2827 C CA . GLU A 1 355 ? -31.442 -0.617 14.274 1.00 95.81 355 GLU A CA 1
ATOM 2828 C C . GLU A 1 355 ? -31.620 0.899 14.467 1.00 95.81 355 GLU A C 1
ATOM 2830 O O . GLU A 1 355 ? -32.634 1.452 14.039 1.00 95.81 355 GLU A O 1
ATOM 2835 N N . LEU A 1 356 ? -30.627 1.594 15.034 1.00 96.19 356 LEU A N 1
ATOM 2836 C CA . LEU A 1 356 ? -30.652 3.054 15.196 1.00 96.19 356 LEU A CA 1
ATOM 2837 C C . LEU A 1 356 ? -30.393 3.817 13.891 1.00 96.19 356 LEU A C 1
ATOM 2839 O O . LEU A 1 356 ? -30.729 4.996 13.806 1.00 96.19 356 LEU A O 1
ATOM 2843 N N . LEU A 1 357 ? -29.787 3.163 12.899 1.00 96.44 357 LEU A N 1
ATOM 2844 C CA . LEU A 1 357 ? -29.459 3.762 11.608 1.00 96.44 357 LEU A CA 1
ATOM 2845 C C . LEU A 1 357 ? -30.682 3.778 10.686 1.00 96.44 357 LEU A C 1
ATOM 2847 O O . LEU A 1 357 ? -31.480 2.834 10.692 1.00 96.44 357 LEU A O 1
ATOM 2851 N N . GLY A 1 358 ? -30.798 4.816 9.857 1.00 96.38 358 GLY A N 1
ATOM 2852 C CA . GLY A 1 358 ? -31.769 4.849 8.762 1.00 96.38 358 GLY A CA 1
ATOM 2853 C C . GLY A 1 358 ? -31.426 3.849 7.650 1.00 96.38 358 GLY A C 1
ATOM 2854 O O . GLY A 1 358 ? -30.284 3.407 7.529 1.00 96.38 358 GLY A O 1
ATOM 2855 N N . ASP A 1 359 ? -32.398 3.506 6.800 1.00 94.56 359 ASP A N 1
ATOM 2856 C CA . ASP A 1 359 ? -32.209 2.504 5.734 1.00 94.56 359 ASP A CA 1
ATOM 2857 C C . ASP A 1 359 ? -31.059 2.856 4.775 1.00 94.56 359 ASP A C 1
ATOM 2859 O O . ASP A 1 359 ? -30.271 1.992 4.384 1.00 94.56 359 ASP A O 1
ATOM 2863 N N . GLU A 1 360 ? -30.927 4.137 4.423 1.00 95.38 360 GLU A N 1
ATOM 2864 C CA . GLU A 1 360 ? -29.841 4.619 3.569 1.00 95.38 360 GLU A CA 1
ATOM 2865 C C . GLU A 1 360 ? -28.474 4.512 4.257 1.00 95.38 360 GLU A C 1
ATOM 2867 O O . GLU A 1 360 ? -27.526 4.009 3.654 1.00 95.38 360 GLU A O 1
ATOM 2872 N N . GLU A 1 361 ? -28.377 4.892 5.534 1.00 96.06 361 GLU A N 1
ATOM 2873 C CA . GLU A 1 361 ? -27.142 4.765 6.317 1.00 96.06 361 GLU A CA 1
ATOM 2874 C C . GLU A 1 361 ? -26.722 3.299 6.451 1.00 96.06 361 GLU A C 1
ATOM 2876 O O . GLU A 1 361 ? -25.557 2.969 6.227 1.00 96.06 361 GLU A O 1
ATOM 2881 N N . ARG A 1 362 ? -27.669 2.397 6.747 1.00 95.94 362 ARG A N 1
ATOM 2882 C CA . ARG A 1 362 ? -27.414 0.948 6.796 1.00 95.94 362 ARG A CA 1
ATOM 2883 C C . ARG A 1 362 ? -26.854 0.444 5.475 1.00 95.94 362 ARG A C 1
ATOM 2885 O O . ARG A 1 362 ? -25.866 -0.288 5.475 1.00 95.94 362 ARG A O 1
ATOM 2892 N N . ARG A 1 363 ? -27.450 0.845 4.347 1.00 94.69 363 ARG A N 1
ATOM 2893 C CA . ARG A 1 363 ? -26.960 0.470 3.015 1.00 94.69 363 ARG A CA 1
ATOM 2894 C C . ARG A 1 363 ? -25.521 0.940 2.804 1.00 94.69 363 ARG A C 1
ATOM 2896 O O . ARG A 1 363 ? -24.676 0.132 2.427 1.00 94.69 363 ARG A O 1
ATOM 2903 N N . LEU A 1 364 ? -25.234 2.208 3.094 1.00 95.25 364 LEU A N 1
ATOM 2904 C CA . LEU A 1 364 ? -23.909 2.797 2.896 1.00 95.25 364 LEU A CA 1
ATOM 2905 C C . LEU A 1 364 ? -22.845 2.163 3.806 1.00 95.25 364 LEU A C 1
ATOM 2907 O O . LEU A 1 364 ? -21.786 1.768 3.320 1.00 95.25 364 LEU A O 1
ATOM 2911 N N . TYR A 1 365 ? -23.109 1.990 5.104 1.00 96.69 365 TYR A N 1
ATOM 2912 C CA . TYR A 1 365 ? -22.157 1.337 6.012 1.00 96.69 365 TYR A CA 1
ATOM 2913 C C . TYR A 1 365 ? -21.937 -0.139 5.677 1.00 96.69 365 TYR A C 1
ATOM 2915 O O . TYR A 1 365 ? -20.813 -0.630 5.799 1.00 96.69 365 TYR A O 1
ATOM 2923 N N . HIS A 1 366 ? -22.978 -0.845 5.235 1.00 94.50 366 HIS A N 1
ATOM 2924 C CA . HIS A 1 366 ? -22.853 -2.224 4.778 1.00 94.50 366 HIS A CA 1
ATOM 2925 C C . HIS A 1 366 ? -21.973 -2.308 3.524 1.00 94.50 366 HIS A C 1
ATOM 2927 O O . HIS A 1 366 ? -20.997 -3.054 3.517 1.00 94.50 366 HIS A O 1
ATOM 2933 N N . GLU A 1 367 ? -22.245 -1.497 2.497 1.00 92.12 367 GLU A N 1
ATOM 2934 C CA . GLU A 1 367 ? -21.419 -1.431 1.285 1.00 92.12 367 GLU A CA 1
ATOM 2935 C C . GLU A 1 367 ? -19.960 -1.053 1.612 1.00 92.12 367 GLU A C 1
ATOM 2937 O O . GLU A 1 367 ? -19.020 -1.659 1.083 1.00 92.12 367 GLU A O 1
ATOM 2942 N N . ALA A 1 368 ? -19.749 -0.087 2.515 1.00 92.62 368 ALA A N 1
ATOM 2943 C CA . ALA A 1 368 ? -18.422 0.305 2.985 1.00 92.62 368 ALA A CA 1
ATOM 2944 C C . ALA A 1 368 ? -17.712 -0.866 3.684 1.00 92.62 368 ALA A C 1
ATOM 2946 O O . ALA A 1 368 ? -16.552 -1.159 3.384 1.00 92.62 368 ALA A O 1
ATOM 2947 N N . GLY A 1 369 ? -18.420 -1.590 4.556 1.00 92.12 369 GLY A N 1
ATOM 2948 C CA . GLY A 1 369 ? -17.926 -2.796 5.220 1.00 92.12 369 GLY A CA 1
ATOM 2949 C C . GLY A 1 369 ? -17.522 -3.884 4.225 1.00 92.12 369 GLY A C 1
ATOM 2950 O O . GLY A 1 369 ? -16.417 -4.421 4.324 1.00 92.12 369 GLY A O 1
ATOM 2951 N N . LEU A 1 370 ? -18.355 -4.158 3.211 1.00 90.12 370 LEU A N 1
ATOM 2952 C CA . LEU A 1 370 ? -18.062 -5.149 2.165 1.00 90.12 370 LEU A CA 1
ATOM 2953 C C . LEU A 1 370 ? -16.762 -4.801 1.439 1.00 90.12 370 LEU A C 1
ATOM 2955 O O . LEU A 1 370 ? -15.870 -5.644 1.304 1.00 90.12 370 LEU A O 1
ATOM 2959 N N . ARG A 1 371 ? -16.609 -3.529 1.046 1.00 86.50 371 ARG A N 1
ATOM 2960 C CA . ARG A 1 371 ? -15.397 -3.020 0.389 1.00 86.50 371 ARG A CA 1
ATOM 2961 C C . ARG A 1 371 ? -14.163 -3.187 1.273 1.00 86.50 371 ARG A C 1
ATOM 2963 O O . ARG A 1 371 ? -13.104 -3.608 0.794 1.00 86.50 371 ARG A O 1
ATOM 2970 N N . LEU A 1 372 ? -14.261 -2.821 2.547 1.00 89.31 372 LEU A N 1
ATOM 2971 C CA . LEU A 1 372 ? -13.119 -2.845 3.453 1.00 89.31 372 LEU A CA 1
ATOM 2972 C C . LEU A 1 372 ? -12.687 -4.266 3.785 1.00 89.31 372 LEU A C 1
ATOM 2974 O O . LEU A 1 372 ? -11.497 -4.555 3.654 1.00 89.31 372 LEU A O 1
ATOM 2978 N N . CYS A 1 373 ? -13.628 -5.146 4.112 1.00 88.00 373 CYS A N 1
ATOM 2979 C CA . CYS A 1 373 ? -13.365 -6.544 4.444 1.00 88.00 373 CYS A CA 1
ATOM 2980 C C . CYS A 1 373 ? -13.127 -7.432 3.208 1.00 88.00 373 CYS A C 1
ATOM 2982 O O . CYS A 1 373 ? -12.745 -8.588 3.355 1.00 88.00 373 CYS A O 1
ATOM 2984 N N . GLY A 1 374 ? -13.333 -6.917 1.990 1.00 81.12 374 GLY A N 1
ATOM 2985 C CA . GLY A 1 374 ? -13.161 -7.685 0.753 1.00 81.12 374 GLY A CA 1
ATOM 2986 C C . GLY A 1 374 ? -14.219 -8.776 0.560 1.00 81.12 374 GLY A C 1
ATOM 2987 O O . GLY A 1 374 ? -13.956 -9.768 -0.121 1.00 81.12 374 GLY A O 1
ATOM 2988 N N . VAL A 1 375 ? -15.398 -8.602 1.161 1.00 76.50 375 VAL A N 1
ATOM 2989 C CA . VAL A 1 375 ? -16.544 -9.504 1.004 1.00 76.50 375 VAL A CA 1
ATOM 2990 C C . VAL A 1 375 ? -17.225 -9.177 -0.325 1.00 76.50 375 VAL A C 1
ATOM 2992 O O . VAL A 1 375 ? -17.504 -8.013 -0.611 1.00 76.50 375 VAL A O 1
ATOM 2995 N N . ARG A 1 376 ? -17.426 -10.194 -1.171 1.00 68.56 376 ARG A N 1
ATOM 2996 C CA . ARG A 1 376 ? -17.940 -10.014 -2.541 1.00 68.56 376 ARG A CA 1
ATOM 2997 C C . ARG A 1 376 ? -19.456 -9.908 -2.596 1.00 68.56 376 ARG A C 1
ATOM 2999 O O . ARG A 1 376 ? -19.972 -9.076 -3.334 1.00 68.56 376 ARG A O 1
ATOM 3006 N N . ASP A 1 377 ? -20.128 -10.758 -1.832 1.00 76.06 377 ASP A N 1
ATOM 3007 C CA . ASP A 1 377 ? -21.576 -10.882 -1.869 1.00 76.06 377 ASP A CA 1
ATOM 3008 C C . ASP A 1 377 ? -22.208 -9.974 -0.823 1.00 76.06 377 ASP A C 1
ATOM 3010 O O . ASP A 1 377 ? -21.677 -9.793 0.276 1.00 76.06 377 ASP A O 1
ATOM 3014 N N . SER A 1 378 ? -23.362 -9.412 -1.170 1.00 80.44 378 SER A N 1
ATOM 3015 C CA . SER A 1 378 ? -24.156 -8.642 -0.226 1.00 80.44 378 SER A CA 1
ATOM 3016 C C . SER A 1 378 ? -24.541 -9.532 0.953 1.00 80.44 378 SER A C 1
ATOM 3018 O O . SER A 1 378 ? -25.163 -10.585 0.774 1.00 80.44 378 SER A O 1
ATOM 3020 N N . LEU A 1 379 ? -24.193 -9.118 2.175 1.00 79.12 379 LEU A N 1
ATOM 3021 C CA . LEU A 1 379 ? -24.640 -9.851 3.353 1.00 79.12 379 LEU A CA 1
ATOM 3022 C C . LEU A 1 379 ? -26.148 -9.698 3.535 1.00 79.12 379 LEU A C 1
ATOM 3024 O O . LEU A 1 379 ? -26.766 -10.662 3.940 1.00 79.12 379 LEU A O 1
ATOM 3028 N N . PHE A 1 380 ? -26.778 -8.607 3.088 1.00 81.00 380 PHE A N 1
ATOM 3029 C CA . PHE A 1 380 ? -28.247 -8.530 3.049 1.00 81.00 380 PHE A CA 1
ATOM 3030 C C . PHE A 1 380 ? -28.907 -9.616 2.189 1.00 81.00 380 PHE A C 1
ATOM 3032 O O . PHE A 1 380 ? -30.023 -10.029 2.482 1.00 81.00 380 PHE A O 1
ATOM 3039 N N . GLU A 1 381 ? -28.248 -10.062 1.117 1.00 73.06 381 GLU A N 1
ATOM 3040 C CA . GLU A 1 381 ? -28.802 -11.077 0.210 1.00 73.06 381 GLU A CA 1
ATOM 3041 C C . GLU A 1 381 ? -28.536 -12.501 0.703 1.00 73.06 381 GLU A C 1
ATOM 3043 O O . GLU A 1 381 ? -29.314 -13.413 0.429 1.00 73.06 381 GLU A O 1
ATOM 3048 N N . THR A 1 382 ? -27.428 -12.696 1.420 1.00 74.00 382 THR A N 1
ATOM 3049 C CA . THR A 1 382 ? -27.004 -14.012 1.911 1.00 74.00 382 THR A CA 1
ATOM 3050 C C . THR A 1 382 ? -27.451 -14.284 3.349 1.00 74.00 382 THR A C 1
ATOM 3052 O O . THR A 1 382 ? -27.632 -15.448 3.710 1.00 74.00 382 THR A O 1
ATOM 3055 N N . ASN A 1 383 ? -27.640 -13.240 4.163 1.00 77.81 383 ASN A N 1
ATOM 3056 C CA . ASN A 1 383 ? -28.081 -13.296 5.554 1.00 77.81 383 ASN A CA 1
ATOM 3057 C C . ASN A 1 383 ? -28.588 -11.926 6.071 1.00 77.81 383 ASN A C 1
ATOM 3059 O O . ASN A 1 383 ? -27.803 -11.047 6.443 1.00 77.81 383 ASN A O 1
ATOM 3063 N N . ASP A 1 384 ? -29.909 -11.755 6.113 1.00 83.88 384 ASP A N 1
ATOM 3064 C CA . ASP A 1 384 ? -30.564 -10.501 6.498 1.00 83.88 384 ASP A CA 1
ATOM 3065 C C . ASP A 1 384 ? -30.389 -10.131 7.979 1.00 83.88 384 ASP A C 1
ATOM 3067 O O . ASP A 1 384 ? -30.502 -8.951 8.312 1.00 83.88 384 ASP A O 1
ATOM 3071 N N . ASP A 1 385 ? -30.060 -11.095 8.845 1.00 90.00 385 ASP A N 1
ATOM 3072 C CA . ASP A 1 385 ? -29.740 -10.871 10.254 1.00 90.00 385 ASP A CA 1
ATOM 3073 C C . ASP A 1 385 ? -28.285 -10.372 10.431 1.00 90.00 385 ASP A C 1
ATOM 3075 O O . ASP A 1 385 ? -27.323 -11.130 10.249 1.00 90.00 385 ASP A O 1
ATOM 3079 N N . PRO A 1 386 ? -28.068 -9.110 10.856 1.00 91.69 386 PRO A N 1
ATOM 3080 C CA . PRO A 1 386 ? -26.727 -8.576 11.076 1.00 91.69 386 PRO A CA 1
ATOM 3081 C C . PRO A 1 386 ? -25.969 -9.255 12.224 1.00 91.69 386 PRO A C 1
ATOM 3083 O O . PRO A 1 386 ? -24.735 -9.210 12.270 1.00 91.69 386 PRO A O 1
ATOM 3086 N N . GLY A 1 387 ? -26.676 -9.905 13.155 1.00 92.44 387 GLY A N 1
ATOM 3087 C CA . GLY A 1 387 ? -26.094 -10.591 14.308 1.00 92.44 387 GLY A CA 1
ATOM 3088 C C . GLY A 1 387 ? -25.256 -11.818 13.938 1.00 92.44 387 GLY A C 1
ATOM 3089 O O . GLY A 1 387 ? -24.379 -12.226 14.697 1.00 92.44 387 GLY A O 1
ATOM 3090 N N . VAL A 1 388 ? -25.455 -12.381 12.749 1.00 92.25 388 VAL A N 1
ATOM 3091 C CA . VAL A 1 388 ? -24.756 -13.588 12.270 1.00 92.25 388 VAL A CA 1
ATOM 3092 C C . VAL A 1 388 ? -23.689 -13.294 11.216 1.00 92.25 388 VAL A C 1
ATOM 3094 O O . VAL A 1 388 ? -23.021 -14.212 10.737 1.00 92.25 388 VAL A O 1
ATOM 3097 N N . TRP A 1 389 ? -23.464 -12.018 10.887 1.00 93.38 389 TRP A N 1
ATOM 3098 C CA . TRP A 1 389 ? -22.363 -11.601 10.017 1.00 93.38 389 TRP A CA 1
ATOM 3099 C C . TRP A 1 389 ? -20.990 -12.012 10.587 1.00 93.38 389 TRP A C 1
ATOM 3101 O O . TRP A 1 389 ? -20.861 -12.293 11.778 1.00 93.38 389 TRP A O 1
ATOM 3111 N N . PRO A 1 390 ? -19.917 -12.065 9.781 1.00 93.19 390 PRO A N 1
ATOM 3112 C CA . PRO A 1 390 ? -18.584 -12.343 10.308 1.00 93.19 390 PRO A CA 1
ATOM 3113 C C . PRO A 1 390 ? -18.174 -11.338 11.396 1.00 93.19 390 PRO A C 1
ATOM 3115 O O . PRO A 1 390 ? -18.429 -10.140 11.271 1.00 93.19 390 PRO A O 1
ATOM 3118 N N . LEU A 1 391 ? -17.495 -11.812 12.445 1.00 94.19 391 LEU A N 1
ATOM 3119 C CA . LEU A 1 391 ? -17.108 -10.974 13.588 1.00 94.19 391 LEU A CA 1
ATOM 3120 C C . LEU A 1 391 ? -16.297 -9.738 13.170 1.00 94.19 391 LEU A C 1
ATOM 3122 O O . LEU A 1 391 ? -16.571 -8.631 13.620 1.00 94.19 391 LEU A O 1
ATOM 3126 N N . GLU A 1 392 ? -15.316 -9.925 12.286 1.00 93.38 392 GLU A N 1
ATOM 3127 C CA . GLU A 1 392 ? -14.488 -8.830 11.767 1.00 93.38 392 GLU A CA 1
ATOM 3128 C C . GLU A 1 392 ? -15.325 -7.795 11.003 1.00 93.38 392 GLU A C 1
ATOM 3130 O O . GLU A 1 392 ? -15.094 -6.597 11.141 1.00 93.38 392 GLU A O 1
ATOM 3135 N N . PHE A 1 393 ? -16.347 -8.239 10.265 1.00 95.00 393 PHE A N 1
ATOM 3136 C CA . PHE A 1 393 ? -17.255 -7.349 9.546 1.00 95.00 393 PHE A CA 1
ATOM 3137 C C . PHE A 1 393 ? -18.065 -6.481 10.513 1.00 95.00 393 PHE A C 1
ATOM 3139 O O . PHE A 1 393 ? -18.083 -5.258 10.371 1.00 95.00 393 PHE A O 1
ATOM 3146 N N . ARG A 1 394 ? -18.676 -7.092 11.542 1.00 96.88 394 ARG A N 1
ATOM 3147 C CA . ARG A 1 394 ? -19.390 -6.344 12.591 1.00 96.88 394 ARG A CA 1
ATOM 3148 C C . ARG A 1 394 ? -18.474 -5.352 13.300 1.00 96.88 394 ARG A C 1
ATOM 3150 O O . ARG A 1 394 ? -18.872 -4.211 13.511 1.00 96.88 394 ARG A O 1
ATOM 3157 N N . ALA A 1 395 ? -17.243 -5.756 13.617 1.00 97.75 395 ALA A N 1
ATOM 3158 C CA . ALA A 1 395 ? -16.260 -4.895 14.267 1.00 97.75 395 ALA A CA 1
ATOM 3159 C C . ALA A 1 395 ? -15.878 -3.682 13.399 1.00 97.75 395 ALA A C 1
ATOM 3161 O O . ALA A 1 395 ? -15.824 -2.560 13.894 1.00 97.75 395 ALA A O 1
ATOM 3162 N N . VAL A 1 396 ? -15.663 -3.883 12.096 1.00 97.50 396 VAL A N 1
ATOM 3163 C CA . VAL A 1 396 ? -15.364 -2.803 11.140 1.00 97.50 396 VAL A CA 1
ATOM 3164 C C . VAL A 1 396 ? -16.546 -1.849 10.985 1.00 97.50 396 VAL A C 1
ATOM 3166 O O . VAL A 1 396 ? -16.362 -0.633 11.027 1.00 97.50 396 VAL A O 1
ATOM 3169 N N . VAL A 1 397 ? -17.764 -2.374 10.844 1.00 97.62 397 VAL A N 1
ATOM 3170 C CA . VAL A 1 397 ? -18.974 -1.552 10.720 1.00 97.62 397 VAL A CA 1
ATOM 3171 C C . VAL A 1 397 ? -19.240 -0.767 12.003 1.00 97.62 397 VAL A C 1
ATOM 3173 O O . VAL A 1 397 ? -19.433 0.446 11.940 1.00 97.62 397 VAL A O 1
ATOM 3176 N N . ARG A 1 398 ? -19.177 -1.415 13.172 1.00 98.31 398 ARG A N 1
ATOM 3177 C CA . ARG A 1 398 ? -19.332 -0.741 14.467 1.00 98.31 398 ARG A CA 1
ATOM 3178 C C . ARG A 1 398 ? -18.257 0.318 14.677 1.00 98.31 398 ARG A C 1
ATOM 3180 O O . ARG A 1 398 ? -18.597 1.423 15.087 1.00 98.31 398 ARG A O 1
ATOM 3187 N N . PHE A 1 399 ? -17.002 0.042 14.316 1.00 98.56 399 PHE A N 1
ATOM 3188 C CA . PHE A 1 399 ? -15.944 1.051 14.333 1.00 98.56 399 PHE A CA 1
ATOM 3189 C C . PHE A 1 399 ? -16.338 2.286 13.517 1.00 98.56 399 PHE A C 1
ATOM 3191 O O . PHE A 1 399 ? -16.203 3.401 14.018 1.00 98.56 399 PHE A O 1
ATOM 3198 N N . MET A 1 400 ? -16.819 2.109 12.279 1.00 98.44 400 MET A N 1
ATOM 3199 C CA . MET A 1 400 ? -17.188 3.242 11.423 1.00 98.44 400 MET A CA 1
ATOM 3200 C C . MET A 1 400 ? -18.325 4.058 12.045 1.00 98.44 400 MET A C 1
ATOM 3202 O O . MET A 1 400 ? -18.191 5.272 12.188 1.00 98.44 400 MET A O 1
ATOM 3206 N N . VAL A 1 401 ? -19.391 3.385 12.487 1.00 97.88 401 VAL A N 1
ATOM 3207 C CA . VAL A 1 401 ? -20.570 4.022 13.092 1.00 97.88 401 VAL A CA 1
ATOM 3208 C C . VAL A 1 401 ? -20.202 4.758 14.384 1.00 97.88 401 VAL A C 1
ATOM 3210 O O . VAL A 1 401 ? -20.494 5.942 14.535 1.00 97.88 401 VAL A O 1
ATOM 3213 N N . CYS A 1 402 ? -19.520 4.089 15.317 1.00 97.75 402 CYS A N 1
ATOM 3214 C CA . CYS A 1 402 ? -19.211 4.649 16.634 1.00 97.75 402 CYS A CA 1
ATOM 3215 C C . CYS A 1 402 ? -18.166 5.771 16.594 1.00 97.75 402 CYS A C 1
ATOM 3217 O O . CYS A 1 402 ? -18.133 6.591 17.510 1.00 97.75 402 CYS A O 1
ATOM 3219 N N . ASN A 1 403 ? -17.326 5.825 15.556 1.00 97.75 403 ASN A N 1
ATOM 3220 C CA . ASN A 1 403 ? -16.310 6.868 15.400 1.00 97.75 403 ASN A CA 1
ATOM 3221 C C . ASN A 1 403 ? -16.691 7.937 14.358 1.00 97.75 403 ASN A C 1
ATOM 3223 O O . ASN A 1 403 ? -15.861 8.801 14.055 1.00 97.75 403 ASN A O 1
ATOM 3227 N N . GLY A 1 404 ? -17.928 7.902 13.843 1.00 96.56 404 GLY A N 1
ATOM 3228 C CA . GLY A 1 404 ? -18.480 8.910 12.934 1.00 96.56 404 GLY A CA 1
ATOM 3229 C C . GLY A 1 404 ? -17.759 8.980 11.589 1.00 96.56 404 GLY A C 1
ATOM 3230 O O . GLY A 1 404 ? -17.509 10.076 11.086 1.00 96.56 404 GLY A O 1
ATOM 3231 N N . LEU A 1 405 ? -17.359 7.831 11.041 1.00 97.44 405 LEU A N 1
ATOM 3232 C CA . LEU A 1 405 ? -16.786 7.773 9.699 1.00 97.44 405 LEU A CA 1
ATOM 3233 C C . LEU A 1 405 ? -17.898 7.920 8.667 1.00 97.44 405 LEU A C 1
ATOM 3235 O O . LEU A 1 405 ? -18.902 7.225 8.736 1.00 97.44 405 LEU A O 1
ATOM 3239 N N . ASP A 1 406 ? -17.672 8.771 7.678 1.00 96.62 406 ASP A N 1
ATOM 3240 C CA . ASP A 1 406 ? -18.561 8.952 6.542 1.00 96.62 406 ASP A CA 1
ATOM 3241 C C . ASP A 1 406 ? -18.423 7.752 5.583 1.00 96.62 406 ASP A C 1
ATOM 3243 O O . ASP A 1 406 ? -17.359 7.573 4.969 1.00 96.62 406 ASP A O 1
ATOM 3247 N N . PRO A 1 407 ? -19.456 6.898 5.455 1.00 95.12 407 PRO A N 1
ATOM 3248 C CA . PRO A 1 407 ? -19.389 5.735 4.585 1.00 95.12 407 PRO A CA 1
ATOM 3249 C C . PRO A 1 407 ? -19.334 6.117 3.102 1.00 95.12 407 PRO A C 1
ATOM 3251 O O . PRO A 1 407 ? -18.791 5.340 2.318 1.00 95.12 407 PRO A O 1
ATOM 3254 N N . GLU A 1 408 ? -19.819 7.296 2.695 1.00 93.56 408 GLU A N 1
ATOM 3255 C CA . GLU A 1 408 ? -19.725 7.752 1.305 1.00 93.56 408 GLU A CA 1
ATOM 3256 C C . GLU A 1 408 ? -18.274 8.042 0.924 1.00 93.56 408 GLU A C 1
ATOM 3258 O O . GLU A 1 408 ? -17.806 7.588 -0.120 1.00 93.56 408 GLU A O 1
ATOM 3263 N N . GLU A 1 409 ? -17.520 8.708 1.801 1.00 91.31 409 GLU A N 1
ATOM 3264 C CA . GLU A 1 409 ? -16.086 8.944 1.598 1.00 91.31 409 GLU A CA 1
ATOM 3265 C C . GLU A 1 409 ? -15.277 7.635 1.627 1.00 91.31 409 GLU A C 1
ATOM 3267 O O . GLU A 1 409 ? -14.313 7.479 0.874 1.00 91.31 409 GLU A O 1
ATOM 3272 N N . VAL A 1 410 ? -15.695 6.641 2.423 1.00 89.75 410 VAL A N 1
ATOM 3273 C CA . VAL A 1 410 ? -15.111 5.285 2.388 1.00 89.75 410 VAL A CA 1
ATOM 3274 C C . VAL A 1 410 ? -15.468 4.541 1.101 1.00 89.75 410 VAL A C 1
ATOM 3276 O O . VAL A 1 410 ? -14.665 3.742 0.618 1.00 89.75 410 VAL A O 1
ATOM 3279 N N . LEU A 1 411 ? -16.650 4.769 0.528 1.00 87.62 411 LEU A N 1
ATOM 3280 C CA . LEU A 1 411 ? -17.127 4.132 -0.703 1.00 87.62 411 LEU A CA 1
ATOM 3281 C C . LEU A 1 411 ? -16.665 4.822 -1.973 1.00 87.62 411 LEU A C 1
ATOM 3283 O O . LEU A 1 411 ? -16.639 4.186 -3.030 1.00 87.62 411 LEU A O 1
ATOM 3287 N N . ARG A 1 412 ? -16.249 6.081 -1.873 1.00 82.06 412 ARG A N 1
ATOM 3288 C CA . ARG A 1 412 ? -15.774 6.862 -3.000 1.00 82.06 412 ARG A CA 1
ATOM 3289 C C . ARG A 1 412 ? -14.641 6.114 -3.691 1.00 82.06 412 ARG A C 1
ATOM 3291 O O . ARG A 1 412 ? -13.592 5.822 -3.104 1.00 82.06 412 ARG A O 1
ATOM 3298 N N . ARG A 1 413 ? -14.895 5.692 -4.928 1.00 68.19 413 ARG A N 1
ATOM 3299 C CA . ARG A 1 413 ? -13.910 4.993 -5.747 1.00 68.19 413 ARG A CA 1
ATOM 3300 C C . ARG A 1 413 ? -13.241 5.984 -6.679 1.00 68.19 413 ARG A C 1
ATOM 3302 O O . ARG A 1 413 ? -13.932 6.834 -7.245 1.00 68.19 413 ARG A O 1
ATOM 3309 N N . PRO A 1 414 ? -11.938 5.802 -6.915 1.00 64.50 414 PRO A N 1
ATOM 3310 C CA . PRO A 1 414 ? -11.334 6.254 -8.144 1.00 64.50 414 PRO A CA 1
ATOM 3311 C C . PRO A 1 414 ? -12.207 5.844 -9.337 1.00 64.50 414 PRO A C 1
ATOM 3313 O O . PRO A 1 414 ? -12.566 4.670 -9.471 1.00 64.50 414 PRO A O 1
ATOM 3316 N N . ARG A 1 415 ? -12.641 6.800 -10.164 1.00 59.03 415 ARG A N 1
ATOM 3317 C CA . ARG A 1 415 ? -13.546 6.506 -11.283 1.00 59.03 415 ARG A CA 1
ATOM 3318 C C . ARG A 1 415 ? -12.815 5.628 -12.287 1.00 59.03 415 ARG A C 1
ATOM 3320 O O . ARG A 1 415 ? -11.918 6.110 -12.960 1.00 59.03 415 ARG A O 1
ATOM 3327 N N . ALA A 1 416 ? -13.196 4.365 -12.450 1.00 52.72 416 ALA A N 1
ATOM 3328 C CA . ALA A 1 416 ? -12.791 3.618 -13.635 1.00 52.72 416 ALA A CA 1
ATOM 3329 C C . ALA A 1 416 ? -13.581 4.182 -14.825 1.00 52.72 416 ALA A C 1
ATOM 3331 O O . ALA A 1 416 ? -14.802 4.030 -14.888 1.00 52.72 416 ALA A O 1
ATOM 3332 N N . LEU A 1 417 ? -12.913 4.877 -15.750 1.00 47.69 417 LEU A N 1
ATOM 3333 C CA . LEU A 1 417 ? -13.530 5.211 -17.029 1.00 47.69 417 LEU A CA 1
ATOM 3334 C C . LEU A 1 417 ? -13.914 3.891 -17.701 1.00 47.69 417 LEU A C 1
ATOM 3336 O O . LEU A 1 417 ? -13.052 3.056 -17.976 1.00 47.69 417 LEU A O 1
ATOM 3340 N N . VAL A 1 418 ? -15.213 3.69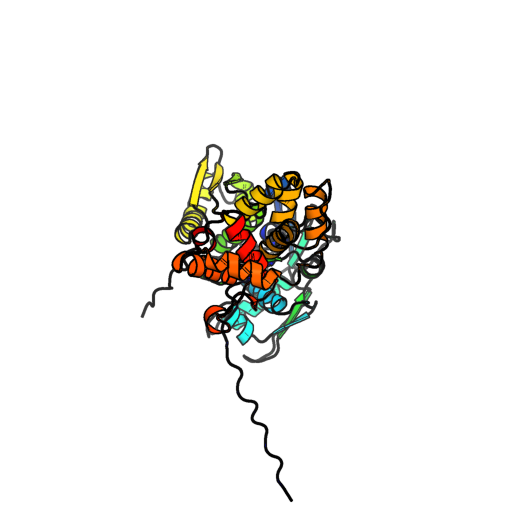2 -17.939 1.00 41.81 418 VAL A N 1
ATOM 3341 C CA . VAL A 1 418 ? -15.694 2.610 -18.800 1.00 41.81 418 VAL A CA 1
ATOM 3342 C C . VAL A 1 418 ? -14.983 2.804 -20.129 1.00 41.81 418 VAL A C 1
ATOM 3344 O O . VAL A 1 418 ? -15.219 3.807 -20.804 1.00 41.81 418 VAL A O 1
ATOM 3347 N N . ALA A 1 419 ? -14.064 1.896 -20.466 1.00 40.22 419 ALA A N 1
ATOM 3348 C CA . ALA A 1 419 ? -13.383 1.917 -21.747 1.00 40.22 419 ALA A CA 1
ATOM 3349 C C . ALA A 1 419 ? -14.465 1.964 -22.827 1.00 40.22 419 ALA A C 1
ATOM 3351 O O . ALA A 1 419 ? -15.236 1.015 -22.986 1.00 40.22 419 ALA A O 1
ATOM 3352 N N . GLY A 1 420 ? -14.580 3.113 -23.494 1.00 34.31 420 GLY A N 1
ATOM 3353 C CA . GLY A 1 420 ? -15.559 3.314 -24.544 1.00 34.31 420 GLY A CA 1
ATOM 3354 C C . GLY A 1 420 ? -15.412 2.193 -25.559 1.00 34.31 420 GLY A C 1
ATOM 3355 O O . GLY A 1 420 ? -14.320 1.968 -26.084 1.00 34.31 420 GLY A O 1
ATOM 3356 N N . GLY A 1 421 ? -16.508 1.478 -25.810 1.00 31.58 421 GLY A N 1
ATOM 3357 C CA . GLY A 1 421 ? -16.621 0.619 -26.973 1.00 31.58 421 GLY A CA 1
ATOM 3358 C C . GLY A 1 421 ? -16.379 1.476 -28.208 1.00 31.58 421 GLY A C 1
ATOM 3359 O O . GLY A 1 421 ? -17.243 2.248 -28.614 1.00 31.58 421 GLY A O 1
ATOM 3360 N N . VAL A 1 422 ? -15.180 1.374 -28.769 1.00 29.02 422 VAL A N 1
ATOM 3361 C CA . VAL A 1 422 ? -14.904 1.833 -30.124 1.00 29.02 422 VAL A CA 1
ATOM 3362 C C . VAL A 1 422 ? -15.224 0.640 -31.012 1.00 29.02 422 VAL A C 1
ATOM 3364 O O . VAL A 1 422 ? -14.536 -0.381 -30.951 1.00 29.02 422 VAL A O 1
ATOM 3367 N N . GLY A 1 423 ? -16.351 0.749 -31.716 1.00 30.55 423 GLY A N 1
ATOM 3368 C CA . GLY A 1 423 ? -16.744 -0.174 -32.779 1.00 30.55 423 GLY A CA 1
ATOM 3369 C C . GLY A 1 423 ? -15.889 -0.047 -34.029 1.00 30.55 423 GLY A C 1
ATOM 3370 O O . GLY A 1 423 ? -15.057 0.889 -34.102 1.00 30.55 423 GLY A O 1
#

pLDDT: mean 88.0, std 15.94, range [24.73, 98.56]

Solvent-accessible surface area (backbone atoms only — not comparable to full-atom values): 23361 Å² total; per-residue (Å²): 138,82,80,84,80,81,81,76,80,75,82,87,75,82,94,70,81,69,90,62,31,56,38,54,39,46,64,34,66,46,63,79,37,27,72,73,57,45,52,68,70,46,76,48,74,41,61,45,60,40,54,92,36,85,42,61,48,32,38,34,43,38,40,55,89,87,40,44,46,29,32,51,74,34,52,56,53,54,46,36,53,48,43,62,40,63,74,45,98,75,60,64,61,59,44,75,48,38,55,55,61,46,26,61,70,62,66,51,66,95,55,89,55,54,64,59,53,50,52,52,33,52,50,24,41,41,42,31,37,40,34,39,76,44,84,54,48,36,51,60,64,53,67,60,85,77,69,78,41,75,36,27,62,23,68,43,74,49,78,41,86,57,71,79,25,67,24,38,38,30,51,10,60,62,50,47,48,32,61,77,70,58,23,57,40,82,33,60,41,67,51,48,58,64,57,76,39,54,67,37,36,46,49,50,43,28,54,58,50,35,30,35,32,21,46,44,64,49,67,46,46,51,53,41,49,30,41,52,64,20,33,66,49,83,80,38,95,44,59,70,57,48,46,68,69,45,46,68,40,52,50,50,35,36,72,23,52,60,23,81,43,73,51,78,47,88,94,36,29,41,38,37,34,35,75,32,64,64,44,36,51,51,37,50,54,37,40,76,50,56,21,55,65,74,56,29,31,40,48,45,33,40,46,59,67,52,60,49,35,27,48,52,28,28,69,78,67,28,67,58,83,85,59,95,53,47,16,65,51,49,55,48,36,50,75,70,61,55,83,85,46,60,54,93,60,43,37,60,53,49,40,57,57,56,67,74,48,53,75,67,55,48,51,38,39,48,53,26,32,28,65,65,70,67,50,88,69,60,53,71,81,78,46,75,56,71,50,76,51,58,68,63,50,52,26,33,36,49,35,32,63,79,68,69,54,60,32,65,71,63,54,61,65,54,50,67,75,75,77,74,86,77,127